Protein AF-G0JNF3-F1 (afdb_monomer_lite)

Foldseek 3Di:
DDLAAAEEAEWFLDQWAQWPVRDIDGKWFQLLLCLQLVVVCVVVVGHYAYEYAQQHQTDHGPCSLDCVNVVNDNVVSVVSVVSVVVPPNSVGGHHLVPQDLVNLLSYQAYAFGDMQRLLPDLLAPLSLLVSVVSCVVQQHAYEAEASSCSNQNNQPPDPDQRPCAAWEFEHQALVQCCVDPCHPTHPDGSQVVCVVSRYNYDDDPPPAWDWDDGRRYIYTYHSNVSNVSSVVSVVSSLPRPSPPDDDCRQLNQLLQLLLVCVVVDAAAFEEEQEDDSSSLSNLVNCLVVPRHYPFYEYLAPVRVVSNVVSVTHYDHPVPHQAHAEYEEEAQAAAPLLKGFHCPVPSQLSSLVNLVSYPAYEYGGACVRYDNFDAPFFKKWWFAAVCVVVLQVLLVVQQWHWDWPPPDAHPVRTTITGIHGGDVPPLPVVQVSSVPRPGTPHIRICDVSGHQWYWHRDSVGTDIDGD

InterPro domains:
  IPR004788 Ribose 5-phosphate isomerase, type A [PF06026] (297-460)
  IPR004788 Ribose 5-phosphate isomerase, type A [PTHR11934] (240-463)
  IPR004788 Ribose 5-phosphate isomerase, type A [TIGR00021] (253-461)
  IPR004788 Ribose 5-phosphate isomerase, type A [cd01398] (253-457)
  IPR020672 Ribose-5-phosphate isomerase, type A, subgroup [MF_00170] (250-464)
  IPR029062 Class I glutamine amidotransferase-like [G3DSA:3.40.50.880] (1-244)
  IPR029062 Class I glutamine amidotransferase-like [SSF52317] (7-237)
  IPR032633 ThiJ/PfpI family-like [PF17124] (27-155)
  IPR037171 NagB/RpiA transferase-like [SSF100950] (249-393)

Structure (mmCIF, N/CA/C/O backbone):
data_AF-G0JNF3-F1
#
_entry.id   AF-G0JNF3-F1
#
loop_
_atom_site.group_PDB
_atom_site.id
_atom_site.type_symbol
_atom_site.label_atom_id
_atom_site.label_alt_id
_atom_site.label_comp_id
_atom_site.label_asym_id
_atom_site.label_entity_id
_atom_site.label_seq_id
_atom_site.pdbx_PDB_ins_code
_atom_site.Cartn_x
_atom_site.Cartn_y
_atom_site.Cartn_z
_atom_site.occupancy
_atom_site.B_iso_or_equiv
_atom_site.auth_seq_id
_atom_site.auth_comp_id
_atom_site.auth_asym_id
_atom_site.auth_atom_id
_atom_site.pdbx_PDB_model_num
ATOM 1 N N . MET A 1 1 ? -11.453 22.529 -15.350 1.00 36.81 1 MET A N 1
ATOM 2 C CA . MET A 1 1 ? -10.103 21.995 -15.642 1.00 36.81 1 MET A CA 1
ATOM 3 C C . MET A 1 1 ? -9.871 20.849 -14.681 1.00 36.81 1 MET A C 1
ATOM 5 O O . MET A 1 1 ? -10.216 20.992 -13.518 1.00 36.81 1 MET A O 1
ATOM 9 N N . ASN A 1 2 ? -9.467 19.688 -15.184 1.00 37.00 2 ASN A N 1
ATOM 10 C CA . ASN A 1 2 ? -9.560 18.422 -14.460 1.00 37.00 2 ASN A CA 1
ATOM 11 C C . ASN A 1 2 ? -8.500 18.367 -13.339 1.00 37.00 2 ASN A C 1
ATOM 13 O O . ASN A 1 2 ? -7.326 18.164 -13.619 1.00 37.00 2 ASN A O 1
ATOM 17 N N . THR A 1 3 ? -8.902 18.602 -12.087 1.00 44.81 3 THR A N 1
ATOM 18 C CA . THR A 1 3 ? -8.023 18.737 -10.904 1.00 44.81 3 THR A CA 1
ATOM 19 C C . THR A 1 3 ? -7.678 17.407 -10.228 1.00 44.81 3 THR A C 1
ATOM 21 O O . THR A 1 3 ? -7.116 17.398 -9.134 1.00 44.81 3 THR A O 1
ATOM 24 N N . GLN A 1 4 ? -8.035 16.271 -10.836 1.00 58.22 4 GLN A N 1
ATOM 25 C CA . GLN A 1 4 ? -7.745 14.962 -10.261 1.00 58.22 4 GLN A CA 1
ATOM 26 C C . GLN A 1 4 ? -6.258 14.614 -10.408 1.00 58.22 4 GLN A C 1
ATOM 28 O O . GLN A 1 4 ? -5.758 14.583 -11.541 1.00 58.22 4 GLN A O 1
ATOM 33 N N . PRO A 1 5 ? -5.561 14.297 -9.307 1.00 70.38 5 PRO A N 1
ATOM 34 C CA . PRO A 1 5 ? -4.159 13.928 -9.362 1.00 70.38 5 PRO A CA 1
ATOM 35 C C . PRO A 1 5 ? -3.911 12.679 -10.204 1.00 70.38 5 PRO A C 1
ATOM 37 O O . PRO A 1 5 ? -4.781 11.819 -10.360 1.00 70.38 5 PRO A O 1
ATOM 40 N N . PHE A 1 6 ? -2.714 12.597 -10.773 1.00 87.19 6 PHE A N 1
ATOM 41 C CA . PHE A 1 6 ? -2.331 11.537 -11.698 1.00 87.19 6 PHE A CA 1
ATOM 42 C C . PHE A 1 6 ? -0.857 11.185 -11.579 1.00 87.19 6 PHE A C 1
ATOM 44 O O . PHE A 1 6 ? -0.027 12.013 -11.201 1.00 87.19 6 PHE A O 1
ATOM 51 N N . VAL A 1 7 ? -0.542 9.952 -11.953 1.00 95.44 7 VAL A N 1
ATOM 52 C CA . VAL A 1 7 ? 0.823 9.505 -12.209 1.00 95.44 7 VAL A CA 1
ATOM 53 C C . VAL A 1 7 ? 1.134 9.748 -13.684 1.00 95.44 7 VAL A C 1
ATOM 55 O O . VAL A 1 7 ? 0.363 9.336 -14.559 1.00 95.44 7 VAL A O 1
ATOM 58 N N . LEU A 1 8 ? 2.260 10.404 -13.963 1.00 97.50 8 LEU A N 1
ATOM 59 C CA . LEU A 1 8 ? 2.793 10.475 -15.323 1.00 97.50 8 LEU A CA 1
ATOM 60 C C . LEU A 1 8 ? 3.537 9.194 -15.655 1.00 97.50 8 LEU A C 1
ATOM 62 O O . LEU A 1 8 ? 4.405 8.767 -14.899 1.00 97.50 8 LEU A O 1
ATOM 66 N N . ILE A 1 9 ? 3.223 8.630 -16.813 1.00 98.62 9 ILE A N 1
ATOM 67 C CA . ILE A 1 9 ? 4.025 7.600 -17.460 1.00 98.62 9 ILE A CA 1
ATOM 68 C C . ILE A 1 9 ? 4.807 8.296 -18.572 1.00 98.62 9 ILE A C 1
ATOM 70 O O . ILE A 1 9 ? 4.240 8.606 -19.622 1.00 98.62 9 ILE A O 1
ATOM 74 N N . LEU A 1 10 ? 6.076 8.604 -18.308 1.00 98.75 10 LEU A N 1
ATOM 75 C CA . LEU A 1 10 ? 6.958 9.251 -19.279 1.00 98.75 10 LEU A CA 1
ATOM 76 C C . LEU A 1 10 ? 7.617 8.183 -20.146 1.00 98.75 10 LEU A C 1
ATOM 78 O O . LEU A 1 10 ? 8.375 7.357 -19.643 1.00 98.75 10 LEU A O 1
ATOM 82 N N . LEU A 1 11 ? 7.333 8.222 -21.444 1.00 98.69 11 LEU A N 1
ATOM 83 C CA . LEU A 1 11 ? 7.935 7.343 -22.440 1.00 98.69 11 LEU A CA 1
ATOM 84 C C . LEU A 1 11 ? 8.823 8.148 -23.388 1.00 98.69 11 LEU A C 1
ATOM 86 O O . LEU A 1 11 ? 8.622 9.345 -23.597 1.00 98.69 11 LEU A O 1
ATOM 90 N N . SER A 1 12 ? 9.803 7.467 -23.971 1.00 98.19 12 SER A N 1
ATOM 91 C CA . SER A 1 12 ? 10.613 8.020 -25.052 1.00 98.19 12 SER A CA 1
ATOM 92 C C . SER A 1 12 ? 9.774 8.193 -26.323 1.00 98.19 12 SER A C 1
ATOM 94 O O . SER A 1 12 ? 8.955 7.338 -26.663 1.00 98.19 12 SER A O 1
ATOM 96 N N . ALA A 1 13 ? 9.996 9.301 -27.023 1.00 97.25 13 ALA A N 1
ATOM 97 C CA . ALA A 1 13 ? 9.523 9.566 -28.376 1.00 97.25 13 ALA A CA 1
ATOM 98 C C . ALA A 1 13 ? 10.490 9.027 -29.449 1.00 97.25 13 ALA A C 1
ATOM 100 O O . ALA A 1 13 ? 10.146 9.006 -30.634 1.00 97.25 13 ALA A O 1
ATOM 101 N N . ALA A 1 14 ? 11.701 8.609 -29.067 1.00 97.06 14 ALA A N 1
ATOM 102 C CA . ALA A 1 14 ? 12.703 8.118 -30.001 1.00 97.06 14 ALA A CA 1
ATOM 103 C C . ALA A 1 14 ? 12.263 6.801 -30.659 1.00 97.06 14 ALA A C 1
ATOM 105 O O . ALA A 1 14 ? 11.863 5.847 -29.998 1.00 97.06 14 ALA A O 1
ATOM 106 N N . GLN A 1 15 ? 12.392 6.750 -31.985 1.00 96.75 15 GLN A N 1
ATOM 107 C CA . GLN A 1 15 ? 12.072 5.571 -32.803 1.00 96.75 15 GLN A CA 1
ATOM 108 C C . GLN A 1 15 ? 13.326 4.887 -33.359 1.00 96.75 15 GLN A C 1
ATOM 110 O O . GLN A 1 15 ? 13.254 3.807 -33.948 1.00 96.75 15 GLN A O 1
ATOM 115 N N . ARG A 1 16 ? 14.487 5.535 -33.206 1.00 97.06 16 ARG A N 1
ATOM 116 C CA . ARG A 1 16 ? 15.784 5.079 -33.708 1.00 97.06 16 ARG A CA 1
ATOM 117 C C . ARG A 1 16 ? 16.829 5.208 -32.607 1.00 97.06 16 ARG A C 1
ATOM 119 O O . ARG A 1 16 ? 16.941 6.265 -31.996 1.00 97.06 16 ARG A O 1
ATOM 126 N N . LEU A 1 17 ? 17.575 4.135 -32.367 1.00 96.19 17 LEU A N 1
ATOM 127 C CA . LEU A 1 17 ? 18.776 4.133 -31.541 1.00 96.19 17 LEU A CA 1
ATOM 128 C C . LEU A 1 17 ? 19.971 4.245 -32.480 1.00 96.19 17 LEU A C 1
ATOM 130 O O . LEU A 1 17 ? 20.197 3.351 -33.299 1.00 96.19 17 LEU A O 1
ATOM 134 N N . ARG A 1 18 ? 20.734 5.330 -32.354 1.00 96.44 18 ARG A N 1
ATOM 135 C CA . ARG A 1 18 ? 21.991 5.503 -33.079 1.00 96.44 18 ARG A CA 1
ATOM 136 C C . ARG A 1 18 ? 23.124 4.829 -32.307 1.00 96.44 18 ARG A C 1
ATOM 138 O O . ARG A 1 18 ? 23.379 5.167 -31.153 1.00 96.44 18 ARG A O 1
ATOM 145 N N . LEU A 1 19 ? 23.785 3.880 -32.955 1.00 96.12 19 LEU A N 1
ATOM 146 C CA . LEU A 1 19 ? 24.897 3.104 -32.414 1.00 96.12 19 LEU A CA 1
ATOM 147 C C . LEU A 1 19 ? 26.240 3.810 -32.670 1.00 96.12 19 LEU A C 1
ATOM 149 O O . LEU A 1 19 ? 26.344 4.704 -33.514 1.00 96.12 19 LEU A O 1
ATOM 153 N N . ASN A 1 20 ? 27.289 3.391 -31.959 1.00 94.25 20 ASN A N 1
ATOM 154 C CA . ASN A 1 20 ? 28.631 3.986 -32.062 1.00 94.25 20 ASN A CA 1
ATOM 155 C C . ASN A 1 20 ? 29.289 3.813 -33.438 1.00 94.25 20 ASN A C 1
ATOM 157 O O . ASN A 1 20 ? 30.125 4.624 -33.827 1.00 94.25 20 ASN A O 1
ATOM 161 N N . ASP A 1 21 ? 28.901 2.780 -34.186 1.00 93.12 21 ASP A N 1
ATOM 162 C CA . ASP A 1 21 ? 29.337 2.549 -35.569 1.00 93.12 21 ASP A CA 1
ATOM 163 C C . ASP A 1 21 ? 28.589 3.434 -36.590 1.00 93.12 21 ASP A C 1
ATOM 165 O O . ASP A 1 21 ? 28.812 3.330 -37.795 1.00 93.12 21 ASP A O 1
ATOM 169 N N . GLY A 1 22 ? 27.699 4.313 -36.115 1.00 92.50 22 GLY A N 1
ATOM 170 C CA . GLY A 1 22 ? 26.881 5.203 -36.930 1.00 92.50 22 GLY A CA 1
ATOM 171 C C . GLY A 1 22 ? 25.626 4.550 -37.509 1.00 92.50 22 GLY A C 1
ATOM 172 O O . GLY A 1 22 ? 24.830 5.259 -38.124 1.00 92.50 22 GLY A O 1
ATOM 173 N N . THR A 1 23 ? 25.420 3.244 -37.311 1.00 95.56 23 THR A N 1
ATOM 174 C CA . THR A 1 23 ? 24.189 2.570 -37.733 1.00 95.56 23 THR A CA 1
ATOM 175 C C . THR A 1 23 ? 23.014 2.920 -36.825 1.00 95.56 23 THR A C 1
ATOM 177 O O . THR A 1 23 ? 23.181 3.348 -35.682 1.00 95.56 23 THR A O 1
ATOM 180 N N . GLU A 1 24 ? 21.801 2.744 -37.343 1.00 95.62 24 GLU A N 1
ATOM 181 C CA . GLU A 1 24 ? 20.572 2.973 -36.593 1.00 95.62 24 GLU A CA 1
ATOM 182 C C . GLU A 1 24 ? 19.702 1.725 -36.575 1.00 95.62 24 GLU A C 1
ATOM 184 O O . GLU A 1 24 ? 19.428 1.128 -37.621 1.00 95.62 24 GLU A O 1
ATOM 189 N N . VAL A 1 25 ? 19.203 1.385 -35.391 1.00 95.06 25 VAL A N 1
ATOM 190 C CA . VAL A 1 25 ? 18.222 0.315 -35.194 1.00 95.06 25 VAL A CA 1
ATOM 191 C C . VAL A 1 25 ? 16.905 0.904 -34.707 1.00 95.06 25 VAL A C 1
ATOM 193 O O . VAL A 1 25 ? 16.882 1.937 -34.036 1.00 95.06 25 VAL A O 1
ATOM 196 N N . THR A 1 26 ? 15.790 0.280 -35.080 1.00 96.44 26 THR A N 1
ATOM 197 C CA . THR A 1 26 ? 14.473 0.673 -34.565 1.00 96.44 26 THR A CA 1
ATOM 198 C C . THR A 1 26 ? 14.430 0.429 -33.061 1.00 96.44 26 THR A C 1
ATOM 200 O O . THR A 1 26 ? 14.885 -0.611 -32.601 1.00 96.44 26 THR A O 1
ATOM 203 N N . THR A 1 27 ? 13.893 1.383 -32.308 1.00 95.38 27 THR A N 1
ATOM 204 C CA . THR A 1 27 ? 13.802 1.311 -30.846 1.00 95.38 27 THR A CA 1
ATOM 205 C C . THR A 1 27 ? 12.503 1.928 -30.351 1.00 95.38 27 THR A C 1
ATOM 207 O O . THR A 1 27 ? 11.782 2.583 -31.105 1.00 95.38 27 THR A O 1
ATOM 210 N N . GLY A 1 28 ? 12.227 1.735 -29.069 1.00 96.19 28 GLY A N 1
ATOM 211 C CA . GLY A 1 28 ? 11.111 2.344 -28.385 1.00 96.19 28 GLY A CA 1
ATOM 212 C C . GLY A 1 28 ? 11.141 2.058 -26.891 1.00 96.19 28 GLY A C 1
ATOM 213 O O . GLY A 1 28 ? 12.211 1.900 -26.294 1.00 96.19 28 GLY A O 1
ATOM 214 N N . PHE A 1 29 ? 9.957 1.981 -26.288 1.00 97.31 29 PHE A N 1
ATOM 215 C CA . PHE A 1 29 ? 9.806 1.496 -24.919 1.00 97.31 29 PHE A CA 1
ATOM 216 C C . PHE A 1 29 ? 9.700 -0.032 -24.873 1.00 97.31 29 PHE A C 1
ATOM 218 O O . PHE A 1 29 ? 9.139 -0.654 -25.779 1.00 97.31 29 PHE A O 1
ATOM 225 N N . TRP A 1 30 ? 10.174 -0.640 -23.787 1.00 97.62 30 TRP A N 1
ATOM 226 C CA . TRP A 1 30 ? 10.046 -2.081 -23.571 1.00 97.62 30 TRP A CA 1
ATOM 227 C C . TRP A 1 30 ? 8.627 -2.435 -23.100 1.00 97.62 30 TRP A C 1
ATOM 229 O O . TRP A 1 30 ? 8.160 -1.934 -22.074 1.00 97.62 30 TRP A O 1
ATOM 239 N N . ALA A 1 31 ? 7.916 -3.301 -23.832 1.00 97.25 31 ALA A N 1
ATOM 240 C CA . ALA A 1 31 ? 6.495 -3.571 -23.598 1.00 97.25 31 ALA A CA 1
ATOM 241 C C . ALA A 1 31 ? 6.186 -4.032 -22.164 1.00 97.25 31 ALA A C 1
ATOM 243 O O . ALA A 1 31 ? 5.247 -3.530 -21.544 1.00 97.25 31 ALA A O 1
ATOM 244 N N . GLU A 1 32 ? 6.978 -4.954 -21.615 1.00 95.50 32 GLU A N 1
ATOM 245 C CA . GLU A 1 32 ? 6.771 -5.463 -20.255 1.00 95.50 32 GLU A CA 1
ATOM 246 C C . GLU A 1 32 ? 6.968 -4.381 -19.182 1.00 95.50 32 GLU A C 1
ATOM 248 O O . GLU A 1 32 ? 6.192 -4.298 -18.227 1.00 95.50 32 GLU A O 1
ATOM 253 N N . GLU A 1 33 ? 7.945 -3.499 -19.387 1.00 97.56 33 GLU A N 1
ATOM 254 C CA . GLU A 1 33 ? 8.277 -2.405 -18.472 1.00 97.56 33 GLU A CA 1
ATOM 255 C C . GLU A 1 33 ? 7.218 -1.299 -18.460 1.00 97.56 33 GLU A C 1
ATOM 257 O O . GLU A 1 33 ? 7.163 -0.517 -17.514 1.00 97.56 33 GLU A O 1
ATOM 262 N N . LEU A 1 34 ? 6.346 -1.244 -19.470 1.00 98.31 34 LEU A N 1
ATOM 263 C CA . LEU A 1 34 ? 5.143 -0.415 -19.453 1.00 98.31 34 LEU A CA 1
ATOM 264 C C . LEU A 1 34 ? 3.931 -1.180 -18.907 1.00 98.31 34 LEU A C 1
ATOM 266 O O . LEU A 1 34 ? 3.229 -0.680 -18.028 1.00 98.31 34 LEU A O 1
ATOM 270 N N . VAL A 1 35 ? 3.646 -2.369 -19.448 1.00 98.00 35 VAL A N 1
ATOM 271 C CA . VAL A 1 35 ? 2.398 -3.101 -19.181 1.00 98.00 35 VAL A CA 1
ATOM 272 C C . VAL A 1 35 ? 2.289 -3.502 -17.714 1.00 98.00 35 VAL A C 1
ATOM 274 O O . VAL A 1 35 ? 1.224 -3.317 -17.118 1.00 98.00 35 VAL A O 1
ATOM 277 N N . VAL A 1 36 ? 3.369 -4.017 -17.119 1.00 97.31 36 VAL A N 1
ATOM 278 C CA . VAL A 1 36 ? 3.350 -4.475 -15.724 1.00 97.31 36 VAL A CA 1
ATOM 279 C C . VAL A 1 36 ? 3.085 -3.300 -14.770 1.00 97.31 36 VAL A C 1
ATOM 281 O O . VAL A 1 36 ? 2.095 -3.367 -14.029 1.00 97.31 36 VAL A O 1
ATOM 284 N N . PRO A 1 37 ? 3.846 -2.184 -14.812 1.00 98.00 37 PRO A N 1
ATOM 285 C CA . PRO A 1 37 ? 3.549 -1.029 -13.970 1.00 98.00 37 PRO A CA 1
ATOM 286 C C . PRO A 1 37 ? 2.172 -0.422 -14.238 1.00 98.00 37 PRO A C 1
ATOM 288 O O . PRO A 1 37 ? 1.452 -0.096 -13.294 1.00 98.00 37 PRO A O 1
ATOM 291 N N . TRP A 1 38 ? 1.760 -0.323 -15.509 1.00 97.75 38 TRP A N 1
ATOM 292 C CA . TRP A 1 38 ? 0.452 0.212 -15.891 1.00 97.75 38 TRP A CA 1
ATOM 293 C C . TRP A 1 38 ? -0.691 -0.537 -15.199 1.00 97.75 38 TRP A C 1
ATOM 295 O O . TRP A 1 38 ? -1.582 0.077 -14.611 1.00 97.75 38 TRP A O 1
ATOM 305 N N . GLN A 1 39 ? -0.665 -1.870 -15.235 1.00 94.62 39 GLN A N 1
ATOM 306 C CA . GLN A 1 39 ? -1.708 -2.704 -14.639 1.00 94.62 39 GLN A CA 1
ATOM 307 C C . GLN A 1 39 ? -1.717 -2.625 -13.117 1.00 94.62 39 GLN A C 1
ATOM 309 O O . GLN A 1 39 ? -2.789 -2.477 -12.527 1.00 94.62 39 GLN A O 1
ATOM 314 N N . ILE A 1 40 ? -0.544 -2.688 -12.484 1.00 93.62 40 ILE A N 1
ATOM 315 C CA . ILE A 1 40 ? -0.426 -2.607 -11.025 1.00 93.62 40 ILE A CA 1
ATOM 316 C C . ILE A 1 40 ? -0.928 -1.241 -10.534 1.00 93.62 40 ILE A C 1
ATOM 318 O O . ILE A 1 40 ? -1.747 -1.185 -9.616 1.00 93.62 40 ILE A O 1
ATOM 322 N N . LEU A 1 41 ? -0.526 -0.145 -11.185 1.00 93.25 41 LEU A N 1
ATOM 323 C CA . LEU A 1 41 ? -0.967 1.205 -10.828 1.00 93.25 41 LEU A CA 1
ATOM 324 C C . LEU A 1 41 ? -2.467 1.419 -11.064 1.00 93.25 41 LEU A C 1
ATOM 326 O O . LEU A 1 41 ? -3.147 1.977 -10.203 1.00 93.25 41 LEU A O 1
ATOM 330 N N . ARG A 1 42 ? -3.010 0.945 -12.195 1.00 90.50 42 ARG A N 1
ATOM 331 C CA . ARG A 1 42 ? -4.455 1.010 -12.477 1.00 90.50 42 ARG A CA 1
ATOM 332 C C . ARG A 1 42 ? -5.264 0.211 -11.464 1.00 90.50 42 ARG A C 1
ATOM 334 O O . ARG A 1 42 ? -6.286 0.699 -10.992 1.00 90.50 42 ARG A O 1
ATOM 341 N N . LYS A 1 43 ? -4.800 -0.988 -11.103 1.00 85.56 43 LYS A N 1
ATOM 342 C CA . LYS A 1 43 ? -5.429 -1.833 -10.080 1.00 85.56 43 LYS A CA 1
ATOM 343 C C . LYS A 1 43 ? -5.377 -1.188 -8.693 1.00 85.56 43 LYS A C 1
ATOM 345 O O . LYS A 1 43 ? -6.308 -1.358 -7.917 1.00 85.56 43 LYS A O 1
ATOM 350 N N . ALA A 1 44 ? -4.327 -0.421 -8.406 1.00 80.94 44 ALA A N 1
ATOM 351 C CA . ALA A 1 44 ? -4.206 0.383 -7.192 1.00 80.94 44 ALA A CA 1
ATOM 352 C C . ALA A 1 44 ? -5.032 1.689 -7.221 1.00 80.94 44 ALA A C 1
ATOM 354 O O . ALA A 1 44 ? -4.964 2.471 -6.277 1.00 80.94 44 ALA A O 1
ATOM 355 N N . GLY A 1 45 ? -5.817 1.934 -8.277 1.00 83.62 45 GLY A N 1
ATOM 356 C CA . GLY A 1 45 ? -6.723 3.081 -8.369 1.00 83.62 45 GLY A CA 1
ATOM 357 C C . GLY A 1 45 ? -6.064 4.381 -8.835 1.00 83.62 45 GLY A C 1
ATOM 358 O O . GLY A 1 45 ? -6.668 5.448 -8.726 1.00 83.62 45 GLY A O 1
ATOM 359 N N . TRP A 1 46 ? -4.840 4.336 -9.367 1.00 84.44 46 TRP A N 1
ATOM 360 C C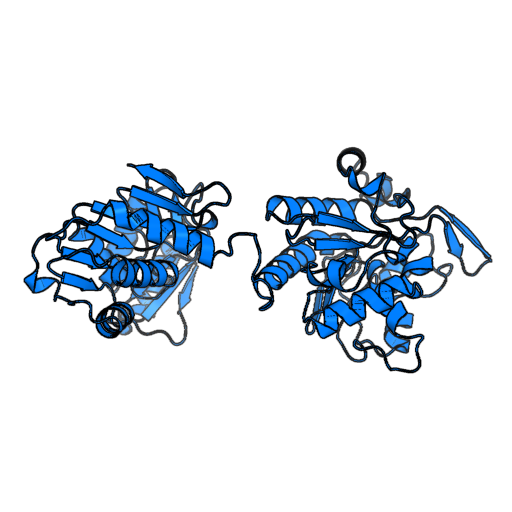A . TRP A 1 46 ? -4.174 5.539 -9.861 1.00 84.44 46 TRP A CA 1
ATOM 361 C C . TRP A 1 46 ? -4.641 5.918 -11.270 1.00 84.44 46 TRP A C 1
ATOM 363 O O . TRP A 1 46 ? -4.717 5.092 -12.189 1.00 84.44 46 TRP A O 1
ATOM 373 N N . ARG A 1 47 ? -4.917 7.213 -11.465 1.00 90.31 47 ARG A N 1
ATOM 374 C CA . ARG A 1 47 ? -5.113 7.804 -12.792 1.00 90.31 47 ARG A CA 1
ATOM 375 C C . ARG A 1 47 ? -3.753 7.940 -13.472 1.00 90.31 47 ARG A C 1
ATOM 377 O O . ARG A 1 47 ? -2.848 8.545 -12.906 1.00 90.31 47 ARG A O 1
ATOM 384 N N . LEU A 1 48 ? -3.624 7.391 -14.677 1.00 95.00 48 LEU A N 1
ATOM 385 C CA . LEU A 1 48 ? -2.381 7.403 -15.449 1.00 95.00 48 LEU A CA 1
ATOM 386 C C . LEU A 1 48 ? -2.517 8.322 -16.659 1.00 95.00 48 LEU A C 1
ATOM 388 O O . LEU A 1 48 ? -3.539 8.286 -17.347 1.00 95.00 48 LEU A O 1
ATOM 392 N N . GLN A 1 49 ? -1.487 9.119 -16.928 1.00 95.75 49 GLN A N 1
ATOM 393 C CA . GLN A 1 49 ? -1.377 9.910 -18.151 1.00 95.75 49 GLN A CA 1
ATOM 394 C C . GLN A 1 49 ? -0.047 9.607 -18.830 1.00 95.75 49 GLN A C 1
ATOM 396 O O . GLN A 1 49 ? 1.006 9.718 -18.208 1.00 95.75 49 GLN A O 1
ATOM 401 N N . VAL A 1 50 ? -0.109 9.201 -20.098 1.00 98.06 50 VAL A N 1
ATOM 402 C CA . VAL A 1 50 ? 1.086 8.992 -20.919 1.00 98.06 50 VAL A CA 1
ATOM 403 C C . VAL A 1 50 ? 1.564 10.345 -21.426 1.00 98.06 50 VAL A C 1
ATOM 405 O O . VAL A 1 50 ? 0.756 11.141 -21.908 1.00 98.06 50 VAL A O 1
ATOM 408 N N . VAL A 1 51 ? 2.865 10.586 -21.326 1.00 98.19 51 VAL A N 1
ATOM 409 C CA . VAL A 1 51 ? 3.524 11.792 -21.822 1.00 98.19 51 VAL A CA 1
ATOM 410 C C . VAL A 1 51 ? 4.796 11.405 -22.572 1.00 98.19 51 VAL A C 1
ATOM 412 O O . VAL A 1 51 ? 5.479 10.452 -22.190 1.00 98.19 51 VAL A O 1
ATOM 415 N N . THR A 1 52 ? 5.111 12.140 -23.631 1.00 98.50 52 THR A N 1
ATOM 416 C CA . THR A 1 52 ? 6.351 12.000 -24.403 1.00 98.50 52 THR A CA 1
ATOM 417 C C . THR A 1 52 ? 6.889 13.385 -24.779 1.00 98.50 52 THR A C 1
ATOM 419 O O . THR A 1 52 ? 6.108 14.344 -24.839 1.00 98.50 52 THR A O 1
ATOM 422 N N . PRO A 1 53 ? 8.203 13.539 -25.027 1.00 97.81 53 PRO A N 1
ATOM 423 C CA . PRO A 1 53 ? 8.735 14.759 -25.636 1.00 97.81 53 PRO A CA 1
ATOM 424 C C . PRO A 1 53 ? 7.999 15.094 -26.945 1.00 97.81 53 PRO A C 1
ATOM 426 O O . PRO A 1 53 ? 7.808 14.219 -27.793 1.00 97.81 53 PRO A O 1
ATOM 429 N N . GLY A 1 54 ? 7.533 16.337 -27.090 1.00 96.31 54 GLY A N 1
ATOM 430 C CA . GLY A 1 54 ? 6.765 16.797 -28.253 1.00 96.31 54 GLY A CA 1
ATOM 431 C C . GLY A 1 54 ? 5.408 16.114 -28.493 1.00 96.31 54 GLY A C 1
ATOM 432 O O . GLY A 1 54 ? 4.828 16.289 -29.563 1.00 96.31 54 GLY A O 1
ATOM 433 N N . GLY A 1 55 ? 4.905 15.289 -27.565 1.00 96.81 55 GLY A N 1
ATOM 434 C CA . GLY A 1 55 ? 3.625 14.577 -27.719 1.00 96.81 55 GLY A CA 1
ATOM 435 C C . GLY A 1 55 ? 3.625 13.543 -28.850 1.00 96.81 55 GLY A C 1
ATOM 436 O O . GLY A 1 55 ? 2.571 13.173 -29.372 1.00 96.81 55 GLY A O 1
ATOM 437 N N . VAL A 1 56 ? 4.809 13.075 -29.252 1.00 97.25 56 VAL A N 1
ATOM 438 C CA . VAL A 1 56 ? 4.971 12.074 -30.309 1.00 97.25 56 VAL A CA 1
ATOM 439 C C . VAL A 1 56 ? 4.530 10.701 -29.787 1.00 97.25 56 VAL A C 1
ATOM 441 O O . VAL A 1 56 ? 5.008 10.286 -28.727 1.00 97.25 56 VAL A O 1
ATOM 444 N N . PRO A 1 57 ? 3.653 9.965 -30.497 1.00 97.75 57 PRO A N 1
ATOM 445 C CA . PRO A 1 57 ? 3.292 8.598 -30.132 1.00 97.75 57 PRO A CA 1
ATOM 446 C C . PRO A 1 57 ? 4.538 7.711 -29.970 1.00 97.75 57 PRO A C 1
ATOM 448 O O . PRO A 1 57 ? 5.318 7.584 -30.921 1.00 97.75 57 PRO A O 1
ATOM 451 N N . PRO A 1 58 ? 4.749 7.101 -28.790 1.00 97.44 58 PRO A N 1
ATOM 452 C CA . PRO A 1 58 ? 5.931 6.294 -28.542 1.00 97.44 58 PRO A CA 1
ATOM 453 C C . PRO A 1 58 ? 5.839 4.968 -29.307 1.00 97.44 58 PRO A C 1
ATOM 455 O O . PRO A 1 58 ? 4.762 4.373 -29.427 1.00 97.44 58 PRO A O 1
ATOM 458 N N . LEU A 1 59 ? 6.976 4.487 -29.809 1.00 97.19 59 LEU A N 1
ATOM 459 C CA . LEU A 1 59 ? 7.068 3.189 -30.476 1.00 97.19 59 LEU A CA 1
ATOM 460 C C . LEU A 1 59 ? 7.334 2.087 -29.443 1.00 97.19 59 LEU A C 1
ATOM 462 O O . LEU A 1 59 ? 8.019 2.321 -28.451 1.00 97.19 59 LEU A O 1
ATOM 466 N N . ILE A 1 60 ? 6.792 0.889 -29.662 1.00 96.19 60 ILE A N 1
ATOM 467 C CA . ILE A 1 60 ? 7.178 -0.300 -28.888 1.00 96.19 60 ILE A CA 1
ATOM 468 C C . ILE A 1 60 ? 8.507 -0.797 -29.451 1.00 96.19 60 ILE A C 1
ATOM 470 O O . ILE A 1 60 ? 8.626 -0.937 -30.668 1.00 96.19 60 ILE A O 1
ATOM 474 N N . ASP A 1 61 ? 9.473 -1.108 -28.592 1.00 94.44 61 ASP A N 1
ATOM 475 C CA . ASP A 1 61 ? 10.688 -1.788 -29.030 1.00 94.44 61 ASP A CA 1
ATOM 476 C C . ASP A 1 61 ? 10.324 -3.187 -29.578 1.00 94.44 61 ASP A C 1
ATOM 478 O O . ASP A 1 61 ? 9.741 -3.984 -28.830 1.00 94.44 61 ASP A O 1
ATOM 482 N N . PRO A 1 62 ? 10.609 -3.507 -30.857 1.00 91.38 62 PRO A N 1
ATOM 483 C CA . PRO A 1 62 ? 10.230 -4.789 -31.449 1.00 91.38 62 PRO A CA 1
ATOM 484 C C . PRO A 1 62 ? 10.781 -5.994 -30.685 1.00 91.38 62 PRO A C 1
ATOM 486 O O . PRO A 1 62 ? 10.079 -7.000 -30.566 1.00 91.38 62 PRO A O 1
ATOM 489 N N . GLU A 1 63 ? 11.987 -5.881 -30.120 1.00 92.00 63 GLU A N 1
ATOM 490 C CA . GLU A 1 63 ? 12.607 -6.971 -29.363 1.00 92.00 63 GLU A CA 1
ATOM 491 C C . GLU A 1 63 ? 11.823 -7.288 -28.088 1.00 92.00 63 GLU A C 1
ATOM 493 O O . GLU A 1 63 ? 11.811 -8.432 -27.650 1.00 92.00 63 GLU A O 1
ATOM 498 N N . SER A 1 64 ? 11.082 -6.326 -27.531 1.00 93.75 64 SER A N 1
ATOM 499 C CA . SER A 1 64 ? 10.267 -6.536 -26.325 1.00 93.75 64 SER A CA 1
ATOM 500 C C . SER A 1 64 ? 9.017 -7.397 -26.539 1.00 93.75 64 SER A C 1
ATOM 502 O O . SER A 1 64 ? 8.359 -7.789 -25.572 1.00 93.75 64 SER A O 1
ATOM 504 N N . LEU A 1 65 ? 8.670 -7.672 -27.800 1.00 94.44 65 LEU A N 1
ATOM 505 C CA . LEU A 1 65 ? 7.568 -8.549 -28.197 1.00 94.44 65 LEU A CA 1
ATOM 506 C C . LEU A 1 65 ? 8.057 -9.818 -28.902 1.00 94.44 65 LEU A C 1
ATOM 508 O O . LEU A 1 65 ? 7.228 -10.639 -29.299 1.00 94.44 65 LEU A O 1
ATOM 512 N N . ASP A 1 66 ? 9.368 -9.985 -29.076 1.00 92.50 66 ASP A N 1
ATOM 513 C CA . ASP A 1 66 ? 9.926 -11.190 -29.670 1.00 92.50 66 ASP A CA 1
ATOM 514 C C . ASP A 1 66 ? 9.863 -12.340 -28.646 1.00 92.50 66 ASP A C 1
ATOM 516 O O . ASP A 1 66 ? 10.402 -12.227 -27.546 1.00 92.50 66 ASP A O 1
ATOM 520 N N . PRO A 1 67 ? 9.225 -13.479 -28.962 1.00 90.75 67 PRO A N 1
ATOM 521 C CA . PRO A 1 67 ? 9.199 -14.627 -28.064 1.00 90.75 67 PRO A CA 1
ATOM 522 C C . PRO A 1 67 ? 10.595 -15.080 -27.618 1.00 90.75 67 PRO A C 1
ATOM 524 O O . PRO A 1 67 ? 10.744 -15.525 -26.485 1.00 90.75 67 PRO A O 1
ATOM 527 N N . SER A 1 68 ? 11.625 -14.951 -28.460 1.00 89.62 68 SER A N 1
ATOM 528 C CA . SER A 1 68 ? 12.996 -15.364 -28.136 1.00 89.62 68 SER A CA 1
ATOM 529 C C . SER A 1 68 ? 13.613 -14.564 -26.984 1.00 89.62 68 SER A C 1
ATOM 531 O O . SER A 1 68 ? 14.321 -15.142 -26.159 1.00 89.62 68 SER A O 1
ATOM 533 N N . THR A 1 69 ? 13.283 -13.276 -26.852 1.00 86.19 69 THR A N 1
ATOM 534 C CA . THR A 1 69 ? 13.722 -12.427 -25.728 1.00 86.19 69 THR A CA 1
ATOM 535 C C . THR A 1 69 ? 12.876 -12.652 -24.471 1.00 86.19 69 THR A C 1
ATOM 537 O O . THR A 1 69 ? 13.286 -12.306 -23.365 1.00 86.19 69 THR A O 1
ATOM 540 N N . LEU A 1 70 ? 11.720 -13.303 -24.625 1.00 86.25 70 LEU A N 1
ATOM 541 C CA . LEU A 1 70 ? 10.791 -13.686 -23.563 1.00 86.25 70 LEU A CA 1
ATOM 542 C C . LEU A 1 70 ? 10.907 -15.177 -23.191 1.00 86.25 70 LEU A C 1
ATOM 544 O O . LEU A 1 70 ? 9.942 -15.783 -22.726 1.00 86.25 70 LEU A O 1
ATOM 548 N N . GLY A 1 71 ? 12.071 -15.797 -23.417 1.00 86.12 71 GLY A N 1
ATOM 549 C CA . GLY A 1 71 ? 12.320 -17.201 -23.062 1.00 86.12 71 GLY A CA 1
ATOM 550 C C . GLY A 1 71 ? 11.549 -18.221 -23.911 1.00 86.12 71 GLY A C 1
ATOM 551 O O . GLY A 1 71 ? 11.289 -19.331 -23.454 1.00 86.12 71 GLY A O 1
ATOM 552 N N . GLY A 1 72 ? 11.158 -17.850 -25.130 1.00 89.50 72 GLY A N 1
ATOM 553 C CA . GLY A 1 72 ? 10.332 -18.649 -26.039 1.00 89.50 72 GLY A CA 1
ATOM 554 C C . GLY A 1 72 ? 8.822 -18.523 -25.803 1.00 89.50 72 GLY A C 1
ATOM 555 O O . GLY A 1 72 ? 8.046 -19.259 -26.414 1.00 89.50 72 GLY A O 1
ATOM 556 N N . ASP A 1 73 ? 8.374 -17.617 -24.928 1.00 90.94 73 ASP A N 1
ATOM 557 C CA . ASP A 1 73 ? 6.966 -17.513 -24.536 1.00 90.94 73 ASP A CA 1
ATOM 558 C C . ASP A 1 73 ? 6.129 -16.687 -25.532 1.00 90.94 73 ASP A C 1
ATOM 560 O O . ASP A 1 73 ? 5.899 -15.481 -25.386 1.00 90.94 73 ASP A O 1
ATOM 564 N N . HIS A 1 74 ? 5.610 -17.374 -26.552 1.00 93.88 74 HIS A N 1
ATOM 565 C CA . HIS A 1 74 ? 4.687 -16.798 -27.534 1.00 93.88 74 HIS A CA 1
ATOM 566 C C . HIS A 1 74 ? 3.386 -16.262 -26.914 1.00 93.88 74 HIS A C 1
ATOM 568 O O . HIS A 1 74 ? 2.803 -15.306 -27.433 1.00 93.88 74 HIS A O 1
ATOM 574 N N . SER A 1 75 ? 2.917 -16.855 -25.812 1.00 92.88 75 SER A N 1
ATOM 575 C CA . SER A 1 75 ? 1.678 -16.427 -25.154 1.00 92.88 75 SER A CA 1
ATOM 576 C C . SER A 1 75 ? 1.887 -15.100 -24.433 1.00 92.88 75 SER A C 1
ATOM 578 O O . SER A 1 75 ? 1.045 -14.205 -24.528 1.00 92.88 75 SER A O 1
ATOM 580 N N . ARG A 1 76 ? 3.041 -14.933 -23.778 1.00 91.00 76 ARG A N 1
ATOM 581 C CA . ARG A 1 76 ? 3.460 -13.670 -23.160 1.00 91.00 76 ARG A CA 1
ATOM 582 C C . ARG A 1 76 ? 3.635 -12.568 -24.198 1.00 91.00 76 ARG A C 1
ATOM 584 O O . ARG A 1 76 ? 3.112 -11.476 -23.990 1.00 91.00 76 ARG A O 1
ATOM 591 N N . ALA A 1 77 ? 4.277 -12.856 -25.331 1.00 92.38 77 ALA A N 1
ATOM 592 C CA . ALA A 1 77 ? 4.401 -11.906 -26.439 1.00 92.38 77 ALA A CA 1
ATOM 593 C C . ALA A 1 77 ? 3.026 -11.415 -26.937 1.00 92.38 77 ALA A C 1
ATOM 595 O O . ALA A 1 77 ? 2.774 -10.209 -27.034 1.00 92.38 77 ALA A O 1
ATOM 596 N N . ALA A 1 78 ? 2.095 -12.343 -27.190 1.00 92.75 78 ALA A N 1
ATOM 597 C CA . ALA A 1 78 ? 0.734 -12.017 -27.618 1.00 92.75 78 ALA A CA 1
ATOM 598 C C . ALA A 1 78 ? -0.036 -11.216 -26.553 1.00 92.75 78 ALA A C 1
ATOM 600 O O . ALA A 1 78 ? -0.726 -10.243 -26.878 1.00 92.75 78 ALA A O 1
ATOM 601 N N . TYR A 1 79 ? 0.112 -11.591 -25.280 1.00 94.69 79 TYR A N 1
ATOM 602 C CA . TYR A 1 79 ? -0.472 -10.880 -24.148 1.00 94.69 79 TYR A CA 1
ATOM 603 C C . TYR A 1 79 ? 0.023 -9.433 -24.064 1.00 94.69 79 TYR A C 1
ATOM 605 O O . TYR A 1 79 ? -0.801 -8.520 -24.007 1.00 94.69 79 TYR A O 1
ATOM 613 N N . LEU A 1 80 ? 1.342 -9.213 -24.104 1.00 94.12 80 LEU A N 1
ATOM 614 C CA . LEU A 1 80 ? 1.943 -7.880 -24.059 1.00 94.12 80 LEU A CA 1
ATOM 615 C C . LEU A 1 80 ? 1.474 -7.033 -25.245 1.00 94.12 80 LEU A C 1
ATOM 617 O O . LEU A 1 80 ? 1.018 -5.908 -25.051 1.00 94.12 80 LEU A O 1
ATOM 621 N N . CYS A 1 81 ? 1.480 -7.596 -26.456 1.00 94.38 81 CYS A N 1
ATOM 622 C CA . CYS A 1 81 ? 0.979 -6.921 -27.650 1.00 94.38 81 CYS A CA 1
ATOM 623 C C . CYS A 1 81 ? -0.484 -6.468 -27.486 1.00 94.38 81 CYS A C 1
ATOM 625 O O . CYS A 1 81 ? -0.822 -5.313 -27.764 1.00 94.38 81 CYS A O 1
ATOM 627 N N . ASN A 1 82 ? -1.361 -7.350 -26.994 1.00 93.50 82 ASN A N 1
ATOM 628 C CA . ASN A 1 82 ? -2.758 -7.001 -26.748 1.00 93.50 82 ASN A CA 1
ATOM 629 C C . ASN A 1 82 ? -2.898 -5.949 -25.639 1.00 93.50 82 ASN A C 1
ATOM 631 O O . ASN A 1 82 ? -3.623 -4.973 -25.816 1.00 93.50 82 ASN A O 1
ATOM 635 N N . ALA A 1 83 ? -2.186 -6.109 -24.522 1.00 93.19 83 ALA A N 1
ATOM 636 C CA . ALA A 1 83 ? -2.240 -5.188 -23.393 1.00 93.19 83 ALA A CA 1
ATOM 637 C C . ALA A 1 83 ? -1.815 -3.770 -23.794 1.00 93.19 83 ALA A C 1
ATOM 639 O O . ALA A 1 83 ? -2.517 -2.813 -23.468 1.00 93.19 83 ALA A O 1
ATOM 640 N N . VAL A 1 84 ? -0.735 -3.631 -24.571 1.00 95.19 84 VAL A N 1
ATOM 641 C CA . VAL A 1 84 ? -0.277 -2.330 -25.076 1.00 95.19 84 VAL A CA 1
ATOM 642 C C . VAL A 1 84 ? -1.345 -1.662 -25.951 1.00 95.19 84 VAL A C 1
ATOM 644 O O . VAL A 1 84 ? -1.620 -0.476 -25.781 1.00 95.19 84 VAL A O 1
ATOM 647 N N . ARG A 1 85 ? -2.033 -2.408 -26.830 1.00 92.69 85 ARG A N 1
ATOM 648 C CA . ARG A 1 85 ? -3.107 -1.857 -27.690 1.00 92.69 85 ARG A CA 1
ATOM 649 C C . ARG A 1 85 ? -4.282 -1.262 -26.903 1.00 92.69 85 ARG A C 1
ATOM 651 O O . ARG A 1 85 ? -4.939 -0.339 -27.401 1.00 92.69 85 ARG A O 1
ATOM 658 N N . GLN A 1 86 ? -4.535 -1.770 -25.695 1.00 92.81 86 GLN A N 1
ATOM 659 C CA . GLN A 1 86 ? -5.589 -1.275 -24.802 1.00 92.81 86 GLN A CA 1
ATOM 660 C C . GLN A 1 86 ? -5.213 0.040 -24.098 1.00 92.81 86 GLN A C 1
ATOM 662 O O . GLN A 1 86 ? -6.091 0.736 -23.585 1.00 92.81 86 GLN A O 1
ATOM 667 N N . ILE A 1 87 ? -3.933 0.426 -24.092 1.00 94.62 87 ILE A N 1
ATOM 668 C CA . ILE A 1 87 ? -3.470 1.689 -23.511 1.00 94.62 87 ILE A CA 1
ATOM 669 C C . ILE A 1 87 ? -3.715 2.812 -24.524 1.00 94.62 87 ILE A C 1
ATOM 671 O O . ILE A 1 87 ? -2.863 3.165 -25.338 1.00 94.62 87 ILE A O 1
ATOM 675 N N . THR A 1 88 ? -4.915 3.393 -24.481 1.00 90.06 88 THR A N 1
ATOM 676 C CA . THR A 1 88 ? -5.344 4.426 -25.440 1.00 90.06 88 THR A CA 1
ATOM 677 C C . THR A 1 88 ? -4.437 5.661 -25.449 1.00 90.06 88 THR A C 1
ATOM 679 O O . THR A 1 88 ? -4.228 6.243 -26.511 1.00 90.06 88 THR A O 1
ATOM 682 N N . GLY A 1 89 ? -3.840 6.007 -24.302 1.00 90.31 89 GLY A N 1
ATOM 683 C CA . GLY A 1 89 ? -2.916 7.135 -24.149 1.00 90.31 89 GLY A CA 1
ATOM 684 C C . GLY A 1 89 ? -1.637 7.043 -24.987 1.00 90.31 89 GLY A C 1
ATOM 685 O O . GLY A 1 89 ? -1.008 8.066 -25.211 1.00 90.31 89 GLY A O 1
ATOM 686 N N . LEU A 1 90 ? -1.271 5.865 -25.507 1.00 96.00 90 LEU A N 1
ATOM 687 C CA . LEU A 1 90 ? -0.121 5.725 -26.412 1.00 96.00 90 LEU A CA 1
ATOM 688 C C . LEU A 1 90 ? -0.390 6.293 -27.809 1.00 96.00 90 LEU A C 1
ATOM 690 O O . LEU A 1 90 ? 0.543 6.674 -28.504 1.00 96.00 90 LEU A O 1
ATOM 694 N N . ARG A 1 91 ? -1.657 6.357 -28.239 1.00 95.62 91 ARG A N 1
ATOM 695 C CA . ARG A 1 91 ? -2.015 6.915 -29.556 1.00 95.62 91 ARG A CA 1
ATOM 696 C C . ARG A 1 91 ? -1.995 8.440 -29.567 1.00 95.62 91 ARG A C 1
ATOM 698 O O . ARG A 1 91 ? -1.777 9.036 -30.613 1.00 95.62 91 ARG A O 1
ATOM 705 N N . THR A 1 92 ? -2.255 9.050 -28.415 1.00 95.19 92 THR A N 1
ATOM 706 C CA . THR A 1 92 ? -2.344 10.502 -28.232 1.00 95.19 92 THR A CA 1
ATOM 707 C C . THR A 1 92 ? -1.723 10.874 -26.882 1.00 95.19 92 THR A C 1
ATOM 709 O O . THR A 1 92 ? -2.464 11.199 -25.943 1.00 95.19 92 THR A O 1
ATOM 712 N N . PRO A 1 93 ? -0.394 10.737 -26.728 1.00 97.06 93 PRO A N 1
ATOM 713 C CA . PRO A 1 93 ? 0.266 11.107 -25.486 1.00 97.06 93 PRO A CA 1
ATOM 714 C C . PRO A 1 93 ? 0.203 12.623 -25.289 1.00 97.06 93 PRO A C 1
ATOM 716 O O . PRO A 1 93 ? 0.058 13.392 -26.240 1.00 97.06 93 PRO A O 1
ATOM 719 N N . LEU A 1 94 ? 0.302 13.056 -24.036 1.00 96.94 94 LEU A N 1
ATOM 720 C CA . LEU A 1 94 ? 0.495 14.469 -23.738 1.00 96.94 94 LEU A CA 1
ATOM 721 C C . LEU A 1 94 ? 1.875 14.915 -24.224 1.00 96.94 94 LEU A C 1
ATOM 723 O O . LEU A 1 94 ? 2.843 14.157 -24.143 1.00 96.94 94 LEU A O 1
ATOM 727 N N . ASP A 1 95 ? 1.957 16.164 -24.666 1.00 97.38 95 ASP A N 1
ATOM 728 C CA . ASP A 1 95 ? 3.226 16.812 -24.962 1.00 97.38 95 ASP A CA 1
ATOM 729 C C . ASP A 1 95 ? 3.887 17.284 -23.663 1.00 97.38 95 ASP A C 1
ATOM 731 O O . ASP A 1 95 ? 3.359 18.152 -22.961 1.00 97.38 95 ASP A O 1
ATOM 735 N N . LEU A 1 96 ? 5.042 16.693 -23.342 1.00 97.31 96 LEU A N 1
ATOM 736 C CA . LEU A 1 96 ? 5.835 17.044 -22.167 1.00 97.31 96 LEU A CA 1
ATOM 737 C C . LEU A 1 96 ? 6.219 18.523 -22.151 1.00 97.31 96 LEU A C 1
ATOM 739 O O . LEU A 1 96 ? 6.224 19.153 -21.088 1.00 97.31 96 LEU A O 1
ATOM 743 N N . ASP A 1 97 ? 6.542 19.075 -23.317 1.00 94.12 97 ASP A N 1
ATOM 744 C CA . ASP A 1 97 ? 7.054 20.431 -23.443 1.00 94.12 97 ASP A CA 1
ATOM 745 C C . ASP A 1 97 ? 5.937 21.460 -23.238 1.00 94.12 97 ASP A C 1
ATOM 747 O O . ASP A 1 97 ? 6.193 22.532 -22.678 1.00 94.12 97 ASP A O 1
ATOM 751 N N . ALA A 1 98 ? 4.695 21.077 -23.546 1.00 94.31 98 ALA A N 1
ATOM 752 C CA . ALA A 1 98 ? 3.490 21.866 -23.317 1.00 94.31 98 ALA A CA 1
ATOM 753 C C . ALA A 1 98 ? 2.979 21.848 -21.861 1.00 94.31 98 ALA A C 1
ATOM 755 O O . ALA A 1 98 ? 2.161 22.699 -21.505 1.00 94.31 98 ALA A O 1
ATOM 756 N N . LEU A 1 99 ? 3.436 20.919 -21.006 1.00 91.69 99 LEU A N 1
ATOM 757 C CA . LEU A 1 99 ? 3.014 20.877 -19.600 1.00 91.69 99 LEU A CA 1
ATOM 758 C C . LEU A 1 99 ? 3.519 22.105 -18.832 1.00 91.69 99 LEU A C 1
ATOM 760 O O . LEU A 1 99 ? 4.722 22.360 -18.733 1.00 91.69 99 LEU A O 1
ATOM 764 N N . THR A 1 100 ? 2.590 22.846 -18.234 1.00 89.50 100 THR A N 1
ATOM 765 C CA . THR A 1 100 ? 2.886 24.024 -17.414 1.00 89.50 100 THR A CA 1
ATOM 766 C C . THR A 1 100 ? 3.178 23.637 -15.963 1.00 89.50 100 THR A C 1
ATOM 768 O O . THR A 1 100 ? 2.832 22.546 -15.512 1.00 89.50 100 THR A O 1
ATOM 771 N N . GLY A 1 101 ? 3.743 24.559 -15.173 1.00 81.62 101 GLY A N 1
ATOM 772 C CA . GLY A 1 101 ? 3.926 24.348 -13.729 1.00 81.62 101 GLY A CA 1
ATOM 773 C C . GLY A 1 101 ? 2.624 23.973 -13.007 1.00 81.62 101 GLY A C 1
ATOM 774 O O . GLY A 1 101 ? 2.633 23.082 -12.168 1.00 81.62 101 GLY A O 1
ATOM 775 N N . LYS A 1 102 ? 1.482 24.551 -13.415 1.00 82.06 102 LYS A N 1
ATOM 776 C CA . LYS A 1 102 ? 0.162 24.211 -12.853 1.00 82.06 102 LYS A CA 1
ATOM 777 C C . LYS A 1 102 ? -0.262 22.779 -13.176 1.00 82.06 102 LYS A C 1
ATOM 779 O O . LYS A 1 102 ? -0.856 22.116 -12.328 1.00 82.06 102 LYS A O 1
ATOM 784 N N . ASP A 1 103 ? 0.043 22.296 -14.379 1.00 85.25 103 ASP A N 1
ATOM 785 C CA . ASP A 1 103 ? -0.218 20.899 -14.744 1.00 85.25 103 ASP A CA 1
ATOM 786 C C . ASP A 1 103 ? 0.655 19.976 -13.885 1.00 85.25 103 ASP A C 1
ATOM 788 O O . ASP A 1 103 ? 0.164 19.028 -13.266 1.00 85.25 103 ASP A O 1
ATOM 792 N N . LEU A 1 104 ? 1.939 20.320 -13.754 1.00 87.06 104 LEU A N 1
ATOM 793 C CA . LEU A 1 104 ? 2.896 19.588 -12.931 1.00 87.06 104 LEU A CA 1
ATOM 794 C C . LEU A 1 104 ? 2.593 19.673 -11.431 1.00 87.06 104 LEU A C 1
ATOM 796 O O . LEU A 1 104 ? 2.993 18.778 -10.693 1.00 87.06 104 LEU A O 1
ATOM 800 N N . ASP A 1 105 ? 1.872 20.678 -10.938 1.00 83.00 105 ASP A N 1
ATOM 801 C CA . ASP A 1 105 ? 1.437 20.758 -9.538 1.00 83.00 105 ASP A CA 1
ATOM 802 C C . ASP A 1 105 ? 0.438 19.654 -9.185 1.00 83.00 105 ASP A C 1
ATOM 804 O O . ASP A 1 105 ? 0.500 19.104 -8.085 1.00 83.00 105 ASP A O 1
ATOM 808 N N . THR A 1 106 ? -0.404 19.252 -10.139 1.00 83.75 106 THR A N 1
ATOM 809 C CA . THR A 1 106 ? -1.394 18.174 -9.959 1.00 83.75 106 THR A CA 1
ATOM 810 C C . THR A 1 106 ? -0.824 16.759 -10.139 1.00 83.75 106 THR A C 1
ATOM 812 O O . THR A 1 106 ? -1.471 15.776 -9.771 1.00 83.75 106 THR A O 1
ATOM 815 N N . LEU A 1 107 ? 0.409 16.640 -10.639 1.00 88.19 107 LEU A N 1
ATOM 816 C CA . LEU A 1 107 ? 1.179 15.394 -10.659 1.00 88.19 107 LEU A CA 1
ATOM 817 C C . LEU A 1 107 ? 1.380 14.854 -9.237 1.00 88.19 107 LEU A C 1
ATOM 819 O O . LEU A 1 107 ? 1.655 15.629 -8.328 1.00 88.19 107 LEU A O 1
ATOM 823 N N . ILE A 1 108 ? 1.351 13.542 -9.032 1.00 89.31 108 ILE A N 1
ATOM 824 C CA . ILE A 1 108 ? 1.711 12.947 -7.726 1.00 89.31 108 ILE A CA 1
ATOM 825 C C . ILE A 1 108 ? 2.994 12.132 -7.756 1.00 89.31 108 ILE A C 1
ATOM 827 O O . ILE A 1 108 ? 3.594 11.912 -6.715 1.00 89.31 108 ILE A O 1
ATOM 831 N N . GLY A 1 109 ? 3.437 11.733 -8.940 1.00 94.88 109 GLY A N 1
ATOM 832 C CA . GLY A 1 109 ? 4.709 11.072 -9.167 1.00 94.88 109 GLY A CA 1
ATOM 833 C C . GLY A 1 109 ? 4.858 10.714 -10.636 1.00 94.88 109 GLY A C 1
ATOM 834 O O . GLY A 1 109 ? 3.879 10.705 -11.387 1.00 94.88 109 GLY A O 1
ATOM 835 N N . VAL A 1 110 ? 6.083 10.418 -11.041 1.00 98.25 110 VAL A N 1
ATOM 836 C CA . VAL A 1 110 ? 6.411 10.020 -12.410 1.00 98.25 110 VAL A CA 1
ATOM 837 C C . VAL A 1 110 ? 7.007 8.619 -12.409 1.00 98.25 110 VAL A C 1
ATOM 839 O O . VAL A 1 110 ? 7.855 8.304 -11.578 1.00 98.25 110 VAL A O 1
ATOM 842 N N . PHE A 1 111 ? 6.553 7.786 -13.340 1.00 98.69 111 PHE A N 1
ATOM 843 C CA . PHE A 1 111 ? 7.129 6.484 -13.641 1.00 98.69 111 PHE A CA 1
ATOM 844 C C . PHE A 1 111 ? 7.704 6.523 -15.060 1.00 98.69 111 PHE A C 1
ATOM 846 O O . PHE A 1 111 ? 7.023 6.953 -15.992 1.00 98.69 111 PHE A O 1
ATOM 853 N N . ILE A 1 112 ? 8.952 6.089 -15.217 1.00 98.81 112 ILE A N 1
ATOM 854 C CA . ILE A 1 112 ? 9.724 6.168 -16.460 1.00 98.81 112 ILE A CA 1
ATOM 855 C C . ILE A 1 112 ? 10.164 4.749 -16.852 1.00 98.81 112 ILE A C 1
ATOM 857 O O . ILE A 1 112 ? 11.203 4.279 -16.372 1.00 98.81 112 ILE A O 1
ATOM 861 N N . PRO A 1 113 ? 9.366 4.039 -17.672 1.00 98.50 113 PRO A N 1
ATOM 862 C CA . PRO A 1 113 ? 9.764 2.768 -18.270 1.00 98.50 113 PRO A CA 1
ATOM 863 C C . PRO A 1 113 ? 10.999 2.912 -19.168 1.00 98.50 113 PRO A C 1
ATOM 865 O O . PRO A 1 113 ? 11.248 3.982 -19.730 1.00 98.50 113 PRO A O 1
ATOM 868 N N . GLY A 1 114 ? 11.756 1.829 -19.314 1.00 96.12 114 GLY A N 1
ATOM 869 C CA . GLY A 1 114 ? 12.888 1.730 -20.224 1.00 96.12 114 GLY A CA 1
ATOM 870 C C . GLY A 1 114 ? 12.507 1.164 -21.591 1.00 96.12 114 GLY A C 1
ATOM 871 O O . GLY A 1 114 ? 11.432 1.443 -22.127 1.00 96.12 114 GLY A O 1
ATOM 872 N N . GLY A 1 115 ? 13.426 0.400 -22.180 1.00 94.94 115 GLY A N 1
ATOM 873 C CA . GLY A 1 115 ? 13.624 0.276 -23.631 1.00 94.94 115 GLY A CA 1
ATOM 874 C C . GLY A 1 115 ? 14.800 1.148 -24.076 1.00 94.94 115 GLY A C 1
ATOM 875 O O . GLY A 1 115 ? 15.310 1.925 -23.274 1.00 94.94 115 GLY A O 1
ATOM 876 N N . ASN A 1 116 ? 15.260 1.053 -25.326 1.00 95.62 116 ASN A N 1
ATOM 877 C CA . ASN A 1 116 ? 16.505 1.742 -25.703 1.00 95.62 116 ASN A CA 1
ATOM 878 C C . ASN A 1 116 ? 16.297 3.215 -26.102 1.00 95.62 116 ASN A C 1
ATOM 880 O O . ASN A 1 116 ? 17.259 3.979 -26.167 1.00 95.62 116 ASN A O 1
ATOM 884 N N . GLY A 1 117 ? 15.052 3.635 -26.354 1.00 96.19 117 GLY A N 1
ATOM 885 C CA . GLY A 1 117 ? 14.700 5.012 -26.725 1.00 96.19 117 GLY A CA 1
ATOM 886 C C . GLY A 1 117 ? 15.186 6.103 -25.749 1.00 96.19 117 GLY A C 1
ATOM 887 O O . GLY A 1 117 ? 15.800 7.067 -26.210 1.00 96.19 117 GLY A O 1
ATOM 888 N N . PRO A 1 118 ? 15.010 5.958 -24.416 1.00 98.06 118 PRO A N 1
ATOM 889 C CA . PRO A 1 118 ? 15.481 6.906 -23.402 1.00 98.06 118 PRO A CA 1
ATOM 890 C C . PRO A 1 118 ? 16.945 7.342 -23.514 1.00 98.06 118 PRO A C 1
ATOM 892 O O . PRO A 1 118 ? 17.280 8.447 -23.085 1.00 98.06 118 PRO A O 1
ATOM 895 N N . LEU A 1 119 ? 17.815 6.502 -24.089 1.00 97.31 119 LEU A N 1
ATOM 896 C CA . LEU A 1 119 ? 19.223 6.836 -24.311 1.00 97.31 119 LEU A CA 1
ATOM 897 C C . LEU A 1 119 ? 19.423 7.961 -25.334 1.00 97.31 119 LEU A C 1
ATOM 899 O O . LEU A 1 119 ? 20.502 8.552 -25.361 1.00 97.31 119 LEU A O 1
ATOM 903 N N . MET A 1 120 ? 18.423 8.215 -26.184 1.00 96.50 120 MET A N 1
ATOM 904 C CA . MET A 1 120 ? 18.480 9.146 -27.313 1.00 96.50 120 MET A CA 1
ATOM 905 C C . MET A 1 120 ? 17.821 10.486 -27.020 1.00 96.50 120 MET A C 1
ATOM 907 O O . MET A 1 120 ? 18.366 11.524 -27.388 1.00 96.50 120 MET A O 1
ATOM 911 N N . ASP A 1 121 ? 16.647 10.486 -26.393 1.00 96.75 121 ASP A N 1
ATOM 912 C CA . ASP A 1 121 ? 15.861 11.706 -26.199 1.00 96.75 121 ASP A CA 1
ATOM 913 C C . ASP A 1 121 ? 15.726 12.093 -24.724 1.00 96.75 121 ASP A C 1
ATOM 915 O O . ASP A 1 121 ? 16.079 13.215 -24.354 1.00 96.75 121 ASP A O 1
ATOM 919 N N . LEU A 1 122 ? 15.283 11.177 -23.858 1.00 98.12 122 LEU A N 1
ATOM 920 C CA . LEU A 1 122 ? 14.985 11.499 -22.463 1.00 98.12 122 LEU A CA 1
ATOM 921 C C . LEU A 1 122 ? 16.221 11.980 -21.702 1.00 98.12 122 LEU A C 1
ATOM 923 O O . LEU A 1 122 ? 16.077 12.809 -20.813 1.00 98.12 122 LEU A O 1
ATOM 927 N N . CYS A 1 123 ? 17.422 11.514 -22.058 1.00 96.50 123 CYS A N 1
ATOM 928 C CA . CYS A 1 123 ? 18.677 11.911 -21.416 1.00 96.50 123 CYS A CA 1
ATOM 929 C C . CYS A 1 123 ? 19.096 13.371 -21.660 1.00 96.50 123 CYS A C 1
ATOM 931 O O . CYS A 1 123 ? 20.061 13.826 -21.053 1.00 96.50 123 CYS A O 1
ATOM 933 N N . GLN A 1 124 ? 18.424 14.087 -22.565 1.00 94.69 124 GLN A N 1
ATOM 934 C CA . GLN A 1 124 ? 18.788 15.452 -22.964 1.00 94.69 124 GLN A CA 1
ATOM 935 C C . GLN A 1 124 ? 17.583 16.377 -23.203 1.00 94.69 124 GLN A C 1
ATOM 937 O O . GLN A 1 124 ? 17.761 17.559 -23.491 1.00 94.69 124 GLN A O 1
ATOM 942 N N . ALA A 1 125 ? 16.357 15.865 -23.086 1.00 95.31 125 ALA A N 1
ATOM 943 C CA . ALA A 1 125 ? 15.141 16.635 -23.312 1.00 95.31 125 ALA A CA 1
ATOM 944 C C . ALA A 1 125 ? 14.933 17.708 -22.215 1.00 95.31 125 ALA A C 1
ATOM 946 O O . ALA A 1 125 ? 14.798 17.359 -21.037 1.00 95.31 125 ALA A O 1
ATOM 947 N N . PRO A 1 126 ? 14.813 19.007 -22.565 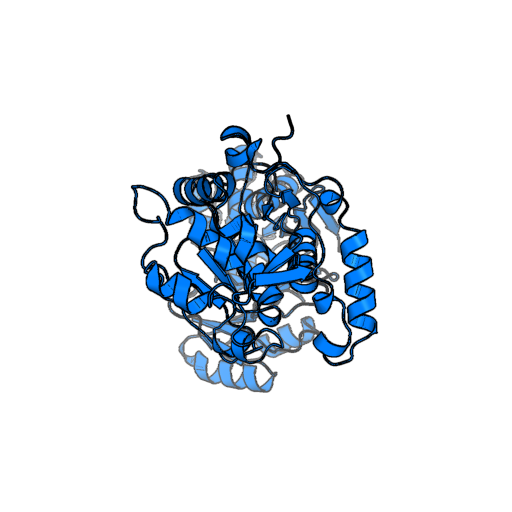1.00 93.94 126 PRO A N 1
ATOM 948 C CA . PRO A 1 126 ? 14.597 20.076 -21.584 1.00 93.94 126 PRO A CA 1
ATOM 949 C C . PRO A 1 126 ? 13.319 19.901 -20.750 1.00 93.94 126 PRO A C 1
ATOM 951 O O . PRO A 1 126 ? 13.306 20.189 -19.552 1.00 93.94 126 PRO A O 1
ATOM 954 N N . GLY A 1 127 ? 12.244 19.383 -21.355 1.00 95.81 127 GLY A N 1
ATOM 955 C CA . GLY A 1 127 ? 11.010 19.057 -20.642 1.00 95.81 127 GLY A CA 1
ATOM 956 C C . GLY A 1 127 ? 11.202 18.000 -19.547 1.00 95.81 127 GLY A C 1
ATOM 957 O O . GLY A 1 127 ? 10.540 18.071 -18.509 1.00 95.81 127 GLY A O 1
ATOM 958 N N . VAL A 1 128 ? 12.142 17.062 -19.730 1.00 97.56 128 VAL A N 1
ATOM 959 C CA . VAL A 1 128 ? 12.479 16.033 -18.731 1.00 97.56 128 VAL A CA 1
ATOM 960 C C . VAL A 1 128 ? 13.236 16.653 -17.563 1.00 97.56 128 VAL A C 1
ATOM 962 O O . VAL A 1 128 ? 12.854 16.421 -16.417 1.00 97.56 128 VAL A O 1
ATOM 965 N N . ASP A 1 129 ? 14.236 17.501 -17.825 1.00 95.50 129 ASP A N 1
ATOM 966 C CA . ASP A 1 129 ? 14.940 18.248 -16.771 1.00 95.50 129 ASP A CA 1
ATOM 967 C C . ASP A 1 129 ? 13.956 19.058 -15.910 1.00 95.50 129 ASP A C 1
ATOM 969 O O . ASP A 1 129 ? 13.919 18.918 -14.683 1.00 95.50 129 ASP A O 1
ATOM 973 N N . ARG A 1 130 ? 13.069 19.819 -16.564 1.00 94.88 130 ARG A N 1
ATOM 974 C CA . ARG A 1 130 ? 12.019 20.603 -15.901 1.00 94.88 130 ARG A CA 1
ATOM 975 C C . ARG A 1 130 ? 11.105 19.734 -15.033 1.00 94.88 130 ARG A C 1
ATOM 977 O O . ARG A 1 130 ? 10.857 20.077 -13.877 1.00 94.88 130 ARG A O 1
ATOM 984 N N . LEU A 1 131 ? 10.611 18.616 -15.570 1.00 96.69 131 LEU A N 1
ATOM 985 C CA . LEU A 1 131 ? 9.738 17.685 -14.850 1.00 96.69 131 LEU A CA 1
ATOM 986 C C . LEU A 1 131 ? 10.426 17.099 -13.610 1.00 96.69 131 LEU A C 1
ATOM 988 O O . LEU A 1 131 ? 9.836 17.070 -12.528 1.00 96.69 131 LEU A O 1
ATOM 992 N N . LEU A 1 132 ? 11.667 16.633 -13.755 1.00 95.94 132 LEU A N 1
ATOM 993 C CA . LEU A 1 132 ? 12.408 15.991 -12.673 1.00 95.94 132 LEU A CA 1
ATOM 994 C C . LEU A 1 132 ? 12.763 16.986 -11.562 1.00 95.94 132 LEU A C 1
ATOM 996 O O . LEU A 1 132 ? 12.569 16.677 -10.385 1.00 95.94 132 LEU A O 1
ATOM 1000 N N . ARG A 1 133 ? 13.197 18.204 -11.913 1.00 93.25 133 ARG A N 1
ATOM 1001 C CA . ARG A 1 133 ? 13.442 19.277 -10.935 1.00 93.25 133 ARG A CA 1
ATOM 1002 C C . ARG A 1 133 ? 12.166 19.690 -10.206 1.00 93.25 133 ARG A C 1
ATOM 1004 O O . ARG A 1 133 ? 12.207 19.880 -8.992 1.00 93.25 133 ARG A O 1
ATOM 1011 N N . HIS A 1 134 ? 11.028 19.753 -10.905 1.00 92.75 134 HIS A N 1
ATOM 1012 C CA . HIS A 1 134 ? 9.724 19.992 -10.276 1.00 92.75 134 HIS A CA 1
ATOM 1013 C C . HIS A 1 134 ? 9.371 18.897 -9.267 1.00 92.75 134 HIS A C 1
ATOM 1015 O O . HIS A 1 134 ? 8.946 19.190 -8.151 1.00 92.75 134 HIS A O 1
ATOM 1021 N N . CYS A 1 135 ? 9.586 17.630 -9.630 1.00 93.19 135 CYS A N 1
ATOM 1022 C CA . CYS A 1 135 ? 9.336 16.508 -8.730 1.00 93.19 135 CYS A CA 1
ATOM 1023 C C . CYS A 1 135 ? 10.206 16.588 -7.470 1.00 93.19 135 CYS A C 1
ATOM 1025 O O . CYS A 1 135 ? 9.684 16.412 -6.373 1.00 93.19 135 CYS A O 1
ATOM 1027 N N . VAL A 1 136 ? 11.491 16.932 -7.598 1.00 90.31 136 VAL A N 1
ATOM 1028 C CA . VAL A 1 136 ? 12.378 17.145 -6.441 1.00 90.31 136 VAL A CA 1
ATOM 1029 C C . VAL A 1 136 ? 11.880 18.290 -5.561 1.00 90.31 136 VAL A C 1
ATOM 1031 O O . VAL A 1 136 ? 11.727 18.105 -4.355 1.00 90.31 136 VAL A O 1
ATOM 1034 N N . ALA A 1 137 ? 11.584 19.452 -6.151 1.00 87.75 137 ALA A N 1
ATOM 1035 C CA . ALA A 1 137 ? 11.128 20.630 -5.413 1.00 87.75 137 ALA A CA 1
ATOM 1036 C C . ALA A 1 137 ? 9.814 20.376 -4.654 1.00 87.75 137 ALA A C 1
ATOM 1038 O O . ALA A 1 137 ? 9.631 20.869 -3.543 1.00 87.75 137 ALA A O 1
ATOM 1039 N N . ALA A 1 138 ? 8.917 19.575 -5.232 1.00 85.25 138 ALA A N 1
ATOM 1040 C CA . ALA A 1 138 ? 7.619 19.243 -4.654 1.00 85.25 138 ALA A CA 1
ATOM 1041 C C . ALA A 1 138 ? 7.591 17.902 -3.891 1.00 85.25 138 ALA A C 1
ATOM 1043 O O . ALA A 1 138 ? 6.506 17.435 -3.531 1.00 85.25 138 ALA A O 1
ATOM 1044 N N . ALA A 1 139 ? 8.753 17.279 -3.652 1.00 86.44 139 ALA A N 1
ATOM 1045 C CA . ALA A 1 139 ? 8.896 15.986 -2.973 1.00 86.44 139 ALA A CA 1
ATOM 1046 C C . ALA A 1 139 ? 8.049 14.846 -3.590 1.00 86.44 139 ALA A C 1
ATOM 1048 O O . ALA A 1 139 ? 7.545 13.968 -2.885 1.00 86.44 139 ALA A O 1
ATOM 1049 N N . LYS A 1 140 ? 7.874 14.856 -4.915 1.00 90.44 140 LYS A N 1
ATOM 1050 C CA . LYS A 1 140 ? 7.112 13.848 -5.665 1.00 90.44 140 LYS A CA 1
ATOM 1051 C C . LYS A 1 140 ? 8.025 12.682 -6.052 1.00 90.44 140 LYS A C 1
ATOM 1053 O O . LYS A 1 140 ? 9.123 12.928 -6.554 1.00 90.44 140 LYS A O 1
ATOM 1058 N N . PRO A 1 141 ? 7.603 11.423 -5.846 1.00 95.19 141 PRO A N 1
ATOM 1059 C CA . PRO A 1 141 ? 8.408 10.270 -6.208 1.00 95.19 141 PRO A CA 1
ATOM 1060 C C . PRO A 1 141 ? 8.663 10.172 -7.712 1.00 95.19 141 PRO A C 1
ATOM 1062 O O . PRO A 1 141 ? 7.783 10.432 -8.538 1.00 95.19 141 PRO A O 1
ATOM 1065 N N . ILE A 1 142 ? 9.875 9.733 -8.033 1.00 98.19 142 ILE A N 1
ATOM 1066 C CA . ILE A 1 142 ? 10.375 9.470 -9.379 1.00 98.19 142 ILE A CA 1
ATOM 1067 C C . ILE A 1 142 ? 10.767 7.995 -9.419 1.00 98.19 142 ILE A C 1
ATOM 1069 O O . ILE A 1 142 ? 11.663 7.579 -8.688 1.00 98.19 142 ILE A O 1
ATOM 1073 N N . ALA A 1 143 ? 10.097 7.207 -10.254 1.00 98.69 143 ALA A N 1
ATOM 1074 C CA . ALA A 1 143 ? 10.447 5.818 -10.517 1.00 98.69 143 ALA A CA 1
ATOM 1075 C C . ALA A 1 143 ? 11.072 5.682 -11.907 1.00 98.69 143 ALA A C 1
ATOM 1077 O O . ALA A 1 143 ? 10.450 6.070 -12.892 1.00 98.69 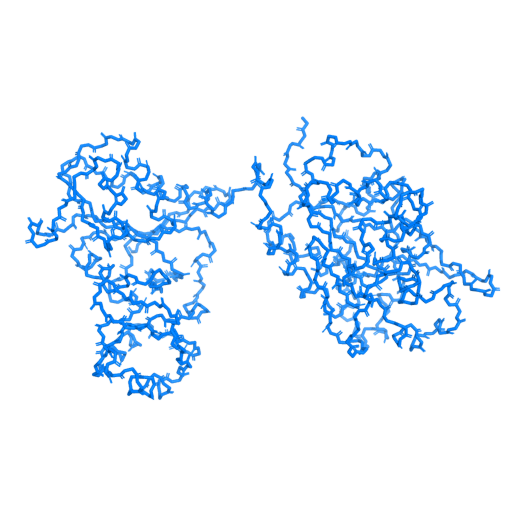143 ALA A O 1
ATOM 1078 N N . THR A 1 144 ? 12.272 5.112 -12.001 1.00 98.75 144 THR A N 1
ATOM 1079 C CA . THR A 1 144 ? 12.940 4.810 -13.275 1.00 98.75 144 THR A CA 1
ATOM 1080 C C . THR A 1 144 ? 13.211 3.320 -13.401 1.00 98.75 144 THR A C 1
ATOM 1082 O O . THR A 1 144 ? 13.564 2.659 -12.429 1.00 98.75 144 THR A O 1
ATOM 1085 N N . LEU A 1 145 ? 13.042 2.757 -14.590 1.00 98.75 145 LEU A N 1
ATOM 1086 C CA . LEU A 1 145 ? 13.224 1.327 -14.815 1.00 98.75 145 LEU A CA 1
ATOM 1087 C C . LEU A 1 145 ? 14.171 1.106 -15.987 1.00 98.75 145 LEU A C 1
ATOM 1089 O O . LEU A 1 145 ? 14.011 1.747 -17.023 1.00 98.75 145 LEU A O 1
ATOM 1093 N N . CYS A 1 146 ? 15.140 0.203 -15.829 1.00 98.44 146 CYS A N 1
ATOM 1094 C CA . CYS A 1 146 ? 16.042 -0.208 -16.900 1.00 98.44 146 CYS A CA 1
ATOM 1095 C C . CYS A 1 146 ? 16.789 0.995 -17.501 1.00 98.44 146 CYS A C 1
ATOM 1097 O O . CYS A 1 146 ? 17.392 1.790 -16.769 1.00 98.44 146 CYS A O 1
ATOM 1099 N N . HIS A 1 147 ? 16.751 1.158 -18.822 1.00 98.44 147 HIS A N 1
ATOM 1100 C CA . HIS A 1 147 ? 17.297 2.323 -19.518 1.00 98.44 147 HIS A CA 1
ATOM 1101 C C . HIS A 1 147 ? 16.493 3.610 -19.318 1.00 98.44 147 HIS A C 1
ATOM 1103 O O . HIS A 1 147 ? 17.011 4.691 -19.583 1.00 98.44 147 HIS A O 1
ATOM 1109 N N . GLY A 1 148 ? 15.281 3.544 -18.762 1.00 98.44 148 GLY A N 1
ATOM 1110 C CA . GLY A 1 148 ? 14.500 4.717 -18.355 1.00 98.44 148 GLY A CA 1
ATOM 1111 C C . GLY A 1 148 ? 15.235 5.593 -17.334 1.00 98.44 148 GLY A C 1
ATOM 1112 O O . GLY A 1 148 ? 15.018 6.803 -17.281 1.00 98.44 148 GLY A O 1
ATOM 1113 N N . THR A 1 149 ? 16.191 5.026 -16.585 1.00 98.56 149 THR A N 1
ATOM 1114 C CA . THR A 1 149 ? 17.091 5.782 -15.693 1.00 98.56 149 THR A CA 1
ATOM 1115 C C . THR A 1 149 ? 17.965 6.795 -16.451 1.00 98.56 149 THR A C 1
ATOM 1117 O O . THR A 1 149 ? 18.406 7.778 -15.855 1.00 98.56 149 THR A O 1
ATOM 1120 N N . ALA A 1 150 ? 18.149 6.652 -17.771 1.00 98.38 150 ALA A N 1
ATOM 1121 C CA . ALA A 1 150 ? 18.819 7.650 -18.608 1.00 98.38 150 ALA A CA 1
ATOM 1122 C C . ALA A 1 150 ? 18.147 9.031 -18.552 1.00 98.38 150 ALA A C 1
ATOM 1124 O O . ALA A 1 150 ? 18.835 10.037 -18.701 1.00 98.38 150 ALA A O 1
ATOM 1125 N N . ALA A 1 151 ? 16.845 9.106 -18.247 1.00 98.44 151 ALA A N 1
ATOM 1126 C CA . ALA A 1 151 ? 16.130 10.369 -18.063 1.00 98.44 151 ALA A CA 1
ATOM 1127 C C . ALA A 1 151 ? 16.772 11.281 -16.998 1.00 98.44 151 ALA A C 1
ATOM 1129 O O . ALA A 1 151 ? 16.724 12.503 -17.119 1.00 98.44 151 ALA A O 1
ATOM 1130 N N . LEU A 1 152 ? 17.426 10.711 -15.976 1.00 97.44 152 LEU A N 1
ATOM 1131 C CA . LEU A 1 152 ? 18.104 11.491 -14.933 1.00 97.44 152 LEU A CA 1
ATOM 1132 C C . LEU A 1 152 ? 19.266 12.332 -15.490 1.00 97.44 152 LEU A C 1
ATOM 1134 O O . LEU A 1 152 ? 19.565 13.397 -14.943 1.00 97.44 152 LEU A O 1
ATOM 1138 N N . LEU A 1 153 ? 19.883 11.895 -16.595 1.00 97.19 153 LEU A N 1
ATOM 1139 C CA . LEU A 1 153 ? 20.995 12.589 -17.252 1.00 97.19 153 LEU A CA 1
ATOM 1140 C C . LEU A 1 153 ? 20.577 13.937 -17.855 1.00 97.19 153 LEU A C 1
ATOM 1142 O O . LEU A 1 153 ? 21.426 14.819 -17.975 1.00 97.19 153 LEU A O 1
ATOM 1146 N N . ALA A 1 154 ? 19.282 14.151 -18.133 1.00 96.50 154 ALA A N 1
ATOM 1147 C CA . ALA A 1 154 ? 18.785 15.450 -18.599 1.00 96.50 154 ALA A CA 1
ATOM 1148 C C . ALA A 1 154 ? 19.097 16.575 -17.603 1.00 96.50 154 ALA A C 1
ATOM 1150 O O . ALA A 1 154 ? 19.268 17.727 -17.990 1.00 96.50 154 ALA A O 1
ATOM 1151 N N . THR A 1 155 ? 19.238 16.231 -16.319 1.00 94.94 155 THR A N 1
ATOM 1152 C CA . THR A 1 155 ? 19.548 17.193 -15.257 1.00 94.94 155 THR A CA 1
ATOM 1153 C C . THR A 1 155 ? 21.036 17.513 -15.101 1.00 94.94 155 THR A C 1
ATOM 1155 O O . THR A 1 155 ? 21.390 18.352 -14.272 1.00 94.94 155 THR A O 1
ATOM 1158 N N . CYS A 1 156 ? 21.909 16.862 -15.874 1.00 91.69 156 CYS A N 1
ATOM 1159 C CA . CYS A 1 156 ? 23.364 16.997 -15.773 1.00 91.69 156 CYS A CA 1
ATOM 1160 C C . CYS A 1 156 ? 23.964 18.028 -16.746 1.00 91.69 156 CYS A C 1
ATOM 1162 O O . CYS A 1 156 ? 25.114 18.413 -16.575 1.00 91.69 156 CYS A O 1
ATOM 1164 N N . GLY A 1 157 ? 23.212 18.487 -17.754 1.00 74.00 157 GLY A N 1
ATOM 1165 C CA . GLY A 1 157 ? 23.728 19.359 -18.822 1.00 74.00 157 GLY A CA 1
ATOM 1166 C C . GLY A 1 157 ? 23.716 20.873 -18.544 1.00 74.00 157 GLY A C 1
ATOM 1167 O O . GLY A 1 157 ? 24.091 21.642 -19.427 1.00 74.00 157 GLY A O 1
ATOM 1168 N N . GLY A 1 158 ? 23.255 21.319 -17.369 1.00 68.81 158 GLY A N 1
ATOM 1169 C CA . GLY A 1 158 ? 23.112 22.741 -17.011 1.00 68.81 158 GLY A CA 1
ATOM 1170 C C . GLY A 1 158 ? 24.273 23.319 -16.187 1.00 68.81 158 GLY A C 1
ATOM 1171 O O . GLY A 1 158 ? 25.179 22.601 -15.777 1.00 68.81 158 GLY A O 1
ATOM 1172 N N . ALA A 1 159 ? 24.227 24.630 -15.903 1.00 62.34 159 ALA A N 1
ATOM 1173 C CA . ALA A 1 159 ? 25.203 25.303 -15.028 1.00 62.34 159 ALA A CA 1
ATOM 1174 C C . ALA A 1 159 ? 25.134 24.813 -13.567 1.00 62.34 159 ALA A C 1
ATOM 1176 O O . ALA A 1 159 ? 26.132 24.848 -12.845 1.00 62.34 159 ALA A O 1
ATOM 1177 N N . ASP A 1 160 ? 23.962 24.330 -13.152 1.00 73.31 160 ASP A N 1
ATOM 1178 C CA . ASP A 1 160 ? 23.733 23.744 -11.839 1.00 73.31 160 ASP A CA 1
ATOM 1179 C C . ASP A 1 160 ? 23.983 22.238 -11.860 1.00 73.31 160 ASP A C 1
ATOM 1181 O O . ASP A 1 160 ? 23.491 21.513 -12.729 1.00 73.31 160 ASP A O 1
ATOM 1185 N N . ARG A 1 161 ? 24.665 21.745 -10.824 1.00 81.75 161 ARG A N 1
ATOM 1186 C CA . ARG A 1 161 ? 24.831 20.309 -10.585 1.00 81.75 161 ARG A CA 1
ATOM 1187 C C . ARG A 1 161 ? 23.459 19.626 -10.500 1.00 81.75 161 ARG A C 1
ATOM 1189 O O . ARG A 1 161 ? 22.534 20.162 -9.887 1.00 81.75 161 ARG A O 1
ATOM 1196 N N . SER A 1 162 ? 23.346 18.426 -11.074 1.00 89.44 162 SER A N 1
ATOM 1197 C CA . SER A 1 162 ? 22.127 17.613 -10.974 1.00 89.44 162 SER A CA 1
ATOM 1198 C C . SER A 1 162 ? 21.664 17.486 -9.510 1.00 89.44 162 SER A C 1
ATOM 1200 O O . SER A 1 162 ? 22.494 17.175 -8.644 1.00 89.44 162 SER A O 1
ATOM 1202 N N . PRO A 1 163 ? 20.355 17.646 -9.213 1.00 89.50 163 PRO A N 1
ATOM 1203 C CA . PRO A 1 163 ? 19.811 17.461 -7.861 1.00 89.50 163 PRO A CA 1
ATOM 1204 C C . PRO A 1 163 ? 19.939 16.014 -7.355 1.00 89.50 163 PRO A C 1
ATOM 1206 O O . PRO A 1 163 ? 19.723 15.731 -6.176 1.00 89.50 163 PRO A O 1
ATOM 1209 N N . PHE A 1 164 ? 20.292 15.089 -8.246 1.00 91.94 164 PHE A N 1
ATOM 1210 C CA . PHE A 1 164 ? 20.437 13.670 -7.959 1.00 91.94 164 PHE A CA 1
ATOM 1211 C C . PHE A 1 164 ? 21.889 13.241 -7.754 1.00 91.94 164 PHE A C 1
ATOM 1213 O O . PHE A 1 164 ? 22.155 12.074 -7.467 1.00 91.94 164 PHE A O 1
ATOM 1220 N N . CYS A 1 165 ? 22.845 14.162 -7.886 1.00 89.12 165 CYS A N 1
ATOM 1221 C CA . CYS A 1 165 ? 24.249 13.813 -7.764 1.00 89.12 165 CYS A CA 1
ATOM 1222 C C . CYS A 1 165 ? 24.557 13.237 -6.369 1.00 89.12 165 CYS A C 1
ATOM 1224 O O . CYS A 1 165 ? 24.160 13.790 -5.345 1.00 89.12 165 CYS A O 1
ATOM 1226 N N . GLY A 1 166 ? 25.270 12.111 -6.328 1.00 91.56 166 GLY A N 1
ATOM 1227 C CA . GLY A 1 166 ? 25.565 11.360 -5.109 1.00 91.56 166 GLY A CA 1
ATOM 1228 C C . GLY A 1 166 ? 24.455 10.417 -4.635 1.00 91.56 166 GLY A C 1
ATOM 1229 O O . GLY A 1 166 ? 24.734 9.592 -3.762 1.00 91.56 166 GLY A O 1
ATOM 1230 N N . GLN A 1 167 ? 23.245 10.484 -5.205 1.00 94.00 167 GLN A N 1
ATOM 1231 C CA . GLN A 1 167 ? 22.154 9.575 -4.845 1.00 94.00 167 GLN A CA 1
ATOM 1232 C C . GLN A 1 167 ? 22.395 8.168 -5.400 1.00 94.00 167 GLN A C 1
ATOM 1234 O O . GLN A 1 167 ? 23.026 7.975 -6.448 1.00 94.00 167 GLN A O 1
ATOM 1239 N N . ARG A 1 168 ? 21.902 7.171 -4.664 1.00 97.44 168 ARG A N 1
ATOM 1240 C CA . ARG A 1 168 ? 21.971 5.765 -5.044 1.00 97.44 168 ARG A CA 1
ATOM 1241 C C . ARG A 1 168 ? 20.850 5.409 -6.013 1.00 97.44 168 ARG A C 1
ATOM 1243 O O . ARG A 1 168 ? 19.675 5.540 -5.687 1.00 97.44 168 ARG A O 1
ATOM 1250 N N . VAL A 1 169 ? 21.232 4.875 -7.168 1.00 98.12 169 VAL A N 1
ATOM 1251 C CA . VAL A 1 169 ? 20.312 4.420 -8.219 1.00 98.12 169 VAL A CA 1
ATOM 1252 C C . VAL A 1 169 ? 20.738 3.056 -8.748 1.00 98.12 169 VAL A C 1
ATOM 1254 O O . VAL A 1 169 ? 21.856 2.606 -8.509 1.00 98.12 169 VAL A O 1
ATOM 1257 N N . THR A 1 170 ? 19.856 2.402 -9.486 1.00 98.62 170 THR A N 1
ATOM 1258 C CA . THR A 1 170 ? 20.166 1.273 -10.356 1.00 98.62 170 THR A CA 1
ATOM 1259 C C . THR A 1 170 ? 19.639 1.563 -11.763 1.00 98.62 170 THR A C 1
ATOM 1261 O O . THR A 1 170 ? 18.855 2.490 -11.982 1.00 98.62 170 THR A O 1
ATOM 1264 N N . CYS A 1 171 ? 20.117 0.819 -12.742 1.00 98.56 171 CYS A N 1
ATOM 1265 C CA . CYS A 1 171 ? 19.769 0.950 -14.151 1.00 98.56 171 CYS A CA 1
ATOM 1266 C C . CYS A 1 171 ? 20.077 -0.372 -14.841 1.00 98.56 171 CYS A C 1
ATOM 1268 O O . CYS A 1 171 ? 20.693 -1.236 -14.216 1.00 98.56 171 CYS A O 1
ATOM 1270 N N . PHE A 1 172 ? 19.734 -0.496 -16.122 1.00 98.31 172 PHE A N 1
ATOM 1271 C CA . PHE A 1 172 ? 20.219 -1.627 -16.907 1.00 98.31 172 PHE A CA 1
ATOM 1272 C C . PHE A 1 172 ? 21.746 -1.637 -16.865 1.00 98.31 172 PHE A C 1
ATOM 1274 O O . PHE A 1 172 ? 22.401 -0.626 -17.143 1.00 98.31 172 PHE A O 1
ATOM 1281 N N . SER A 1 173 ? 22.297 -2.733 -16.359 1.00 98.19 173 SER A N 1
ATOM 1282 C CA . SER A 1 173 ? 23.700 -2.798 -15.973 1.00 98.19 173 SER A CA 1
ATOM 1283 C C . SER A 1 173 ? 24.598 -2.991 -17.188 1.00 98.19 173 SER A C 1
ATOM 1285 O O . SER A 1 173 ? 24.198 -3.557 -18.204 1.00 98.19 173 SER A O 1
ATOM 1287 N N . ALA A 1 174 ? 25.862 -2.600 -17.060 1.00 97.62 174 ALA A N 1
ATOM 1288 C CA . ALA A 1 174 ? 26.886 -2.839 -18.071 1.00 97.62 174 ALA A CA 1
ATOM 1289 C C . ALA A 1 174 ? 27.030 -4.335 -18.394 1.00 97.62 174 ALA A C 1
ATOM 1291 O O . ALA A 1 174 ? 27.307 -4.708 -19.535 1.00 97.62 174 ALA A O 1
ATOM 1292 N N . ALA A 1 175 ? 26.831 -5.196 -17.390 1.00 97.50 175 ALA A N 1
ATOM 1293 C CA . ALA A 1 175 ? 26.845 -6.643 -17.556 1.00 97.50 175 ALA A CA 1
ATOM 1294 C C . ALA A 1 175 ? 25.668 -7.133 -18.415 1.00 97.50 175 ALA A C 1
ATOM 1296 O O . ALA A 1 175 ? 25.861 -7.995 -19.268 1.00 97.50 175 ALA A O 1
ATOM 1297 N N . GLU A 1 176 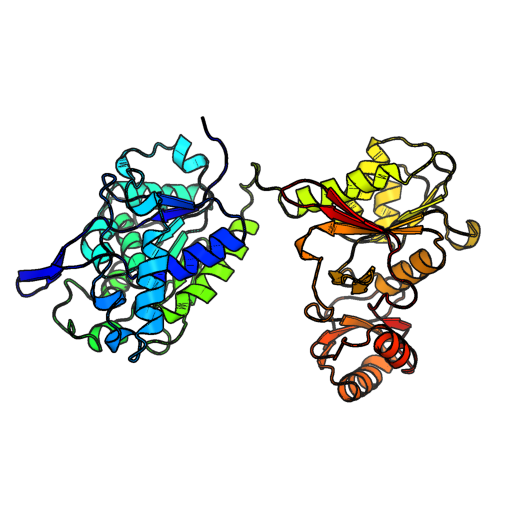? 24.474 -6.566 -18.228 1.00 97.44 176 GLU A N 1
ATOM 1298 C CA . GLU A 1 176 ? 23.304 -6.889 -19.049 1.00 97.44 176 GLU A CA 1
ATOM 1299 C C . GLU A 1 176 ? 23.451 -6.336 -20.470 1.00 97.44 176 GLU A C 1
ATOM 1301 O O . GLU A 1 176 ? 23.265 -7.088 -21.421 1.00 97.44 176 GLU A O 1
ATOM 1306 N N . GLU A 1 177 ? 23.894 -5.083 -20.639 1.00 96.75 177 GLU A N 1
ATOM 1307 C CA . GLU A 1 177 ? 24.167 -4.485 -21.959 1.00 96.75 177 GLU A CA 1
ATOM 1308 C C . GLU A 1 177 ? 25.180 -5.307 -22.768 1.00 96.75 177 GLU A C 1
ATOM 1310 O O . GLU A 1 177 ? 24.997 -5.518 -23.971 1.00 96.75 177 GLU A O 1
ATOM 1315 N N . SER A 1 178 ? 26.224 -5.813 -22.105 1.00 96.38 178 SER A N 1
ATOM 1316 C CA . SER A 1 178 ? 27.259 -6.658 -22.718 1.00 96.38 178 SER A CA 1
ATOM 1317 C C . SER A 1 178 ? 26.764 -8.061 -23.081 1.00 96.38 178 SER A C 1
ATOM 1319 O O . SER A 1 178 ? 27.414 -8.748 -23.864 1.00 96.38 178 SER A O 1
ATOM 1321 N N . ALA A 1 179 ? 25.629 -8.490 -22.526 1.00 94.50 179 ALA A N 1
ATOM 1322 C CA . ALA A 1 179 ? 24.990 -9.767 -22.830 1.00 94.50 179 ALA A CA 1
ATOM 1323 C C . ALA A 1 179 ? 23.905 -9.653 -23.919 1.00 94.50 179 ALA A C 1
ATOM 1325 O O . ALA A 1 179 ? 23.280 -10.656 -24.262 1.00 94.50 179 ALA A O 1
ATOM 1326 N N . THR A 1 180 ? 23.675 -8.455 -24.469 1.00 92.31 180 THR A N 1
ATOM 1327 C CA . THR A 1 180 ? 22.725 -8.231 -25.572 1.00 92.31 180 THR A CA 1
ATOM 1328 C C . THR A 1 180 ? 23.399 -8.330 -26.947 1.00 92.31 180 THR A C 1
ATOM 1330 O O . THR A 1 180 ? 24.615 -8.150 -27.055 1.00 92.31 180 THR A O 1
ATOM 1333 N N . PRO A 1 181 ? 22.629 -8.496 -28.040 1.00 91.19 181 PRO A N 1
ATOM 1334 C CA . PRO A 1 181 ? 23.153 -8.397 -29.407 1.00 91.19 181 PRO A CA 1
ATOM 1335 C C . PRO A 1 181 ? 23.810 -7.046 -29.753 1.00 91.19 181 PRO A C 1
ATOM 1337 O O . PRO A 1 181 ? 24.537 -6.945 -30.743 1.00 91.19 181 PRO A O 1
ATOM 1340 N N . LEU A 1 182 ? 23.565 -6.001 -28.955 1.00 92.44 182 LEU A N 1
ATOM 1341 C CA . LEU A 1 182 ? 24.132 -4.662 -29.127 1.00 92.44 182 LEU A CA 1
ATOM 1342 C C . LEU A 1 182 ? 25.432 -4.443 -28.334 1.00 92.44 182 LEU A C 1
ATOM 1344 O O . LEU A 1 182 ? 25.956 -3.326 -28.317 1.00 92.44 182 LEU A O 1
ATOM 1348 N N . ALA A 1 183 ? 25.976 -5.482 -27.691 1.00 94.06 183 ALA A N 1
ATOM 1349 C CA . ALA A 1 183 ? 27.218 -5.413 -26.926 1.00 94.06 183 ALA A CA 1
ATOM 1350 C C . ALA A 1 183 ? 28.339 -4.682 -27.695 1.00 94.06 183 ALA A C 1
ATOM 1352 O O . ALA A 1 183 ? 28.637 -4.983 -28.851 1.00 94.06 183 ALA A O 1
ATOM 1353 N N . GLY A 1 184 ? 28.945 -3.676 -27.054 1.00 91.31 184 GLY A N 1
ATOM 1354 C CA . GLY A 1 184 ? 30.001 -2.841 -27.644 1.00 91.31 184 GLY A CA 1
ATOM 1355 C C . GLY A 1 184 ? 29.542 -1.812 -28.689 1.00 91.31 184 GLY A C 1
ATOM 1356 O O . GLY A 1 184 ? 30.358 -1.006 -29.133 1.00 91.31 184 GLY A O 1
ATOM 1357 N N . ARG A 1 185 ? 28.259 -1.797 -29.070 1.00 95.38 185 ARG A N 1
ATOM 1358 C CA . ARG A 1 185 ? 27.704 -0.896 -30.098 1.00 95.38 185 ARG A CA 1
ATOM 1359 C C . ARG A 1 185 ? 26.818 0.211 -29.523 1.00 95.38 185 ARG A C 1
ATOM 1361 O O . ARG A 1 185 ? 26.544 1.180 -30.228 1.00 95.38 185 ARG A O 1
ATOM 1368 N N . TRP A 1 186 ? 26.406 0.095 -28.260 1.00 93.50 186 TRP A N 1
ATOM 1369 C CA . TRP A 1 186 ? 25.638 1.112 -27.534 1.00 93.50 186 TRP A CA 1
ATOM 1370 C C . TRP A 1 186 ? 26.302 2.498 -27.585 1.00 93.50 186 TRP A C 1
ATOM 1372 O O . TRP A 1 186 ? 27.522 2.566 -27.447 1.00 93.50 186 TRP A O 1
ATOM 1382 N N . PRO A 1 187 ? 25.529 3.598 -27.699 1.00 93.31 187 PRO A N 1
ATOM 1383 C CA . PRO A 1 187 ? 26.055 4.971 -27.741 1.00 93.31 187 PRO A CA 1
ATOM 1384 C C . PRO A 1 187 ? 26.936 5.295 -26.524 1.00 93.31 187 PRO A C 1
ATOM 1386 O O . PRO A 1 187 ? 27.956 5.976 -26.607 1.00 93.31 187 PRO A O 1
ATOM 1389 N N . TYR A 1 188 ? 26.534 4.776 -25.370 1.00 95.31 188 TYR A N 1
ATOM 1390 C CA . TYR A 1 188 ? 27.281 4.765 -24.126 1.00 95.31 188 TYR A CA 1
ATOM 1391 C C . TYR A 1 188 ? 26.706 3.664 -23.237 1.00 95.31 188 TYR A C 1
ATOM 1393 O O . TYR A 1 188 ? 25.538 3.305 -23.368 1.00 95.31 188 TYR A O 1
ATOM 1401 N N . THR A 1 189 ? 27.510 3.164 -22.303 1.00 96.44 189 THR A N 1
ATOM 1402 C CA . THR A 1 189 ? 27.010 2.293 -21.233 1.00 96.44 189 THR A CA 1
ATOM 1403 C C . THR A 1 189 ? 26.280 3.143 -20.204 1.00 96.44 189 THR A C 1
ATOM 1405 O O . THR A 1 189 ? 26.904 4.032 -19.607 1.00 96.44 189 THR A O 1
ATOM 1408 N N . LEU A 1 190 ? 24.993 2.884 -19.957 1.00 97.88 190 LEU A N 1
ATOM 1409 C CA . LEU A 1 190 ? 24.197 3.720 -19.049 1.00 97.88 190 LEU A CA 1
ATOM 1410 C C . LEU A 1 190 ? 24.774 3.738 -17.627 1.00 97.88 190 LEU A C 1
ATOM 1412 O O . LEU A 1 190 ? 24.935 4.805 -17.032 1.00 97.88 190 LEU A O 1
ATOM 1416 N N . GLU A 1 191 ? 25.162 2.572 -17.112 1.00 98.12 191 GLU A N 1
ATOM 1417 C CA . GLU A 1 191 ? 25.793 2.431 -15.797 1.00 98.12 191 GLU A CA 1
ATOM 1418 C C . GLU A 1 191 ? 27.053 3.305 -15.664 1.00 98.12 191 GLU A C 1
ATOM 1420 O O . GLU A 1 191 ? 27.211 4.035 -14.681 1.00 98.12 191 GLU A O 1
ATOM 1425 N N . ASN A 1 192 ? 27.939 3.281 -16.664 1.00 97.50 192 ASN A N 1
ATOM 1426 C CA . ASN A 1 192 ? 29.167 4.079 -16.635 1.00 97.50 192 ASN A CA 1
ATOM 1427 C C . ASN A 1 192 ? 28.869 5.572 -16.766 1.00 97.50 192 ASN A C 1
ATOM 1429 O O . ASN A 1 192 ? 29.473 6.376 -16.056 1.00 97.50 192 ASN A O 1
ATOM 1433 N N . ARG A 1 193 ? 27.921 5.943 -17.633 1.00 96.75 193 ARG A N 1
ATOM 1434 C CA . ARG A 1 193 ? 27.519 7.336 -17.830 1.00 96.75 193 ARG A CA 1
ATOM 1435 C C . ARG A 1 193 ? 26.941 7.936 -16.548 1.00 96.75 193 ARG A C 1
ATOM 1437 O O . ARG A 1 193 ? 27.356 9.016 -16.148 1.00 96.75 193 ARG A O 1
ATOM 1444 N N . LEU A 1 194 ? 26.069 7.211 -15.846 1.00 97.38 194 LEU A N 1
ATOM 1445 C CA . LEU A 1 194 ? 25.541 7.636 -14.545 1.00 97.38 194 LEU A CA 1
ATOM 1446 C C . LEU A 1 194 ? 26.656 7.790 -13.498 1.00 97.38 194 LEU A C 1
ATOM 1448 O O . LEU A 1 194 ? 26.681 8.777 -12.767 1.00 97.38 194 LEU A O 1
ATOM 1452 N N . ARG A 1 195 ? 27.626 6.869 -13.432 1.00 97.44 195 ARG A N 1
ATOM 1453 C CA . ARG A 1 195 ? 28.764 7.023 -12.504 1.00 97.44 195 ARG A CA 1
ATOM 1454 C C . ARG A 1 195 ? 29.621 8.249 -12.813 1.00 97.44 195 ARG A C 1
ATOM 1456 O O . ARG A 1 195 ? 30.035 8.933 -11.880 1.00 97.44 195 ARG A O 1
ATOM 1463 N N . GLN A 1 196 ? 29.867 8.540 -14.091 1.00 95.69 196 GLN A N 1
ATOM 1464 C CA . GLN A 1 196 ? 30.619 9.727 -14.520 1.00 95.69 196 GLN A CA 1
ATOM 1465 C C . GLN A 1 196 ? 29.931 11.028 -14.091 1.00 95.69 196 GLN A C 1
ATOM 1467 O O . GLN A 1 196 ? 30.602 11.951 -13.642 1.00 95.69 196 GLN A O 1
ATOM 1472 N N . GLU A 1 197 ? 28.599 11.065 -14.138 1.00 95.06 197 GLU A N 1
ATOM 1473 C CA . GLU A 1 197 ? 27.790 12.199 -13.667 1.00 95.06 197 GLU A CA 1
ATOM 1474 C C . GLU A 1 197 ? 27.608 12.225 -12.127 1.00 95.06 197 GLU A C 1
ATOM 1476 O O . GLU A 1 197 ? 26.895 13.063 -11.565 1.00 95.06 197 GLU A O 1
ATOM 1481 N N . GLY A 1 198 ? 28.277 11.316 -11.408 1.00 94.19 198 GLY A N 1
ATOM 1482 C CA . GLY A 1 198 ? 28.376 11.309 -9.949 1.00 94.19 198 GLY A CA 1
ATOM 1483 C C . GLY A 1 198 ? 27.269 10.550 -9.213 1.00 94.19 198 GLY A C 1
ATOM 1484 O O . GLY A 1 198 ? 27.113 10.737 -8.005 1.00 94.19 198 GLY A O 1
ATOM 1485 N N . PHE A 1 199 ? 26.502 9.695 -9.892 1.00 96.06 199 PHE A N 1
ATOM 1486 C CA . PHE A 1 199 ? 25.515 8.817 -9.256 1.00 96.06 199 PHE A CA 1
ATOM 1487 C C . PHE A 1 199 ? 26.180 7.588 -8.618 1.00 96.06 199 PHE A C 1
ATOM 1489 O O . PHE A 1 199 ? 27.148 7.029 -9.141 1.00 96.06 199 PHE A O 1
ATOM 1496 N N . ARG A 1 200 ? 25.625 7.103 -7.500 1.00 97.44 200 ARG A N 1
ATOM 1497 C CA . ARG A 1 200 ? 26.069 5.855 -6.857 1.00 97.44 200 ARG A CA 1
ATOM 1498 C C . ARG A 1 200 ? 25.290 4.672 -7.427 1.00 97.44 200 ARG A C 1
ATOM 1500 O O . ARG A 1 200 ? 24.277 4.262 -6.864 1.00 97.44 200 ARG A O 1
ATOM 1507 N N . VAL A 1 201 ? 25.754 4.132 -8.552 1.00 98.00 201 VAL A N 1
ATOM 1508 C CA . VAL A 1 201 ? 25.062 3.018 -9.220 1.00 98.00 201 VAL A CA 1
ATOM 1509 C C . VAL A 1 201 ? 25.279 1.699 -8.472 1.00 98.00 201 VAL A C 1
ATOM 1511 O O . VAL A 1 201 ? 26.416 1.245 -8.326 1.00 98.00 201 VAL A O 1
ATOM 1514 N N . SER A 1 202 ? 24.182 1.087 -8.026 1.00 96.94 202 SER A N 1
ATOM 1515 C CA . SER A 1 202 ? 24.112 -0.236 -7.402 1.00 96.94 202 SER A CA 1
ATOM 1516 C C . SER A 1 202 ? 23.521 -1.242 -8.383 1.00 96.94 202 SER A C 1
ATOM 1518 O O . SER A 1 202 ? 22.444 -1.011 -8.927 1.00 96.94 202 SER A O 1
ATOM 1520 N N . THR A 1 203 ? 24.196 -2.370 -8.570 1.00 97.44 203 THR A N 1
ATOM 1521 C CA . THR A 1 203 ? 23.759 -3.448 -9.462 1.00 97.44 203 THR A CA 1
ATOM 1522 C C . THR A 1 203 ? 23.577 -4.751 -8.690 1.00 97.44 203 THR A C 1
ATOM 1524 O O . THR A 1 203 ? 24.299 -5.028 -7.729 1.00 97.44 203 THR A O 1
ATOM 1527 N N . GLY A 1 204 ? 22.572 -5.524 -9.092 1.00 96.31 204 GLY A N 1
ATOM 1528 C CA . GLY A 1 204 ? 22.348 -6.905 -8.680 1.00 96.31 204 GLY A CA 1
ATOM 1529 C C . GLY A 1 204 ? 22.795 -7.886 -9.764 1.00 96.31 204 GLY A C 1
ATOM 1530 O O . GLY A 1 204 ? 23.418 -7.504 -10.756 1.00 96.31 204 GLY A O 1
ATOM 1531 N N . ALA A 1 205 ? 22.460 -9.165 -9.586 1.00 97.44 205 ALA A N 1
ATOM 1532 C CA . ALA A 1 205 ? 22.721 -10.178 -10.607 1.00 97.44 205 ALA A CA 1
ATOM 1533 C C . ALA A 1 205 ? 21.973 -9.838 -11.919 1.00 97.44 205 ALA A C 1
ATOM 1535 O O . ALA A 1 205 ? 20.799 -9.465 -11.849 1.00 97.44 205 ALA A O 1
ATOM 1536 N N . PRO A 1 206 ? 22.610 -9.979 -13.099 1.00 96.94 206 PRO A N 1
ATOM 1537 C CA . PRO A 1 206 ? 21.964 -9.741 -14.389 1.00 96.94 206 PRO A CA 1
ATOM 1538 C C . PRO A 1 206 ? 20.635 -10.484 -14.530 1.00 96.94 206 PRO A C 1
ATOM 1540 O O . PRO A 1 206 ? 20.530 -11.650 -14.140 1.00 96.94 206 PRO A O 1
ATOM 1543 N N . TRP A 1 207 ? 19.635 -9.812 -15.103 1.00 94.19 207 TRP A N 1
ATOM 1544 C CA . TRP A 1 207 ? 18.292 -10.341 -15.382 1.00 94.19 207 TRP A CA 1
ATOM 1545 C C . TRP A 1 207 ? 17.464 -10.719 -14.144 1.00 94.19 207 TRP A C 1
ATOM 1547 O O . TRP A 1 207 ? 16.344 -11.209 -14.277 1.00 94.19 207 TRP A O 1
ATOM 1557 N N . GLN A 1 208 ? 17.985 -10.490 -12.936 1.00 96.75 208 GLN A N 1
ATOM 1558 C CA . GLN A 1 208 ? 17.247 -10.657 -11.687 1.00 96.75 208 GLN A CA 1
ATOM 1559 C C . GLN A 1 208 ? 16.659 -9.325 -11.231 1.00 96.75 208 GLN A C 1
ATOM 1561 O O . GLN A 1 208 ? 17.214 -8.258 -11.493 1.00 96.75 208 GLN A O 1
ATOM 1566 N N . SER A 1 209 ? 15.545 -9.392 -10.500 1.00 97.19 209 SER A N 1
ATOM 1567 C CA . SER A 1 209 ? 14.948 -8.207 -9.888 1.00 97.19 209 SER A CA 1
ATOM 1568 C C . SER A 1 209 ? 15.927 -7.580 -8.894 1.00 97.19 209 SER A C 1
ATOM 1570 O O . SER A 1 209 ? 16.228 -8.159 -7.852 1.00 97.19 209 SER A O 1
ATOM 1572 N N . HIS A 1 210 ? 16.343 -6.350 -9.176 1.00 98.00 210 HIS A N 1
ATOM 1573 C CA . HIS A 1 210 ? 17.088 -5.485 -8.265 1.00 98.00 210 HIS A CA 1
ATOM 1574 C C . HIS A 1 210 ? 16.502 -4.076 -8.293 1.00 98.00 210 HIS A C 1
ATOM 1576 O O . HIS A 1 210 ? 16.195 -3.545 -9.367 1.00 98.00 210 HIS A O 1
ATOM 1582 N N . ILE A 1 211 ? 16.323 -3.477 -7.117 1.00 98.12 211 ILE A N 1
ATOM 1583 C CA . ILE A 1 211 ? 15.849 -2.099 -6.979 1.00 98.12 211 ILE A CA 1
ATOM 1584 C C . ILE A 1 211 ? 16.788 -1.306 -6.072 1.00 98.12 211 ILE A C 1
ATOM 1586 O O . ILE A 1 211 ? 17.358 -1.840 -5.120 1.00 98.12 211 ILE A O 1
ATOM 1590 N N . ALA A 1 212 ? 16.915 -0.011 -6.340 1.00 96.19 212 ALA A N 1
ATOM 1591 C CA . ALA A 1 212 ? 17.610 0.926 -5.474 1.00 96.19 212 ALA A CA 1
ATOM 1592 C C . ALA A 1 212 ? 16.699 2.108 -5.150 1.00 96.19 212 ALA A C 1
ATOM 1594 O O . ALA A 1 212 ? 16.076 2.699 -6.034 1.00 96.19 212 ALA A O 1
ATOM 1595 N N . THR A 1 213 ? 16.639 2.446 -3.865 1.00 93.25 213 THR A N 1
ATOM 1596 C CA . THR A 1 213 ? 15.847 3.560 -3.346 1.00 93.25 213 THR A CA 1
ATOM 1597 C C . THR A 1 213 ? 16.761 4.540 -2.623 1.00 93.25 213 THR A C 1
ATOM 1599 O O . THR A 1 213 ? 17.591 4.123 -1.800 1.00 93.25 213 THR A O 1
ATOM 1602 N N . ASP A 1 214 ? 16.597 5.827 -2.910 1.00 88.81 214 ASP A N 1
ATOM 1603 C CA . ASP A 1 214 ? 17.286 6.926 -2.236 1.00 88.81 214 ASP A CA 1
ATOM 1604 C C . ASP A 1 214 ? 16.444 8.201 -2.347 1.00 88.81 214 ASP A C 1
ATOM 1606 O O . ASP A 1 214 ? 16.083 8.628 -3.443 1.00 88.81 214 ASP A O 1
ATOM 1610 N N . ASN A 1 215 ? 16.075 8.787 -1.205 1.00 84.38 215 ASN A N 1
ATOM 1611 C CA . ASN A 1 215 ? 15.134 9.906 -1.132 1.00 84.38 215 ASN A CA 1
ATOM 1612 C C . ASN A 1 215 ? 13.909 9.683 -2.043 1.00 84.38 215 ASN A C 1
ATOM 1614 O O . ASN A 1 215 ? 13.192 8.691 -1.897 1.00 84.38 215 ASN A O 1
ATOM 1618 N N . PHE A 1 216 ? 13.636 10.606 -2.961 1.00 79.62 216 PHE A N 1
ATOM 1619 C CA . PHE A 1 216 ? 12.474 10.561 -3.848 1.00 79.62 216 PHE A CA 1
ATOM 1620 C C . PHE A 1 216 ? 12.700 9.709 -5.106 1.00 79.62 216 PHE A C 1
ATOM 1622 O O . PHE A 1 216 ? 11.750 9.530 -5.866 1.00 79.62 216 PHE A O 1
ATOM 1629 N N . ILE A 1 217 ? 13.910 9.175 -5.323 1.00 93.12 217 ILE A N 1
ATOM 1630 C CA . ILE A 1 217 ? 14.220 8.304 -6.458 1.00 93.12 217 ILE A CA 1
ATOM 1631 C C . ILE A 1 217 ? 14.047 6.838 -6.067 1.00 93.12 217 ILE A C 1
ATOM 1633 O O . ILE A 1 217 ? 14.577 6.342 -5.069 1.00 93.12 217 ILE A O 1
ATOM 1637 N N . LEU A 1 218 ? 13.323 6.133 -6.922 1.00 97.88 218 LEU A N 1
ATOM 1638 C CA . LEU A 1 218 ? 13.153 4.695 -6.923 1.00 97.88 218 LEU A CA 1
ATOM 1639 C C . LEU A 1 218 ? 13.624 4.212 -8.288 1.00 97.88 218 LEU A C 1
ATOM 1641 O O . LEU A 1 218 ? 13.222 4.754 -9.311 1.00 97.88 218 LEU A O 1
ATOM 1645 N N . SER A 1 219 ? 14.489 3.214 -8.327 1.00 98.62 219 SER A N 1
ATOM 1646 C CA . SER A 1 219 ? 15.019 2.716 -9.592 1.00 98.62 219 SER A CA 1
ATOM 1647 C C . SER A 1 219 ? 15.008 1.198 -9.629 1.00 98.62 219 SER A C 1
ATOM 1649 O O . SER A 1 219 ? 15.234 0.557 -8.603 1.00 98.62 219 SER A O 1
ATOM 1651 N N . GLY A 1 220 ? 14.706 0.626 -10.790 1.00 98.56 220 GLY A N 1
ATOM 1652 C CA . GLY A 1 220 ? 14.721 -0.811 -11.051 1.00 98.56 220 GLY A CA 1
ATOM 1653 C C . GLY A 1 220 ? 15.701 -1.145 -12.167 1.00 98.56 220 GLY A C 1
ATOM 1654 O O . GLY A 1 220 ? 15.784 -0.419 -13.153 1.00 98.56 220 GLY A O 1
ATOM 1655 N N . GLN A 1 221 ? 16.457 -2.226 -11.998 1.00 98.56 221 GLN A N 1
ATOM 1656 C CA . GLN A 1 221 ? 17.561 -2.580 -12.889 1.00 98.56 221 GLN A CA 1
ATOM 1657 C C . GLN A 1 221 ? 17.108 -3.010 -14.291 1.00 98.56 221 GLN A C 1
ATOM 1659 O O . GLN A 1 221 ? 17.694 -2.579 -15.270 1.00 98.56 221 GLN A O 1
ATOM 1664 N N . ASN A 1 222 ? 16.084 -3.851 -14.408 1.00 97.94 222 ASN A N 1
ATOM 1665 C CA . ASN A 1 222 ? 15.712 -4.519 -15.664 1.00 97.94 222 ASN A CA 1
ATOM 1666 C C . ASN A 1 222 ? 14.209 -4.893 -15.637 1.00 97.94 222 ASN A C 1
ATOM 1668 O O . ASN A 1 222 ? 13.552 -4.631 -14.620 1.00 97.94 222 ASN A O 1
ATOM 1672 N N . PRO A 1 223 ? 13.642 -5.534 -16.682 1.00 96.00 223 PRO A N 1
ATOM 1673 C CA . PRO A 1 223 ? 12.227 -5.913 -16.696 1.00 96.00 223 PRO A CA 1
ATOM 1674 C C . PRO A 1 223 ? 11.764 -6.730 -15.479 1.00 96.00 223 PRO A C 1
ATOM 1676 O O . PRO A 1 223 ? 10.655 -6.515 -14.987 1.00 96.00 223 PRO A O 1
ATOM 1679 N N . ALA A 1 224 ? 12.612 -7.604 -14.921 1.00 95.62 224 ALA A N 1
ATOM 1680 C CA . ALA A 1 224 ? 12.265 -8.406 -13.744 1.00 95.62 224 ALA A CA 1
ATOM 1681 C C . ALA A 1 224 ? 12.010 -7.544 -12.493 1.00 95.62 224 ALA A C 1
ATOM 1683 O O . ALA A 1 224 ? 11.273 -7.953 -11.595 1.00 95.62 224 ALA A O 1
ATOM 1684 N N . SER A 1 225 ? 12.562 -6.328 -12.441 1.00 98.12 225 SER A N 1
ATOM 1685 C CA . SER A 1 225 ? 12.324 -5.369 -11.359 1.00 98.12 225 SER A CA 1
ATOM 1686 C C . SER A 1 225 ? 10.978 -4.644 -11.455 1.00 98.12 225 SER A C 1
ATOM 1688 O O . SER A 1 225 ? 10.603 -3.964 -10.498 1.00 98.12 225 SER A O 1
ATOM 1690 N N . ALA A 1 226 ? 10.244 -4.747 -12.572 1.00 97.25 226 ALA A N 1
ATOM 1691 C CA . ALA A 1 226 ? 9.092 -3.887 -12.855 1.00 97.25 226 ALA A CA 1
ATOM 1692 C C . ALA A 1 226 ? 7.991 -3.978 -11.787 1.00 97.25 226 ALA A C 1
ATOM 1694 O O . ALA A 1 226 ? 7.507 -2.952 -11.301 1.00 97.25 226 ALA A O 1
ATOM 1695 N N . ALA A 1 227 ? 7.618 -5.194 -11.375 1.00 94.81 227 ALA A N 1
ATOM 1696 C CA . ALA A 1 227 ? 6.573 -5.398 -10.373 1.00 94.81 227 ALA A CA 1
ATOM 1697 C C . ALA A 1 227 ? 6.992 -4.858 -8.996 1.00 94.81 227 ALA A C 1
ATOM 1699 O O . ALA A 1 227 ? 6.281 -4.043 -8.406 1.00 94.81 227 ALA A O 1
ATOM 1700 N N . THR A 1 228 ? 8.172 -5.260 -8.513 1.00 94.44 228 THR A N 1
ATOM 1701 C CA . THR A 1 228 ? 8.716 -4.840 -7.212 1.00 94.44 228 THR A CA 1
ATOM 1702 C C . THR A 1 228 ? 8.870 -3.322 -7.137 1.00 94.44 228 THR A C 1
ATOM 1704 O O . THR A 1 228 ? 8.392 -2.704 -6.186 1.00 94.44 228 THR A O 1
ATOM 1707 N N . LEU A 1 229 ? 9.460 -2.699 -8.165 1.00 98.31 229 LEU A N 1
ATOM 1708 C CA . LEU A 1 229 ? 9.598 -1.245 -8.252 1.00 98.31 229 LEU A CA 1
ATOM 1709 C C . LEU A 1 229 ? 8.235 -0.549 -8.189 1.00 98.31 229 LEU A C 1
ATOM 1711 O O . LEU A 1 229 ? 8.085 0.442 -7.479 1.00 98.31 229 LEU A O 1
ATOM 1715 N N . THR A 1 230 ? 7.235 -1.070 -8.906 1.00 98.00 230 THR A N 1
ATOM 1716 C CA . THR A 1 230 ? 5.899 -0.461 -8.935 1.00 98.00 230 THR A CA 1
ATOM 1717 C C . THR A 1 230 ? 5.211 -0.524 -7.576 1.00 98.00 230 THR A C 1
ATOM 1719 O O . THR A 1 230 ? 4.579 0.450 -7.171 1.00 98.00 230 THR A O 1
ATOM 1722 N N . HIS A 1 231 ? 5.351 -1.629 -6.841 1.00 94.12 231 HIS A N 1
ATOM 1723 C CA . HIS A 1 231 ? 4.800 -1.737 -5.490 1.00 94.12 231 HIS A CA 1
ATOM 1724 C C . HIS A 1 231 ? 5.430 -0.720 -4.532 1.00 94.12 231 HIS A C 1
ATOM 1726 O O . HIS A 1 231 ? 4.699 0.015 -3.871 1.00 94.12 231 HIS A O 1
ATOM 1732 N N . VAL A 1 232 ? 6.759 -0.584 -4.542 1.00 91.56 232 VAL A N 1
ATOM 1733 C CA . VAL A 1 232 ? 7.456 0.425 -3.724 1.00 91.56 232 VAL A CA 1
ATOM 1734 C C . VAL A 1 232 ? 7.093 1.850 -4.161 1.00 91.56 232 VAL A C 1
ATOM 1736 O O . VAL A 1 232 ? 6.929 2.744 -3.332 1.00 91.56 232 VAL A O 1
ATOM 1739 N N . PHE A 1 233 ? 6.910 2.084 -5.462 1.00 96.06 233 PHE A N 1
ATOM 1740 C CA . PHE A 1 233 ? 6.441 3.372 -5.969 1.00 96.06 233 PHE A CA 1
ATOM 1741 C C . PHE A 1 233 ? 5.035 3.709 -5.465 1.00 96.06 233 PHE A C 1
ATOM 1743 O O . PHE A 1 233 ? 4.811 4.840 -5.043 1.00 96.06 233 PHE A O 1
ATOM 1750 N N . ILE A 1 234 ? 4.114 2.742 -5.414 1.00 91.94 234 ILE A N 1
ATOM 1751 C CA . ILE A 1 234 ? 2.783 2.933 -4.818 1.00 91.94 234 ILE A CA 1
ATOM 1752 C C . ILE A 1 234 ? 2.886 3.279 -3.334 1.00 91.94 234 ILE A C 1
ATOM 1754 O O . ILE A 1 234 ? 2.264 4.249 -2.905 1.00 91.94 234 ILE A O 1
ATOM 1758 N N . GLU A 1 235 ? 3.690 2.548 -2.560 1.00 86.69 235 GLU A N 1
ATOM 1759 C CA . GLU A 1 235 ? 3.927 2.868 -1.146 1.00 86.69 235 GLU A CA 1
ATOM 1760 C C . GLU A 1 235 ? 4.417 4.314 -0.997 1.00 86.69 235 GLU A C 1
ATOM 1762 O O . GLU A 1 235 ? 3.909 5.081 -0.172 1.00 86.69 235 GLU A O 1
ATOM 1767 N N . ARG A 1 236 ? 5.330 4.739 -1.877 1.00 87.44 236 ARG A N 1
ATOM 1768 C CA . ARG A 1 236 ? 5.848 6.104 -1.878 1.00 87.44 236 ARG A CA 1
ATOM 1769 C C . ARG A 1 236 ? 4.776 7.134 -2.217 1.00 87.44 236 ARG A C 1
ATOM 1771 O O . ARG A 1 236 ? 4.638 8.090 -1.457 1.00 87.44 236 ARG A O 1
ATOM 1778 N N . LEU A 1 237 ? 3.985 6.908 -3.269 1.00 85.50 237 LEU A N 1
ATOM 1779 C CA . LEU A 1 237 ? 2.843 7.753 -3.644 1.00 85.50 237 LEU A CA 1
ATOM 1780 C C . LEU A 1 237 ? 1.860 7.930 -2.477 1.00 85.50 237 LEU A C 1
ATOM 1782 O O . LEU A 1 237 ? 1.348 9.027 -2.272 1.00 85.50 237 LEU A O 1
ATOM 1786 N N . THR A 1 238 ? 1.629 6.880 -1.681 1.00 72.75 238 THR A N 1
ATOM 1787 C CA . THR A 1 238 ? 0.731 6.936 -0.513 1.00 72.75 238 THR A CA 1
ATOM 1788 C C . THR A 1 238 ? 1.323 7.657 0.700 1.00 72.75 238 THR A C 1
ATOM 1790 O O . THR A 1 238 ? 0.581 8.073 1.585 1.00 72.75 238 THR A O 1
ATOM 1793 N N . SER A 1 239 ? 2.646 7.837 0.739 1.00 65.38 239 SER A N 1
ATOM 1794 C CA . SER A 1 239 ? 3.375 8.452 1.859 1.00 65.38 239 SER A CA 1
ATOM 1795 C C . SER A 1 239 ? 3.705 9.943 1.664 1.00 65.38 239 SER A C 1
ATOM 1797 O O . SER A 1 239 ? 4.176 10.588 2.602 1.00 65.38 239 SER A O 1
ATOM 1799 N N . THR A 1 240 ? 3.487 10.512 0.469 1.00 54.22 240 THR A N 1
ATOM 1800 C CA . THR A 1 240 ? 3.879 11.897 0.152 1.00 54.22 240 THR A CA 1
ATOM 1801 C C . THR A 1 240 ? 2.912 12.933 0.769 1.00 54.22 240 THR A C 1
ATOM 1803 O O . THR A 1 240 ? 1.719 12.915 0.457 1.00 54.22 240 THR A O 1
ATOM 1806 N N . PRO A 1 241 ? 3.392 13.902 1.586 1.00 42.50 241 PRO A N 1
ATOM 1807 C CA . PRO A 1 241 ? 2.539 14.841 2.336 1.00 42.50 241 PRO A CA 1
ATOM 1808 C C . PRO A 1 241 ? 1.685 15.806 1.492 1.00 42.50 241 PRO A C 1
ATOM 1810 O O . PRO A 1 241 ? 0.732 16.390 2.007 1.00 42.50 241 PRO A O 1
ATOM 1813 N N . THR A 1 242 ? 2.013 16.007 0.210 1.00 43.38 242 THR A N 1
ATOM 1814 C CA . THR A 1 242 ? 1.330 16.952 -0.698 1.00 43.38 242 THR A CA 1
ATOM 1815 C C . THR A 1 242 ? 0.031 16.410 -1.307 1.00 43.38 242 THR A C 1
ATOM 1817 O O . THR A 1 242 ? -0.666 17.136 -2.017 1.00 43.38 242 THR A O 1
ATOM 1820 N N . TYR A 1 243 ? -0.375 15.181 -0.976 1.00 38.91 243 TYR A N 1
ATOM 1821 C CA . TYR A 1 243 ? -1.658 14.616 -1.394 1.00 38.91 243 TYR A CA 1
ATOM 1822 C C . TYR A 1 243 ? -2.834 15.113 -0.531 1.00 38.91 243 TYR A C 1
ATOM 1824 O O . TYR A 1 243 ? -3.367 14.403 0.320 1.00 38.91 243 TYR A O 1
ATOM 1832 N N . LYS A 1 244 ? -3.268 16.358 -0.771 1.00 35.50 244 LYS A N 1
ATOM 1833 C CA . LYS A 1 244 ? -4.573 16.896 -0.333 1.00 35.50 244 LYS A CA 1
ATOM 1834 C C . LYS A 1 244 ? -5.531 17.097 -1.521 1.00 35.50 244 LYS A C 1
ATOM 1836 O O . LYS A 1 244 ? -6.141 18.153 -1.659 1.00 35.50 244 LYS A O 1
ATOM 1841 N N . GLY A 1 245 ? -5.696 16.083 -2.376 1.00 31.06 245 GLY A N 1
ATOM 1842 C CA . GLY A 1 245 ? -6.703 16.123 -3.445 1.00 31.06 245 GLY A CA 1
ATOM 1843 C C . GLY A 1 245 ? -7.094 14.750 -4.003 1.00 31.06 245 GLY A C 1
ATOM 1844 O O . GLY A 1 245 ? -6.283 14.081 -4.611 1.00 31.06 245 GLY A O 1
ATOM 1845 N N . ASN A 1 246 ? -8.355 14.355 -3.821 1.00 34.41 246 ASN A N 1
ATOM 1846 C CA . ASN A 1 246 ? -9.201 13.532 -4.708 1.00 34.41 246 ASN A CA 1
ATOM 1847 C C . ASN A 1 246 ? -8.799 12.125 -5.246 1.00 34.41 246 ASN A C 1
ATOM 1849 O O . ASN A 1 246 ? -9.349 11.715 -6.262 1.00 34.41 246 ASN A O 1
ATOM 1853 N N . ASN A 1 247 ? -8.012 11.312 -4.540 1.00 38.38 247 ASN A N 1
ATOM 1854 C CA . ASN A 1 247 ? -8.443 9.936 -4.204 1.00 38.38 247 ASN A CA 1
ATOM 1855 C C . ASN A 1 247 ? -8.747 9.996 -2.721 1.00 38.38 247 ASN A C 1
ATOM 1857 O O . ASN A 1 247 ? -8.044 10.678 -1.970 1.00 38.38 247 ASN A O 1
ATOM 1861 N N . MET A 1 248 ? -9.775 9.298 -2.266 1.00 46.50 248 MET A N 1
ATOM 1862 C CA . MET A 1 248 ? -9.967 9.181 -0.833 1.00 46.50 248 MET A CA 1
ATOM 1863 C C . MET A 1 248 ? -8.765 8.429 -0.255 1.00 46.50 248 MET A C 1
ATOM 1865 O O . MET A 1 248 ? -8.606 7.232 -0.470 1.00 46.50 248 MET A O 1
ATOM 1869 N N . ASN A 1 249 ? -7.878 9.177 0.415 1.00 62.66 249 ASN A N 1
ATOM 1870 C CA . ASN A 1 249 ? -6.805 8.647 1.252 1.00 62.66 249 ASN A CA 1
ATOM 1871 C C . ASN A 1 249 ? -7.406 7.536 2.132 1.00 62.66 249 ASN A C 1
ATOM 1873 O O . ASN A 1 249 ? -8.580 7.628 2.494 1.00 62.66 249 ASN A O 1
ATOM 1877 N N . ALA A 1 250 ? -6.637 6.512 2.505 1.00 66.44 250 ALA A N 1
ATOM 1878 C CA . ALA A 1 250 ? -7.080 5.523 3.487 1.00 66.44 250 ALA A CA 1
ATOM 1879 C C . ALA A 1 250 ? -7.740 6.207 4.699 1.00 66.44 250 ALA A C 1
ATOM 1881 O O . ALA A 1 250 ? -8.776 5.757 5.166 1.00 66.44 250 ALA A O 1
ATOM 1882 N N . ASP A 1 251 ? -7.232 7.366 5.124 1.00 76.50 251 ASP A N 1
ATOM 1883 C CA . ASP A 1 251 ? -7.851 8.203 6.156 1.00 76.50 251 ASP A CA 1
ATOM 1884 C C . ASP A 1 251 ? -9.222 8.789 5.779 1.00 76.50 251 ASP A C 1
ATOM 1886 O O . ASP A 1 251 ? -10.111 8.841 6.622 1.00 76.50 251 ASP A O 1
ATOM 1890 N N . ALA A 1 252 ? -9.441 9.197 4.528 1.00 75.06 252 ALA A N 1
ATOM 1891 C CA . ALA A 1 252 ? -10.753 9.632 4.051 1.00 75.06 252 ALA A CA 1
ATOM 1892 C C . ALA A 1 252 ? -11.743 8.459 3.965 1.00 75.06 252 ALA A C 1
ATOM 1894 O O . ALA A 1 252 ? -12.881 8.607 4.394 1.00 75.06 252 ALA A O 1
ATOM 1895 N N . LEU A 1 253 ? -11.308 7.283 3.502 1.00 84.62 253 LEU A N 1
ATOM 1896 C CA . LEU A 1 253 ? -12.139 6.072 3.491 1.00 84.62 253 LEU A CA 1
ATOM 1897 C C . LEU A 1 253 ? -12.501 5.629 4.915 1.00 84.62 253 LEU A C 1
ATOM 1899 O O . LEU A 1 253 ? -13.663 5.360 5.214 1.00 84.62 253 LEU A O 1
ATOM 1903 N N . LYS A 1 254 ? -11.522 5.636 5.825 1.00 88.75 254 LYS A N 1
ATOM 1904 C CA . LYS A 1 254 ? -11.731 5.413 7.260 1.00 88.75 254 LYS A CA 1
ATOM 1905 C C . LYS A 1 254 ? -12.706 6.425 7.843 1.00 88.75 254 LYS A C 1
ATOM 1907 O O . LYS A 1 254 ? -13.611 6.041 8.577 1.00 88.75 254 LYS A O 1
ATOM 1912 N N . LYS A 1 255 ? -12.547 7.704 7.495 1.00 91.75 255 LYS A N 1
ATOM 1913 C CA . LYS A 1 255 ? -13.443 8.776 7.924 1.00 91.75 255 LYS A CA 1
ATOM 1914 C C . LYS A 1 255 ? -14.868 8.558 7.418 1.00 91.75 255 LYS A C 1
ATOM 1916 O O . LYS A 1 255 ? -15.785 8.682 8.215 1.00 91.75 255 LYS A O 1
ATOM 1921 N N . MET A 1 256 ? -15.068 8.165 6.161 1.00 89.50 256 MET A N 1
ATOM 1922 C CA . MET A 1 256 ? -16.405 7.853 5.643 1.00 89.50 256 MET A CA 1
ATOM 1923 C C . MET A 1 256 ? -17.062 6.690 6.383 1.00 89.50 256 MET A C 1
ATOM 1925 O O . MET A 1 256 ? -18.229 6.783 6.751 1.00 89.50 256 MET A O 1
ATOM 1929 N N . ALA A 1 257 ? -16.329 5.591 6.594 1.00 95.62 257 ALA A N 1
ATOM 1930 C CA . ALA A 1 257 ? -16.838 4.442 7.338 1.00 95.62 257 ALA A CA 1
ATOM 1931 C C . ALA A 1 257 ? -17.213 4.837 8.774 1.00 95.62 257 ALA A C 1
ATOM 1933 O O . ALA A 1 257 ? -18.285 4.479 9.261 1.00 95.62 257 ALA A O 1
ATOM 1934 N N . ALA A 1 258 ? -16.355 5.628 9.421 1.00 95.94 258 ALA A N 1
ATOM 1935 C CA . ALA A 1 258 ? -16.587 6.170 10.750 1.00 95.94 258 ALA A CA 1
ATOM 1936 C C . ALA A 1 258 ? -17.820 7.089 10.808 1.00 95.94 258 ALA A C 1
ATOM 1938 O O . ALA A 1 258 ? -18.666 6.924 11.680 1.00 95.94 258 ALA A O 1
ATOM 1939 N N . GLU A 1 259 ? -17.967 8.029 9.874 1.00 96.25 259 GLU A N 1
ATOM 1940 C CA . GLU A 1 259 ? -19.135 8.916 9.802 1.00 96.25 259 GLU A CA 1
ATOM 1941 C C . GLU A 1 259 ? -20.421 8.130 9.528 1.00 96.25 259 GLU A C 1
ATOM 1943 O O . GLU A 1 259 ? -21.451 8.398 10.144 1.00 96.25 259 GLU A O 1
ATOM 1948 N N . ALA A 1 260 ? -20.368 7.104 8.674 1.00 96.56 260 ALA A N 1
ATOM 1949 C CA . ALA A 1 260 ? -21.514 6.239 8.415 1.00 96.56 260 ALA A CA 1
ATOM 1950 C C . ALA A 1 260 ? -21.959 5.449 9.652 1.00 96.56 260 ALA A C 1
ATOM 1952 O O . ALA A 1 260 ? -23.151 5.170 9.781 1.00 96.56 260 ALA A O 1
ATOM 1953 N N . ALA A 1 261 ? -21.052 5.129 10.580 1.00 98.00 261 ALA A N 1
ATOM 1954 C CA . ALA A 1 261 ? -21.410 4.464 11.830 1.00 98.00 261 ALA A CA 1
ATOM 1955 C C . ALA A 1 261 ? -22.278 5.337 12.751 1.00 98.00 261 ALA A C 1
ATOM 1957 O O . ALA A 1 261 ? -23.034 4.792 13.552 1.00 98.00 2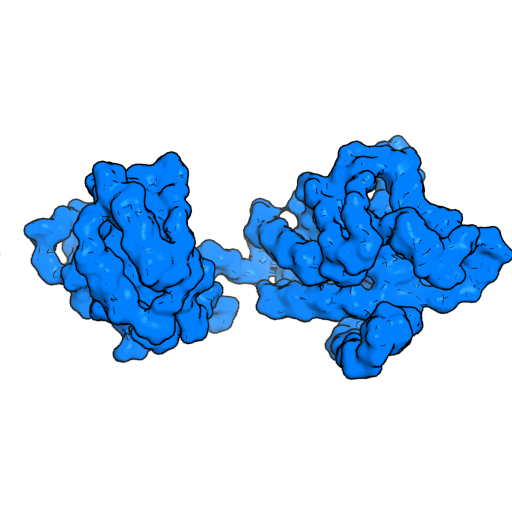61 ALA A O 1
ATOM 1958 N N . LEU A 1 262 ? -22.261 6.671 12.606 1.00 97.06 262 LEU A N 1
ATOM 1959 C CA . LEU A 1 262 ? -23.093 7.565 13.423 1.00 97.06 262 LEU A CA 1
ATOM 1960 C C . LEU A 1 262 ? -24.594 7.282 13.292 1.00 97.06 262 LEU A C 1
ATOM 1962 O O . LEU A 1 262 ? -25.334 7.511 14.243 1.00 97.06 262 LEU A O 1
ATOM 1966 N N . ARG A 1 263 ? -25.057 6.730 12.160 1.00 96.56 263 ARG A N 1
ATOM 1967 C CA . ARG A 1 263 ? -26.480 6.384 11.963 1.00 96.56 263 ARG A CA 1
ATOM 1968 C C . ARG A 1 263 ? -26.987 5.282 12.896 1.00 96.56 263 ARG A C 1
ATOM 1970 O O . ARG A 1 263 ? -28.190 5.062 12.980 1.00 96.56 263 ARG A O 1
ATOM 1977 N N . TYR A 1 264 ? -26.072 4.575 13.552 1.00 97.56 264 TYR A N 1
ATOM 1978 C CA . TYR A 1 264 ? -26.374 3.540 14.533 1.00 97.56 264 TYR A CA 1
ATOM 1979 C C . TYR A 1 264 ? -26.392 4.057 15.971 1.00 97.56 264 TYR A C 1
ATOM 1981 O O . TYR A 1 264 ? -26.765 3.314 16.875 1.00 97.56 264 TYR A O 1
ATOM 1989 N N . ILE A 1 265 ? -26.003 5.313 16.189 1.00 97.44 265 ILE A N 1
ATOM 1990 C CA . ILE A 1 265 ? -25.955 5.920 17.514 1.00 97.44 265 ILE A CA 1
ATOM 1991 C C . ILE A 1 265 ? -27.265 6.661 17.758 1.00 97.44 265 ILE A C 1
ATOM 1993 O O . ILE A 1 265 ? -27.606 7.595 17.032 1.00 97.44 265 ILE A O 1
ATOM 1997 N N . GLN A 1 266 ? -28.006 6.240 18.781 1.00 94.56 266 GLN A N 1
ATOM 1998 C CA . GLN A 1 266 ? -29.272 6.858 19.171 1.00 94.56 266 GLN A CA 1
ATOM 1999 C C . GLN A 1 266 ? -29.123 7.616 20.496 1.00 94.56 266 GLN A C 1
ATOM 2001 O O . GLN A 1 266 ? -28.262 7.264 21.308 1.00 94.56 266 GLN A O 1
ATOM 2006 N N . PRO A 1 267 ? -29.957 8.644 20.740 1.00 96.19 267 PRO A N 1
ATOM 2007 C CA . PRO A 1 267 ? -29.968 9.330 22.023 1.00 96.19 267 PRO A CA 1
ATOM 2008 C C . PRO A 1 267 ? -30.221 8.375 23.201 1.00 96.19 267 PRO A C 1
ATOM 2010 O O . PRO A 1 267 ? -31.027 7.454 23.083 1.00 96.19 267 PRO A O 1
ATOM 2013 N N . GLY A 1 268 ? -29.547 8.608 24.328 1.00 95.12 268 GLY A N 1
ATOM 2014 C CA . GLY A 1 268 ? -29.672 7.805 25.553 1.00 95.12 268 GLY A CA 1
ATOM 2015 C C . GLY A 1 268 ? -28.962 6.444 25.523 1.00 95.12 268 GLY A C 1
ATOM 2016 O O . GLY A 1 268 ? -29.200 5.606 26.381 1.00 95.12 268 GLY A O 1
ATOM 2017 N N . MET A 1 269 ? -28.120 6.167 24.522 1.00 95.94 269 MET A N 1
ATOM 2018 C CA . MET A 1 269 ? -27.327 4.930 24.495 1.00 95.94 269 MET A CA 1
ATOM 2019 C C . MET A 1 269 ? -26.051 5.050 25.330 1.00 95.94 269 MET A C 1
ATOM 2021 O O . MET A 1 269 ? -25.476 6.126 25.440 1.00 95.94 269 MET A O 1
ATOM 2025 N N . VAL A 1 270 ? -25.536 3.924 25.821 1.00 97.81 270 VAL A N 1
ATOM 2026 C CA . VAL A 1 270 ? -24.100 3.782 26.097 1.00 97.81 270 VAL A CA 1
ATOM 2027 C C . VAL A 1 270 ? -23.420 3.295 24.817 1.00 97.81 270 VAL A C 1
ATOM 2029 O O . VAL A 1 270 ? -23.915 2.383 24.155 1.00 97.81 270 VAL A O 1
ATOM 2032 N N . VAL A 1 271 ? -22.296 3.902 24.440 1.00 98.44 271 VAL A N 1
ATOM 2033 C CA . VAL A 1 271 ? -21.582 3.573 23.196 1.00 98.44 271 VAL A CA 1
ATOM 2034 C C . VAL A 1 271 ? -20.215 2.989 23.521 1.00 98.44 271 VAL A C 1
ATOM 2036 O O . VAL A 1 271 ? -19.342 3.669 24.056 1.00 98.44 271 VAL A O 1
ATOM 2039 N N . GLY A 1 272 ? -19.999 1.731 23.159 1.00 98.56 272 GLY A N 1
ATOM 2040 C CA . GLY A 1 272 ? -18.672 1.139 23.161 1.00 98.56 272 GLY A CA 1
ATOM 2041 C C . GLY A 1 272 ? -17.830 1.716 22.018 1.00 98.56 272 GLY A C 1
ATOM 2042 O O . GLY A 1 272 ? -18.266 1.748 20.865 1.00 98.56 272 GLY A O 1
ATOM 2043 N N . VAL A 1 273 ? -16.606 2.135 22.325 1.00 98.62 273 VAL A N 1
ATOM 2044 C CA . VAL A 1 273 ? -15.680 2.748 21.371 1.00 98.62 273 VAL A CA 1
ATOM 2045 C C . VAL A 1 273 ? -14.376 1.968 21.344 1.00 98.62 273 VAL A C 1
ATOM 2047 O O . VAL A 1 273 ? -13.708 1.783 22.361 1.00 98.62 273 VAL A O 1
ATOM 2050 N N . GLY A 1 274 ? -14.032 1.520 20.148 1.00 98.06 274 GLY A N 1
ATOM 2051 C CA . GLY A 1 274 ? -12.834 0.772 19.830 1.00 98.06 274 GLY A CA 1
ATOM 2052 C C . GLY A 1 274 ? -11.510 1.532 19.899 1.00 98.06 274 GLY A C 1
ATOM 2053 O O . GLY A 1 274 ? -11.423 2.623 20.460 1.00 98.06 274 GLY A O 1
ATOM 2054 N N . THR A 1 275 ? -10.465 0.992 19.271 1.00 93.31 275 THR A N 1
ATOM 2055 C CA . THR A 1 275 ? -9.115 1.577 19.274 1.00 93.31 275 THR A CA 1
ATOM 2056 C C . THR A 1 275 ? -8.484 1.566 17.881 1.00 93.31 275 THR A C 1
ATOM 2058 O O . THR A 1 275 ? -8.680 0.663 17.078 1.00 93.31 275 THR A O 1
ATOM 2061 N N . GLY A 1 276 ? -7.694 2.599 17.572 1.00 90.06 276 GLY A N 1
ATOM 2062 C CA . GLY A 1 276 ? -6.897 2.667 16.345 1.00 90.06 276 GLY A CA 1
ATOM 2063 C C . GLY A 1 276 ? -7.257 3.821 15.410 1.00 90.06 276 GLY A C 1
ATOM 2064 O O . GLY A 1 276 ? -8.106 4.665 15.695 1.00 90.06 276 GLY A O 1
ATOM 2065 N N . SER A 1 277 ? -6.557 3.885 14.272 1.00 85.50 277 SER A N 1
ATOM 2066 C CA . SER A 1 277 ? -6.625 5.035 13.352 1.00 85.50 277 SER A CA 1
ATOM 2067 C C . SER A 1 277 ? -8.023 5.291 12.778 1.00 85.50 277 SER A C 1
ATOM 2069 O O . SER A 1 277 ? -8.423 6.445 12.676 1.00 85.50 277 SER A O 1
ATOM 2071 N N . THR A 1 278 ? -8.788 4.244 12.458 1.00 89.81 278 THR A N 1
ATOM 2072 C CA . THR A 1 278 ? -10.167 4.377 11.961 1.00 89.81 278 THR A CA 1
ATOM 2073 C C . THR A 1 278 ? -11.106 4.863 13.063 1.00 89.81 278 THR A C 1
ATOM 2075 O O . THR A 1 278 ? -11.856 5.818 12.868 1.00 89.81 278 THR A O 1
ATOM 2078 N N . THR A 1 279 ? -10.992 4.285 14.259 1.00 94.06 279 THR A N 1
ATOM 2079 C CA . THR A 1 279 ? -11.802 4.656 15.424 1.00 94.06 279 THR A CA 1
ATOM 2080 C C . THR A 1 279 ? -11.535 6.090 15.891 1.00 94.06 279 THR A C 1
ATOM 2082 O O . THR A 1 279 ? -12.446 6.781 16.338 1.00 94.06 279 THR A O 1
ATOM 2085 N N . ASN A 1 280 ? -10.326 6.618 15.680 1.00 93.12 280 ASN A N 1
ATOM 2086 C CA . ASN A 1 280 ? -10.027 8.030 15.932 1.00 93.12 280 ASN A CA 1
ATOM 2087 C C . ASN A 1 280 ? -10.891 8.992 15.098 1.00 93.12 280 ASN A C 1
ATOM 2089 O O . ASN A 1 280 ? -11.240 10.066 15.597 1.00 93.12 280 ASN A O 1
ATOM 2093 N N . PHE A 1 281 ? -11.245 8.628 13.858 1.00 93.25 281 PHE A N 1
ATOM 2094 C CA . PHE A 1 281 ? -12.192 9.407 13.055 1.00 93.25 281 PHE A CA 1
ATOM 2095 C C . PHE A 1 281 ? -13.612 9.302 13.608 1.00 93.25 281 PHE A C 1
ATOM 2097 O O . PHE A 1 281 ? -14.321 10.303 13.625 1.00 93.25 281 PHE A O 1
ATOM 2104 N N . PHE A 1 282 ? -14.003 8.133 14.119 1.00 97.75 282 PHE A N 1
ATOM 2105 C CA . PHE A 1 282 ? -15.310 7.943 14.747 1.00 97.75 282 PHE A CA 1
ATOM 2106 C C . PHE A 1 282 ? -15.463 8.792 16.010 1.00 97.75 282 PHE A C 1
ATOM 2108 O O . PHE A 1 282 ? -16.466 9.481 16.156 1.00 97.75 282 PHE A O 1
ATOM 2115 N N . ILE A 1 283 ? -14.435 8.854 16.861 1.00 95.44 283 ILE A N 1
ATOM 2116 C CA . ILE A 1 283 ? -14.430 9.736 18.039 1.00 95.44 283 ILE A CA 1
ATOM 2117 C C . ILE A 1 283 ? -14.607 11.202 17.624 1.00 95.44 283 ILE A C 1
ATOM 2119 O O . ILE A 1 283 ? -15.446 11.902 18.181 1.00 95.44 283 ILE A O 1
ATOM 2123 N N . ALA A 1 284 ? -13.874 11.663 16.604 1.00 92.12 284 ALA A N 1
ATOM 2124 C CA . ALA A 1 284 ? -14.043 13.020 16.080 1.00 92.12 284 ALA A CA 1
ATOM 2125 C C . ALA A 1 284 ? -15.458 13.273 15.527 1.00 92.12 284 ALA A C 1
ATOM 2127 O O . ALA A 1 284 ? -16.013 14.353 15.728 1.00 92.12 284 ALA A O 1
ATOM 2128 N N . ALA A 1 285 ? -16.048 12.279 14.862 1.00 93.75 285 ALA A N 1
ATOM 2129 C CA . ALA A 1 285 ? -17.406 12.355 14.340 1.00 93.75 285 ALA A CA 1
ATOM 2130 C C . ALA A 1 285 ? -18.451 12.417 15.473 1.00 93.75 285 ALA A C 1
ATOM 2132 O O . ALA A 1 285 ? -19.377 13.221 15.393 1.00 93.75 285 ALA A O 1
ATOM 2133 N N . LEU A 1 286 ? -18.268 11.655 16.559 1.00 93.62 286 LEU A N 1
ATOM 2134 C CA . LEU A 1 286 ? -19.109 11.712 17.762 1.00 93.62 286 LEU A CA 1
ATOM 2135 C C . LEU A 1 286 ? -19.102 13.111 18.394 1.00 93.62 286 LEU A C 1
ATOM 2137 O O . LEU A 1 286 ? -20.166 13.685 18.637 1.00 93.62 286 LEU A O 1
ATOM 2141 N N . GLY A 1 287 ? -17.913 13.691 18.595 1.00 89.56 287 GLY A N 1
ATOM 2142 C CA . GLY A 1 287 ? -17.770 15.045 19.138 1.00 89.56 287 GLY A CA 1
ATOM 2143 C C . GLY A 1 287 ? -18.435 16.119 18.266 1.00 89.56 287 GLY A C 1
ATOM 2144 O O . GLY A 1 287 ? -19.015 17.074 18.785 1.00 89.56 287 GLY A O 1
ATOM 2145 N N . ALA A 1 288 ? -18.409 15.947 16.941 1.00 91.50 288 ALA A N 1
ATOM 2146 C CA . ALA A 1 288 ? -19.048 16.863 15.998 1.00 91.50 288 ALA A CA 1
ATOM 2147 C C . ALA A 1 288 ? -20.577 16.696 15.921 1.00 91.50 288 ALA A C 1
ATOM 2149 O O . ALA A 1 288 ? -21.291 17.692 15.792 1.00 91.50 288 ALA A O 1
ATOM 2150 N N . ALA A 1 289 ? -21.083 15.461 16.009 1.00 90.12 289 ALA A N 1
ATOM 2151 C CA . ALA A 1 289 ? -22.502 15.146 15.842 1.00 90.12 289 ALA A CA 1
ATOM 2152 C C . ALA A 1 289 ? -23.374 15.612 17.018 1.00 90.12 289 ALA A C 1
ATOM 2154 O O . ALA A 1 289 ? -24.567 15.843 16.833 1.00 90.12 289 ALA A O 1
ATOM 2155 N N . LYS A 1 290 ? -22.788 15.763 18.217 1.00 85.31 290 LYS A N 1
ATOM 2156 C CA . LYS A 1 290 ? -23.480 16.208 19.444 1.00 85.31 290 LYS A CA 1
ATOM 2157 C C . LYS A 1 290 ? -24.751 15.402 19.767 1.00 85.31 290 LYS A C 1
ATOM 2159 O O . LYS A 1 290 ? -25.715 15.944 20.306 1.00 85.31 290 LYS A O 1
ATOM 2164 N N . ILE A 1 291 ? -24.754 14.107 19.451 1.00 90.69 291 ILE A N 1
ATOM 2165 C CA . ILE A 1 291 ? -25.830 13.188 19.842 1.00 90.69 291 ILE A CA 1
ATOM 2166 C C . ILE A 1 291 ? -25.750 12.996 21.361 1.00 90.69 291 ILE A C 1
ATOM 2168 O O . ILE A 1 291 ? -24.682 12.691 21.893 1.00 90.69 291 ILE A O 1
ATOM 2172 N N . HIS A 1 292 ? -26.863 13.195 22.067 1.00 93.19 292 HIS A N 1
ATOM 2173 C CA . HIS A 1 292 ? -26.902 13.055 23.521 1.00 93.19 292 HIS A CA 1
ATOM 2174 C C . HIS A 1 292 ? -26.979 11.579 23.923 1.00 93.19 292 HIS A C 1
ATOM 2176 O O . HIS A 1 292 ? -28.049 10.980 23.870 1.00 93.19 292 HIS A O 1
ATOM 2182 N N . VAL A 1 293 ? -25.841 11.004 24.297 1.00 96.56 293 VAL A N 1
ATOM 2183 C CA . VAL A 1 293 ? -25.694 9.623 24.780 1.00 96.56 293 VAL A CA 1
ATOM 2184 C C . VAL A 1 293 ? -25.372 9.622 26.277 1.00 96.56 293 VAL A C 1
ATOM 2186 O O . VAL A 1 293 ? -24.820 10.601 26.781 1.00 96.56 293 VAL A O 1
ATOM 2189 N N . ASP A 1 294 ? -25.677 8.528 26.974 1.00 95.56 294 ASP A N 1
ATOM 2190 C CA . ASP A 1 294 ? -25.472 8.400 28.426 1.00 95.56 294 ASP A CA 1
ATOM 2191 C C . ASP A 1 294 ? -23.977 8.318 28.780 1.00 95.56 294 ASP A C 1
ATOM 2193 O O . ASP A 1 294 ? -23.525 8.818 29.816 1.00 95.56 294 ASP A O 1
ATOM 2197 N N . GLY A 1 295 ? -23.174 7.752 27.877 1.00 96.88 295 GLY A N 1
ATOM 2198 C CA . GLY A 1 295 ? -21.721 7.781 27.967 1.00 96.88 295 GLY A CA 1
ATOM 2199 C C . GLY A 1 295 ? -21.029 6.826 27.003 1.00 96.88 295 GLY A C 1
ATOM 2200 O O . GLY A 1 295 ? -21.661 6.150 26.190 1.00 96.88 295 GLY A O 1
ATOM 2201 N N . TYR A 1 296 ? -19.704 6.787 27.100 1.00 98.25 296 TYR A N 1
ATOM 2202 C CA . TYR A 1 296 ? -18.834 6.015 26.222 1.00 98.25 296 TYR A CA 1
ATOM 2203 C C . TYR A 1 296 ? -17.989 5.028 27.021 1.00 98.25 296 TYR A C 1
ATOM 2205 O O . TYR A 1 296 ? -17.393 5.409 28.024 1.00 98.25 296 TYR A O 1
ATOM 2213 N N . VAL A 1 297 ? -17.871 3.789 26.552 1.00 98.62 297 VAL A N 1
ATOM 2214 C CA . VAL A 1 297 ? -16.969 2.785 27.135 1.00 98.62 297 VAL A CA 1
ATOM 2215 C C . VAL A 1 297 ? -15.790 2.577 26.192 1.00 98.62 297 VAL A C 1
ATOM 2217 O O . VAL A 1 297 ? -15.969 2.155 25.052 1.00 98.62 297 VAL A O 1
ATOM 2220 N N . ALA A 1 298 ? -14.581 2.897 26.647 1.00 98.19 298 ALA A N 1
ATOM 2221 C CA . ALA A 1 298 ? -13.371 2.830 25.833 1.00 98.19 298 ALA A CA 1
ATOM 2222 C C . ALA A 1 298 ? -12.715 1.442 25.874 1.00 98.19 298 ALA A C 1
ATOM 2224 O O . ALA A 1 298 ? -12.539 0.865 26.945 1.00 98.19 298 ALA A O 1
ATOM 2225 N N . SER A 1 299 ? -12.253 0.942 24.725 1.00 98.00 299 SER A N 1
ATOM 2226 C CA . SER A 1 299 ? -11.509 -0.323 24.646 1.00 98.00 299 SER A CA 1
ATOM 2227 C C . SER A 1 299 ? -9.994 -0.188 24.865 1.00 98.00 299 SER A C 1
ATOM 2229 O O . SER A 1 299 ? -9.270 -1.166 24.724 1.00 98.00 299 SER A O 1
ATOM 2231 N N . SER A 1 300 ? -9.486 1.003 25.187 1.00 97.50 300 SER A N 1
ATOM 2232 C CA . SER A 1 300 ? -8.078 1.232 25.546 1.00 97.50 300 SER A CA 1
ATOM 2233 C C . SER A 1 300 ? -7.905 2.524 26.336 1.00 97.50 300 SER A C 1
ATOM 2235 O O . SER A 1 300 ? -8.740 3.430 26.255 1.00 97.50 300 SER A O 1
ATOM 2237 N N . ILE A 1 301 ? -6.773 2.646 27.033 1.00 95.50 301 ILE A N 1
ATOM 2238 C CA . ILE A 1 301 ? -6.362 3.892 27.700 1.00 95.50 301 ILE A CA 1
ATOM 2239 C C . ILE A 1 301 ? -6.212 5.026 26.671 1.00 95.50 301 ILE A C 1
ATOM 2241 O O . ILE A 1 301 ? -6.582 6.174 26.927 1.00 95.50 301 ILE A O 1
ATOM 2245 N N . ALA A 1 302 ? -5.702 4.720 25.473 1.00 93.88 302 ALA A N 1
ATOM 2246 C CA . ALA A 1 302 ? -5.546 5.701 24.401 1.00 93.88 302 ALA A CA 1
ATOM 2247 C C . ALA A 1 302 ? -6.900 6.257 23.919 1.00 93.88 302 ALA A C 1
ATOM 2249 O O . ALA A 1 302 ? -7.044 7.471 23.747 1.00 93.88 302 ALA A O 1
ATOM 2250 N N . THR A 1 303 ? -7.894 5.385 23.736 1.00 97.06 303 THR A N 1
ATOM 2251 C CA . THR A 1 303 ? -9.261 5.773 23.366 1.00 97.06 303 THR A CA 1
ATOM 2252 C C . THR A 1 303 ? -9.943 6.554 24.484 1.00 97.06 303 THR A C 1
ATOM 2254 O O . THR A 1 303 ? -10.538 7.596 24.213 1.00 97.06 303 THR A O 1
ATOM 2257 N N . GLU A 1 304 ? -9.811 6.112 25.736 1.00 97.81 304 GLU A N 1
ATOM 2258 C CA . GLU A 1 304 ? -10.344 6.816 26.906 1.00 97.81 304 GLU A CA 1
ATOM 2259 C C . GLU A 1 304 ? -9.826 8.256 26.974 1.00 97.81 304 GLU A C 1
ATOM 2261 O O . GLU A 1 304 ? -10.608 9.205 27.060 1.00 97.81 304 GLU A O 1
ATOM 2266 N N . ASN A 1 305 ? -8.509 8.434 26.857 1.00 96.44 305 ASN A N 1
ATOM 2267 C CA . ASN A 1 305 ? -7.885 9.754 26.864 1.00 96.44 305 ASN A CA 1
ATOM 2268 C C . ASN A 1 305 ? -8.386 10.631 25.711 1.00 96.44 305 ASN A C 1
ATOM 2270 O O . ASN A 1 305 ? -8.621 11.826 25.894 1.00 96.44 305 ASN A O 1
ATOM 2274 N N . ARG A 1 306 ? -8.586 10.050 24.523 1.00 95.94 306 ARG A N 1
ATOM 2275 C CA . ARG A 1 306 ? -9.068 10.781 23.345 1.00 95.94 306 ARG A CA 1
ATOM 2276 C C . ARG A 1 306 ? -10.534 11.201 23.472 1.00 95.94 306 ARG A C 1
ATOM 2278 O O . ARG A 1 306 ? -10.864 12.312 23.063 1.00 95.94 306 ARG A O 1
ATOM 2285 N N . LEU A 1 307 ? -11.390 10.362 24.056 1.00 97.00 307 LEU A N 1
ATOM 2286 C CA . LEU A 1 307 ? -12.780 10.709 24.372 1.00 97.00 307 LEU A CA 1
ATOM 2287 C C . LEU A 1 307 ? -12.836 11.847 25.402 1.00 97.00 307 LEU A C 1
ATOM 2289 O O . LEU A 1 307 ? -13.475 12.871 25.155 1.00 97.00 307 LEU A O 1
ATOM 2293 N N . LYS A 1 308 ? -12.088 11.721 26.508 1.00 96.19 308 LYS A N 1
ATOM 2294 C CA . LYS A 1 308 ? -12.003 12.758 27.551 1.00 96.19 308 LYS A CA 1
ATOM 2295 C C . LYS A 1 308 ? -11.491 14.090 27.002 1.00 96.19 308 LYS A C 1
ATOM 2297 O O . LYS A 1 308 ? -12.036 15.136 27.339 1.00 96.19 308 LYS A O 1
ATOM 2302 N N . ALA A 1 309 ? -10.498 14.064 26.110 1.00 93.88 309 ALA A N 1
ATOM 2303 C CA . ALA A 1 309 ? -9.966 15.266 25.465 1.00 93.88 309 ALA A CA 1
ATOM 2304 C C . ALA A 1 309 ? -10.999 16.012 24.595 1.00 93.88 309 ALA A C 1
ATOM 2306 O O . ALA A 1 309 ? -10.832 17.203 24.346 1.00 93.88 309 ALA A O 1
ATOM 2307 N N . GLN A 1 310 ? -12.066 15.340 24.148 1.00 93.69 310 GLN A N 1
ATOM 2308 C CA . GLN A 1 310 ? -13.195 15.963 23.446 1.00 93.69 310 GLN A CA 1
ATOM 2309 C C . GLN A 1 310 ? -14.366 16.329 24.373 1.00 93.69 310 GLN A C 1
ATOM 2311 O O . GLN A 1 310 ? -15.416 16.749 23.893 1.00 93.69 310 GLN A O 1
ATOM 2316 N N . GLY A 1 311 ? -14.207 16.177 25.691 1.00 94.12 311 GLY A N 1
ATOM 2317 C CA . GLY A 1 311 ? -15.264 16.439 26.670 1.00 94.12 311 GLY A CA 1
ATOM 2318 C C . GLY A 1 311 ? -16.387 15.398 26.665 1.00 94.12 311 GLY A C 1
ATOM 2319 O O . GLY A 1 311 ? -17.489 15.690 27.120 1.00 94.12 311 GLY A O 1
ATOM 2320 N N . LEU A 1 312 ? -16.133 14.198 26.134 1.00 94.75 312 LEU A N 1
ATOM 2321 C CA . LEU A 1 312 ? -17.107 13.110 26.088 1.00 94.75 312 LEU A CA 1
ATOM 2322 C C . LEU A 1 312 ? -17.087 12.316 27.406 1.00 94.75 312 LEU A C 1
ATOM 2324 O O . LEU A 1 312 ? -16.016 11.988 27.921 1.00 94.75 312 LEU A O 1
ATOM 2328 N N . ASN A 1 313 ? -18.271 12.010 27.948 1.00 96.25 313 ASN A N 1
ATOM 2329 C CA . ASN A 1 313 ? -18.432 11.302 29.223 1.00 96.25 313 ASN A CA 1
ATOM 2330 C C . ASN A 1 313 ? -17.993 9.835 29.102 1.00 96.25 313 ASN A C 1
ATOM 2332 O O . ASN A 1 313 ? -18.694 9.040 28.477 1.00 96.25 313 ASN A O 1
ATOM 2336 N N . VAL A 1 314 ? -16.849 9.472 29.684 1.00 97.88 314 VAL A N 1
ATOM 2337 C CA . VAL A 1 314 ? -16.360 8.085 29.684 1.00 97.88 314 VAL A CA 1
ATOM 2338 C C . VAL A 1 314 ? -16.847 7.354 30.932 1.00 97.88 314 VAL A C 1
ATOM 2340 O O . VAL A 1 314 ? -16.668 7.845 32.045 1.00 97.88 314 VAL A O 1
ATOM 2343 N N . LEU A 1 315 ? -17.426 6.173 30.734 1.00 97.94 315 LEU A N 1
ATOM 2344 C CA . LEU A 1 315 ? -17.933 5.284 31.773 1.00 97.94 315 LEU A CA 1
ATOM 2345 C C . LEU A 1 315 ? -17.029 4.054 31.919 1.00 97.94 315 LEU A C 1
ATOM 2347 O O . LEU A 1 315 ? -16.422 3.591 30.951 1.00 97.94 315 LEU A O 1
ATOM 2351 N N . ASP A 1 316 ? -16.979 3.501 33.128 1.00 97.00 316 ASP A N 1
ATOM 2352 C CA . ASP A 1 316 ? -16.393 2.182 33.372 1.00 97.00 316 ASP A CA 1
ATOM 2353 C C . ASP A 1 316 ? -17.373 1.105 32.893 1.00 97.00 316 ASP A C 1
ATOM 2355 O O . ASP A 1 316 ? -18.551 1.137 33.259 1.00 97.00 316 ASP A O 1
ATOM 2359 N N . LEU A 1 317 ? -16.889 0.135 32.109 1.00 97.12 317 LEU A N 1
ATOM 2360 C CA . LEU A 1 317 ? -17.694 -0.994 31.637 1.00 97.12 317 LEU A CA 1
ATOM 2361 C C . LEU A 1 317 ? -18.438 -1.684 32.795 1.00 97.12 317 LEU A C 1
ATOM 2363 O O . LEU A 1 317 ? -19.620 -2.000 32.654 1.00 97.12 317 LEU A O 1
ATOM 2367 N N . ASN A 1 318 ? -17.791 -1.833 33.957 1.00 96.31 318 ASN A N 1
ATOM 2368 C CA . ASN A 1 318 ? -18.367 -2.470 35.147 1.00 96.31 318 ASN A CA 1
ATOM 2369 C C . ASN A 1 318 ? -19.621 -1.758 35.685 1.00 96.31 318 ASN A C 1
ATOM 2371 O O . ASN A 1 318 ? -20.386 -2.359 36.436 1.00 96.31 318 ASN A O 1
ATOM 2375 N N . ALA A 1 319 ? -19.837 -0.492 35.322 1.00 93.19 319 ALA A N 1
ATOM 2376 C CA . ALA A 1 319 ? -20.964 0.321 35.775 1.00 93.19 319 ALA A CA 1
ATOM 2377 C C . ALA A 1 319 ? -22.075 0.481 34.718 1.00 93.19 319 ALA A C 1
ATOM 2379 O O . ALA A 1 319 ? -23.065 1.157 34.987 1.00 93.19 319 ALA A O 1
ATOM 2380 N N . THR A 1 320 ? -21.917 -0.100 33.522 1.00 90.31 320 THR A N 1
ATOM 2381 C CA . THR A 1 320 ? -22.796 0.188 32.367 1.00 90.31 320 THR A CA 1
ATOM 2382 C C . THR A 1 320 ? -23.830 -0.893 32.045 1.00 90.31 320 THR A C 1
ATOM 2384 O O . THR A 1 320 ? -24.860 -0.573 31.456 1.00 90.31 320 THR A O 1
ATOM 2387 N N . GLY A 1 321 ? -23.606 -2.147 32.456 1.00 86.12 321 GLY A N 1
ATOM 2388 C CA . GLY A 1 321 ? -24.437 -3.280 32.029 1.00 86.12 321 GLY A CA 1
ATOM 2389 C C . GLY A 1 321 ? -24.193 -3.657 30.561 1.00 86.12 321 GLY A C 1
ATOM 2390 O O . GLY A 1 321 ? -23.069 -3.550 30.072 1.00 86.12 321 GLY A O 1
ATOM 2391 N N . ASP A 1 322 ? -25.235 -4.117 29.862 1.00 86.62 322 ASP A N 1
ATOM 2392 C CA . ASP A 1 322 ? -25.147 -4.456 28.435 1.00 86.62 322 ASP A CA 1
ATOM 2393 C C . ASP A 1 322 ? -24.873 -3.207 27.586 1.00 86.62 322 ASP A C 1
ATOM 2395 O O . ASP A 1 322 ? -25.538 -2.182 27.739 1.00 86.62 322 ASP A O 1
ATOM 2399 N N . ILE A 1 323 ? -23.954 -3.312 26.623 1.00 97.06 323 ILE A N 1
ATOM 2400 C CA . ILE A 1 323 ? -23.624 -2.222 25.700 1.00 97.06 323 ILE A CA 1
ATOM 2401 C C . ILE A 1 323 ? -24.538 -2.312 24.464 1.00 97.06 323 ILE A C 1
ATOM 2403 O O . ILE A 1 323 ? -24.477 -3.292 23.719 1.00 97.06 323 ILE A O 1
ATOM 2407 N N . PRO A 1 324 ? -25.394 -1.314 24.173 1.00 98.12 324 PRO A N 1
ATOM 2408 C CA . PRO A 1 324 ? -26.245 -1.347 22.983 1.00 98.12 324 PRO A CA 1
ATOM 2409 C C . PRO A 1 324 ? -25.463 -1.485 21.673 1.00 98.12 324 PRO A C 1
ATOM 2411 O O . PRO A 1 324 ? -25.852 -2.265 20.803 1.00 98.12 324 PRO A O 1
ATOM 2414 N N . VAL A 1 325 ? -24.360 -0.744 21.535 1.00 98.50 325 VAL A N 1
ATOM 2415 C CA . VAL A 1 325 ? -23.558 -0.701 20.310 1.00 98.50 325 VAL A CA 1
ATOM 2416 C C . VAL A 1 325 ? -22.075 -0.534 20.618 1.00 98.50 325 VAL A C 1
ATOM 2418 O O . VAL A 1 325 ? -21.692 0.299 21.437 1.00 98.50 325 VAL A O 1
ATOM 2421 N N . TYR A 1 326 ? -21.241 -1.307 19.931 1.00 98.81 326 TYR A N 1
ATOM 2422 C CA . TYR A 1 326 ? -19.790 -1.175 19.909 1.00 98.81 326 TYR A CA 1
ATOM 2423 C C . TYR A 1 326 ? -19.324 -0.879 18.486 1.00 98.81 326 TYR A C 1
ATOM 2425 O O . TYR A 1 326 ? -19.703 -1.585 17.550 1.00 98.81 326 TYR A O 1
ATOM 2433 N N . VAL A 1 327 ? -18.509 0.163 18.322 1.00 98.81 327 VAL A N 1
ATOM 2434 C CA . VAL A 1 327 ? -17.940 0.560 17.028 1.00 98.81 327 VAL A CA 1
ATOM 2435 C C . VAL A 1 327 ? -16.422 0.476 17.094 1.00 98.81 327 VAL A C 1
ATOM 2437 O O . VAL A 1 327 ? -15.796 1.165 17.904 1.00 98.81 327 VAL A O 1
ATOM 2440 N N . ASP A 1 328 ? -15.822 -0.332 16.222 1.00 98.69 328 ASP A N 1
ATOM 2441 C CA . ASP A 1 328 ? -14.366 -0.469 16.137 1.00 98.69 328 ASP A CA 1
ATOM 2442 C C . ASP A 1 328 ? -13.884 -0.866 14.739 1.00 98.69 328 ASP A C 1
ATOM 2444 O O . ASP A 1 328 ? -14.672 -1.283 13.897 1.00 98.69 328 ASP A O 1
ATOM 2448 N N . GLY A 1 329 ? -12.584 -0.742 14.482 1.00 97.50 329 GLY A N 1
ATOM 2449 C CA . GLY A 1 329 ? -11.950 -1.226 13.263 1.00 97.50 329 GLY A CA 1
ATOM 2450 C C . GLY A 1 329 ? -11.453 -2.668 13.328 1.00 97.50 329 GLY A C 1
ATOM 2451 O O . GLY A 1 329 ? -11.518 -3.344 14.357 1.00 97.50 329 GLY A O 1
ATOM 2452 N N . ALA A 1 330 ? -10.914 -3.119 12.195 1.00 97.88 330 ALA A N 1
ATOM 2453 C CA . ALA A 1 330 ? -10.269 -4.416 12.038 1.00 97.88 330 ALA A CA 1
ATOM 2454 C C . ALA A 1 330 ? -9.002 -4.320 11.177 1.00 97.88 330 ALA A C 1
ATOM 2456 O O . ALA A 1 330 ? -8.863 -3.421 10.340 1.00 97.88 330 ALA A O 1
ATOM 2457 N N . ASP A 1 331 ? -8.087 -5.267 11.379 1.00 97.56 331 ASP A N 1
ATOM 2458 C CA . ASP A 1 331 ? -6.892 -5.438 10.554 1.00 97.56 331 ASP A CA 1
ATOM 2459 C C . ASP A 1 331 ? -7.212 -6.246 9.287 1.00 97.56 331 ASP A C 1
ATOM 2461 O O . ASP A 1 331 ? -6.720 -5.909 8.206 1.00 97.56 331 ASP A O 1
ATOM 2465 N N . GLU A 1 332 ? -8.094 -7.246 9.406 1.00 98.00 332 GLU A N 1
ATOM 2466 C CA . GLU A 1 332 ? -8.738 -7.967 8.302 1.00 98.00 332 GLU A CA 1
ATOM 2467 C C . GLU A 1 332 ? -10.179 -8.333 8.661 1.00 98.00 332 GLU A C 1
ATOM 2469 O O . GLU A 1 332 ? -10.508 -8.547 9.827 1.00 98.00 332 GLU A O 1
ATOM 2474 N N . ALA A 1 333 ? -11.020 -8.437 7.641 1.00 97.81 333 ALA A N 1
ATOM 2475 C CA . ALA A 1 333 ? -12.403 -8.871 7.719 1.00 97.81 333 ALA A CA 1
ATOM 2476 C C . ALA A 1 333 ? -12.684 -9.846 6.574 1.00 97.81 333 ALA A C 1
ATOM 2478 O O . ALA A 1 333 ? -12.201 -9.629 5.463 1.00 97.81 333 ALA A O 1
ATOM 2479 N N . ASP A 1 334 ? -13.463 -10.894 6.831 1.00 97.06 334 ASP A N 1
ATOM 2480 C CA . ASP A 1 334 ? -13.870 -11.857 5.806 1.00 97.06 334 ASP A CA 1
ATOM 2481 C C . ASP A 1 334 ? -15.372 -11.771 5.460 1.00 97.06 334 ASP A C 1
ATOM 2483 O O . ASP A 1 334 ? -16.135 -11.080 6.147 1.00 97.06 334 ASP A O 1
ATOM 2487 N N . PRO A 1 335 ? -15.845 -12.476 4.410 1.00 96.62 335 PRO A N 1
ATOM 2488 C CA . PRO A 1 335 ? -17.250 -12.427 3.999 1.00 96.62 335 PRO A CA 1
ATOM 2489 C C . PRO A 1 335 ? -18.231 -13.027 5.017 1.00 96.62 335 PRO A C 1
ATOM 2491 O O . PRO A 1 335 ? -19.437 -12.851 4.869 1.00 96.62 335 PRO A O 1
ATOM 2494 N N . HIS A 1 336 ? -17.735 -13.732 6.038 1.00 97.38 336 HIS A N 1
ATOM 2495 C CA . HIS A 1 336 ? -18.521 -14.322 7.125 1.00 97.38 336 HIS A CA 1
ATOM 2496 C C . HIS A 1 336 ? -18.518 -13.450 8.386 1.00 97.38 336 HIS A C 1
ATOM 2498 O O . HIS A 1 336 ? -18.895 -13.908 9.466 1.00 97.38 336 HIS A O 1
ATOM 2504 N N . PHE A 1 337 ? -18.118 -12.187 8.242 1.00 98.31 337 PHE A N 1
ATOM 2505 C CA . PHE A 1 337 ? -18.067 -11.172 9.284 1.00 98.31 337 PHE A CA 1
ATOM 2506 C C . PHE A 1 337 ? -17.027 -11.414 10.389 1.00 98.31 337 PHE A C 1
ATOM 2508 O O . PHE A 1 337 ? -17.010 -10.697 11.395 1.00 98.31 337 PHE A O 1
ATOM 2515 N N . ARG A 1 338 ? -16.142 -12.400 10.207 1.00 98.56 338 ARG A N 1
ATOM 2516 C CA . ARG A 1 338 ? -15.075 -12.739 11.156 1.00 98.56 338 ARG A CA 1
ATOM 2517 C C . ARG A 1 338 ? -13.888 -11.813 10.924 1.00 98.56 338 ARG A C 1
ATOM 2519 O O . ARG A 1 338 ? -13.637 -11.401 9.789 1.00 98.56 338 ARG A O 1
ATOM 2526 N N . LEU A 1 339 ? -13.163 -11.478 11.989 1.00 98.69 339 LEU A N 1
ATOM 2527 C CA . LEU A 1 339 ? -12.116 -10.452 11.938 1.00 98.69 339 LEU A CA 1
ATOM 2528 C C . LEU A 1 339 ? -10.770 -10.965 12.452 1.00 98.69 339 LEU A C 1
ATOM 2530 O O . LEU A 1 339 ? -10.724 -11.819 13.338 1.00 98.69 339 LEU A O 1
ATOM 2534 N N . ILE A 1 340 ? -9.693 -10.350 11.958 1.00 98.75 340 ILE A N 1
ATOM 2535 C CA . ILE A 1 340 ? -8.431 -10.220 12.696 1.00 98.75 340 ILE A CA 1
ATOM 2536 C C . ILE A 1 340 ? -8.348 -8.793 13.246 1.00 98.75 340 ILE A C 1
ATOM 2538 O O . ILE A 1 340 ? -8.556 -7.822 12.514 1.00 98.75 340 ILE A O 1
ATOM 2542 N N . LYS A 1 341 ? -8.035 -8.676 14.536 1.00 98.62 341 LYS A N 1
ATOM 2543 C CA . LYS A 1 341 ? -7.851 -7.429 15.291 1.00 98.62 341 LYS A CA 1
ATOM 2544 C C . LYS A 1 341 ? -6.590 -7.507 16.156 1.00 98.62 341 LYS A C 1
ATOM 2546 O O . LYS A 1 341 ? -6.015 -8.577 16.347 1.00 98.62 341 LYS A O 1
ATOM 2551 N N . GLY A 1 342 ? -6.175 -6.377 16.727 1.00 94.19 342 GLY A N 1
ATOM 2552 C CA . GLY A 1 342 ? -5.049 -6.305 17.664 1.00 94.19 342 GLY A CA 1
ATOM 2553 C C . GLY A 1 342 ? -3.753 -5.720 17.104 1.00 94.19 342 GLY A C 1
ATOM 2554 O O . GLY A 1 342 ? -2.758 -5.635 17.832 1.00 94.19 342 GLY A O 1
ATOM 2555 N N . GLY A 1 343 ? -3.734 -5.255 15.853 1.00 88.94 343 GLY A N 1
ATOM 2556 C CA . GLY A 1 343 ? -2.612 -4.504 15.285 1.00 88.94 343 GLY A CA 1
ATOM 2557 C C . GLY A 1 343 ? -2.219 -3.295 16.144 1.00 88.94 343 GLY A C 1
ATOM 2558 O O . GLY A 1 343 ? -1.037 -3.009 16.307 1.00 88.94 343 GLY A O 1
ATOM 2559 N N . GLY A 1 344 ? -3.198 -2.654 16.796 1.00 87.69 344 GLY A N 1
ATOM 2560 C CA . GLY A 1 344 ? -2.994 -1.534 17.727 1.00 87.69 344 GLY A CA 1
ATOM 2561 C C . GLY A 1 344 ? -2.603 -1.910 19.163 1.00 87.69 344 GLY A C 1
ATOM 2562 O O . GLY A 1 344 ? -2.281 -1.022 19.943 1.00 87.69 344 GLY A O 1
ATOM 2563 N N . GLY A 1 345 ? -2.618 -3.198 19.527 1.00 92.19 345 GLY A N 1
ATOM 2564 C CA . GLY A 1 345 ? -2.204 -3.675 20.854 1.00 92.19 345 GLY A CA 1
ATOM 2565 C C . GLY A 1 345 ? -3.271 -3.643 21.957 1.00 92.19 345 GLY A C 1
ATOM 2566 O O . GLY A 1 345 ? -2.928 -3.834 23.120 1.00 92.19 345 GLY A O 1
ATOM 2567 N N . ALA A 1 346 ? -4.545 -3.439 21.607 1.00 96.00 346 ALA A N 1
ATOM 2568 C CA . ALA A 1 346 ? -5.667 -3.369 22.553 1.00 96.00 346 ALA A CA 1
ATOM 2569 C C . ALA A 1 346 ? -6.639 -4.568 22.469 1.00 96.00 346 ALA A C 1
ATOM 2571 O O . ALA A 1 346 ? -7.747 -4.495 23.001 1.00 96.00 346 ALA A O 1
ATOM 2572 N N . LEU A 1 347 ? -6.239 -5.675 21.821 1.00 97.50 347 LEU A N 1
ATOM 2573 C CA . LEU A 1 347 ? -7.153 -6.759 21.420 1.00 97.50 347 LEU A CA 1
ATOM 2574 C C . LEU A 1 347 ? -8.037 -7.307 22.548 1.00 97.50 347 LEU A C 1
ATOM 2576 O O . LEU A 1 347 ? -9.224 -7.519 22.327 1.00 97.50 347 LEU A O 1
ATOM 2580 N N . THR A 1 348 ? -7.490 -7.495 23.752 1.00 98.31 348 THR A N 1
ATOM 2581 C CA . THR A 1 348 ? -8.227 -8.098 24.869 1.00 98.31 348 THR A CA 1
ATOM 2582 C C . THR A 1 348 ? -9.372 -7.196 25.316 1.00 98.31 348 THR A C 1
ATOM 2584 O O . THR A 1 348 ? -10.513 -7.629 25.446 1.00 98.31 348 THR A O 1
ATOM 2587 N N . ARG A 1 349 ? -9.101 -5.900 25.510 1.00 98.31 349 ARG A N 1
ATOM 2588 C CA . ARG A 1 349 ? -10.138 -4.940 25.911 1.00 98.31 349 ARG A CA 1
ATOM 2589 C C . ARG A 1 349 ? -11.133 -4.689 24.778 1.00 98.31 349 ARG A C 1
ATOM 2591 O O . ARG A 1 349 ? -12.323 -4.561 25.047 1.00 98.31 349 ARG A O 1
ATOM 2598 N N . GLU A 1 350 ? -10.679 -4.685 23.522 1.00 98.56 350 GLU A N 1
ATOM 2599 C CA . GLU A 1 350 ? -11.568 -4.668 22.351 1.00 98.56 350 GLU A CA 1
ATOM 2600 C C . GLU A 1 350 ? -12.532 -5.863 22.361 1.00 98.56 350 GLU A C 1
ATOM 2602 O O . GLU A 1 350 ? -13.737 -5.677 22.195 1.00 98.56 350 GLU A O 1
ATOM 2607 N N . LYS A 1 351 ? -12.037 -7.082 22.621 1.00 98.62 351 LYS A N 1
ATOM 2608 C CA . LYS A 1 351 ? -12.869 -8.292 22.623 1.00 98.62 351 LYS A CA 1
ATOM 2609 C C . LYS A 1 351 ? -13.843 -8.337 23.797 1.00 98.62 351 LYS A C 1
ATOM 2611 O O . LYS A 1 351 ? -14.992 -8.739 23.610 1.00 98.62 351 LYS A O 1
ATOM 2616 N N . ILE A 1 352 ? -13.434 -7.857 24.972 1.00 98.38 352 ILE A N 1
ATOM 2617 C CA . ILE A 1 352 ? -14.319 -7.711 26.136 1.00 98.38 352 ILE A CA 1
ATOM 2618 C C . ILE A 1 352 ? -15.493 -6.776 25.806 1.00 98.38 352 ILE A C 1
ATOM 2620 O O . ILE A 1 352 ? -16.647 -7.170 25.971 1.00 98.38 352 ILE A O 1
ATOM 2624 N N . VAL A 1 353 ? -15.227 -5.569 25.289 1.00 98.31 353 VAL A N 1
ATOM 2625 C CA . VAL A 1 353 ? -16.295 -4.602 24.967 1.00 98.31 353 VAL A CA 1
ATOM 2626 C C . VAL A 1 353 ? -17.171 -5.109 23.817 1.00 98.31 353 VAL A C 1
ATOM 2628 O O . VAL A 1 353 ? -18.391 -4.981 23.887 1.00 98.31 353 VAL A O 1
ATOM 2631 N N . ALA A 1 354 ? -16.589 -5.751 22.797 1.00 98.25 354 ALA A N 1
ATOM 2632 C CA . ALA A 1 354 ? -17.356 -6.379 21.719 1.00 98.25 354 ALA A CA 1
ATOM 2633 C C . ALA A 1 354 ? -18.302 -7.474 22.236 1.00 98.25 354 ALA A C 1
ATOM 2635 O O . ALA A 1 354 ? -19.430 -7.595 21.760 1.00 98.25 354 ALA A O 1
ATOM 2636 N N . SER A 1 355 ? -17.857 -8.262 23.217 1.00 97.56 355 SER A N 1
ATOM 2637 C CA . SER A 1 355 ? -18.645 -9.347 23.815 1.00 97.56 355 SER A CA 1
ATOM 2638 C C . SER A 1 355 ? -19.764 -8.832 24.719 1.00 97.56 355 SER A C 1
ATOM 2640 O O . SER A 1 355 ? -20.826 -9.442 24.769 1.00 97.56 355 SER A O 1
ATOM 2642 N N . ALA A 1 356 ? -19.560 -7.690 25.382 1.00 97.44 356 ALA A N 1
ATOM 2643 C CA . ALA A 1 356 ? -20.604 -6.995 26.138 1.00 97.44 356 ALA A CA 1
ATOM 2644 C C . ALA A 1 356 ? -21.619 -6.263 25.236 1.00 97.44 356 ALA A C 1
ATOM 2646 O O . ALA A 1 356 ? -22.651 -5.793 25.718 1.00 97.44 356 ALA A O 1
ATOM 2647 N N . ALA A 1 357 ? -21.329 -6.130 23.935 1.00 98.06 357 ALA A N 1
ATOM 2648 C CA . ALA A 1 357 ? -22.145 -5.367 23.007 1.00 98.06 357 ALA A CA 1
ATOM 2649 C C . ALA A 1 357 ? -23.183 -6.207 22.262 1.00 98.06 357 ALA A C 1
ATOM 2651 O O . ALA A 1 357 ? -22.859 -7.222 21.641 1.00 98.06 357 ALA A O 1
ATOM 2652 N N . ARG A 1 358 ? -24.425 -5.714 22.220 1.00 97.69 358 ARG A N 1
ATOM 2653 C CA . ARG A 1 358 ? -25.522 -6.306 21.436 1.00 97.69 358 ARG A CA 1
ATOM 2654 C C . ARG A 1 358 ? -25.313 -6.163 19.933 1.00 97.69 358 ARG A C 1
ATOM 2656 O O . ARG A 1 358 ? -25.670 -7.068 19.188 1.00 97.69 358 ARG A O 1
ATOM 2663 N N . LEU A 1 359 ? -24.760 -5.032 19.500 1.00 98.50 359 LEU A N 1
ATOM 2664 C CA . LEU A 1 359 ? -24.461 -4.743 18.103 1.00 98.50 359 LEU A CA 1
ATOM 2665 C C . LEU A 1 359 ? -22.992 -4.341 17.957 1.00 98.50 359 LEU A C 1
ATOM 2667 O O . LEU A 1 359 ? -22.581 -3.303 18.466 1.00 98.50 359 LEU A O 1
ATOM 2671 N N . PHE A 1 360 ? -22.214 -5.134 17.230 1.00 98.69 360 PHE A N 1
ATOM 2672 C CA . PHE A 1 360 ? -20.831 -4.837 16.886 1.00 98.69 360 PHE A CA 1
ATOM 2673 C C . PHE A 1 360 ? -20.744 -4.372 15.431 1.00 98.69 360 PHE A C 1
ATOM 2675 O O . PHE A 1 360 ? -20.984 -5.129 14.488 1.00 98.69 360 PHE A O 1
ATOM 2682 N N . ILE A 1 361 ? -20.375 -3.106 15.260 1.00 98.81 361 ILE A N 1
ATOM 2683 C CA . ILE A 1 361 ? -20.170 -2.450 13.975 1.00 98.81 361 ILE A CA 1
ATOM 2684 C C . ILE A 1 361 ? -18.672 -2.345 13.703 1.00 98.81 361 ILE A C 1
ATOM 2686 O O . ILE A 1 361 ? -17.951 -1.596 14.363 1.00 98.81 361 ILE A O 1
ATOM 2690 N N . CYS A 1 362 ? -18.216 -3.068 12.686 1.00 98.75 362 CYS A N 1
ATOM 2691 C CA . CYS A 1 362 ? -16.860 -2.964 12.175 1.00 98.75 362 CYS A CA 1
ATOM 2692 C C . CYS A 1 362 ? -16.761 -1.814 11.156 1.00 98.75 362 CYS A C 1
ATOM 2694 O O . CYS A 1 362 ? -17.452 -1.830 10.136 1.00 98.75 362 CYS A O 1
ATOM 2696 N N . ILE A 1 363 ? -15.877 -0.844 11.400 1.00 98.62 363 ILE A N 1
ATOM 2697 C CA . ILE A 1 363 ? -15.572 0.278 10.498 1.00 98.62 363 ILE A CA 1
ATOM 2698 C C . ILE A 1 363 ? -14.161 0.157 9.920 1.00 98.62 363 ILE A C 1
ATOM 2700 O O . ILE A 1 363 ? -13.167 0.099 10.641 1.00 98.62 363 ILE A O 1
ATOM 2704 N N . ALA A 1 364 ? -14.034 0.160 8.599 1.00 95.50 364 ALA A N 1
ATOM 2705 C CA . ALA A 1 364 ? -12.736 0.011 7.950 1.00 95.50 364 ALA A CA 1
ATOM 2706 C C . ALA A 1 364 ? -12.706 0.667 6.567 1.00 95.50 364 ALA A C 1
ATOM 2708 O O . ALA A 1 364 ? -13.739 0.994 5.994 1.00 95.50 364 ALA A O 1
ATOM 2709 N N . ASP A 1 365 ? -11.517 0.858 6.004 1.00 91.19 365 ASP A N 1
ATOM 2710 C CA . ASP A 1 365 ? -11.396 1.073 4.565 1.00 91.19 365 ASP A CA 1
ATOM 2711 C C . ASP A 1 365 ? -11.525 -0.267 3.816 1.00 91.19 365 ASP A C 1
ATOM 2713 O O . ASP A 1 365 ? -11.252 -1.336 4.368 1.00 91.19 365 ASP A O 1
ATOM 2717 N N . VAL A 1 366 ? -11.934 -0.223 2.546 1.00 90.56 366 VAL A N 1
ATOM 2718 C CA . VAL A 1 366 ? -12.216 -1.426 1.743 1.00 90.56 366 VAL A CA 1
ATOM 2719 C C . VAL A 1 366 ? -11.008 -2.357 1.573 1.00 90.56 366 VAL A C 1
ATOM 2721 O O . VAL A 1 366 ? -11.186 -3.530 1.267 1.00 90.56 366 VAL A O 1
ATOM 2724 N N . SER A 1 367 ? -9.769 -1.908 1.826 1.00 86.69 367 SER A N 1
ATOM 2725 C CA . SER A 1 367 ? -8.601 -2.799 1.752 1.00 86.69 367 SER A CA 1
ATOM 2726 C C . SER A 1 367 ? -8.613 -3.900 2.818 1.00 86.69 367 SER A C 1
ATOM 2728 O O . SER A 1 367 ? -7.898 -4.895 2.665 1.00 86.69 367 SER A O 1
ATOM 2730 N N . LYS A 1 368 ? -9.400 -3.730 3.886 1.00 94.00 368 LYS A N 1
ATOM 2731 C CA . LYS A 1 368 ? -9.552 -4.689 4.988 1.00 94.00 368 LYS A CA 1
ATOM 2732 C C . LYS A 1 368 ? -10.519 -5.826 4.660 1.00 94.00 368 LYS A C 1
ATOM 2734 O O . LYS A 1 368 ? -10.461 -6.848 5.332 1.00 94.00 368 LYS A O 1
ATOM 2739 N N . ASP A 1 369 ? -11.336 -5.676 3.618 1.00 94.31 369 ASP A N 1
ATOM 2740 C CA . ASP A 1 369 ? -12.225 -6.715 3.095 1.00 94.31 369 ASP A CA 1
ATOM 2741 C C . ASP A 1 369 ? -11.404 -7.761 2.323 1.00 94.31 369 ASP A C 1
ATOM 2743 O O . ASP A 1 369 ? -10.876 -7.505 1.234 1.00 94.31 369 ASP A O 1
ATOM 2747 N N . LYS A 1 370 ? -11.214 -8.934 2.929 1.00 94.25 370 LYS A N 1
ATOM 2748 C CA . LYS A 1 370 ? -10.418 -10.038 2.390 1.00 94.25 370 LYS A CA 1
ATOM 2749 C C . LYS A 1 370 ? -11.322 -11.219 2.050 1.00 94.25 370 LYS A C 1
ATOM 2751 O O . LYS A 1 370 ? -12.280 -11.476 2.761 1.00 94.25 370 LYS A O 1
ATOM 2756 N N . PRO A 1 371 ? -10.986 -12.021 1.025 1.00 89.50 371 PRO A N 1
ATOM 2757 C CA . PRO A 1 371 ? -11.706 -13.268 0.771 1.00 89.50 371 PRO A CA 1
ATOM 2758 C C . PRO A 1 371 ? -11.500 -14.315 1.881 1.00 89.50 371 PRO A C 1
ATOM 2760 O O . PRO A 1 371 ? -12.353 -15.172 2.069 1.00 89.50 371 PRO A O 1
ATOM 2763 N N . MET A 1 372 ? -10.372 -14.258 2.598 1.00 93.19 372 MET A N 1
ATOM 2764 C CA . MET A 1 372 ? -10.017 -15.154 3.702 1.00 93.19 372 MET A CA 1
ATOM 2765 C C . MET A 1 372 ? -9.045 -14.435 4.646 1.00 93.19 372 MET A C 1
ATOM 2767 O O . MET A 1 372 ? -8.230 -13.630 4.181 1.00 93.19 372 MET A O 1
ATOM 2771 N N . LEU A 1 373 ? -9.132 -14.734 5.944 1.00 96.69 373 LEU A N 1
ATOM 2772 C CA . LEU A 1 373 ? -8.234 -14.208 6.975 1.00 96.69 373 LEU A CA 1
ATOM 2773 C C . LEU A 1 373 ? -6.834 -14.837 6.887 1.00 96.69 373 LEU A C 1
ATOM 2775 O O . LEU A 1 373 ? -6.679 -15.969 6.429 1.00 96.69 373 LEU A O 1
ATOM 2779 N N . GLY A 1 374 ? -5.823 -14.119 7.380 1.00 90.69 374 GLY A N 1
ATOM 2780 C CA . GLY A 1 374 ? -4.498 -14.672 7.686 1.00 90.69 374 GLY A CA 1
ATOM 2781 C C . GLY A 1 374 ? -3.339 -14.086 6.889 1.00 90.69 374 GLY A C 1
ATOM 2782 O O . GLY A 1 374 ? -2.213 -14.564 7.034 1.00 90.69 374 GLY A O 1
ATOM 2783 N N . LYS A 1 375 ? -3.564 -13.052 6.061 1.00 91.38 375 LYS A N 1
ATOM 2784 C CA . LYS A 1 375 ? -2.430 -12.316 5.467 1.00 91.38 375 LYS A CA 1
ATOM 2785 C C . LYS A 1 375 ? -1.823 -11.350 6.476 1.00 91.38 375 LYS A C 1
ATOM 2787 O O . LYS A 1 375 ? -0.610 -11.150 6.468 1.00 91.38 375 LYS A O 1
ATOM 2792 N N . PHE A 1 376 ? -2.650 -10.755 7.332 1.00 93.88 376 PHE A N 1
ATOM 2793 C CA . PHE A 1 376 ? -2.177 -9.976 8.468 1.00 93.88 376 PHE A CA 1
ATOM 2794 C C . PHE A 1 376 ? -1.683 -10.916 9.585 1.00 93.88 376 PHE A C 1
ATOM 2796 O O . PHE A 1 376 ? -2.388 -11.877 9.904 1.00 93.88 376 PHE A O 1
ATOM 2803 N N . PRO A 1 377 ? -0.502 -10.670 10.190 1.00 97.19 377 PRO A N 1
ATOM 2804 C CA . PRO A 1 377 ? -0.019 -11.467 11.318 1.00 97.19 377 PRO A CA 1
ATOM 2805 C C . PRO A 1 377 ? -1.014 -11.440 12.481 1.00 97.19 377 PRO A C 1
ATOM 2807 O O . PRO A 1 377 ? -1.379 -10.365 12.946 1.00 97.19 377 PRO A O 1
ATOM 2810 N N . LEU A 1 378 ? -1.438 -12.605 12.968 1.00 98.75 378 LEU A N 1
ATOM 2811 C CA . LEU A 1 378 ? -2.405 -12.709 14.056 1.00 98.75 378 LEU A CA 1
ATOM 2812 C C . LEU A 1 378 ? -1.768 -12.280 15.390 1.00 98.75 378 LEU A C 1
ATOM 2814 O O . LEU A 1 378 ? -0.847 -12.960 15.848 1.00 98.75 378 LEU A O 1
ATOM 2818 N N . PRO A 1 379 ? -2.265 -11.228 16.060 1.00 98.69 379 PRO A N 1
ATOM 2819 C CA . PRO A 1 379 ? -1.777 -10.842 17.380 1.00 98.69 379 PRO A CA 1
ATOM 2820 C C . PRO A 1 379 ? -2.295 -11.801 18.460 1.00 98.69 379 PRO A C 1
ATOM 2822 O O . PRO A 1 379 ? -3.487 -12.094 18.514 1.00 98.69 379 PRO A O 1
ATOM 2825 N N . VAL A 1 380 ? -1.425 -12.257 19.358 1.00 98.88 380 VAL A N 1
ATOM 2826 C CA . VAL A 1 380 ? -1.783 -13.063 20.537 1.00 98.88 380 VAL A CA 1
ATOM 2827 C C . VAL A 1 380 ? -1.211 -12.388 21.779 1.00 98.88 380 VAL A C 1
ATOM 2829 O O . VAL A 1 380 ? 0.006 -12.225 21.881 1.00 98.88 380 VAL A O 1
ATOM 2832 N N . GLU A 1 381 ? -2.069 -11.975 22.715 1.00 98.81 381 GLU A N 1
ATOM 2833 C CA . GLU A 1 381 ? -1.653 -11.363 23.981 1.00 98.81 381 GLU A CA 1
ATOM 2834 C C . GLU A 1 381 ? -1.282 -12.456 24.984 1.00 98.81 381 GLU A C 1
ATOM 2836 O O . GLU A 1 381 ? -2.050 -13.383 25.244 1.00 98.81 381 GLU A O 1
ATOM 2841 N N . VAL A 1 382 ? -0.076 -12.367 25.537 1.00 98.81 382 VAL A N 1
ATOM 2842 C CA . VAL A 1 382 ? 0.542 -13.439 26.315 1.00 98.81 382 VAL A CA 1
ATOM 2843 C C . VAL A 1 382 ? 1.137 -12.886 27.599 1.00 98.81 382 VAL A C 1
ATOM 2845 O O . VAL A 1 382 ? 1.871 -11.894 27.587 1.00 98.81 382 VAL A O 1
ATOM 2848 N N . ILE A 1 383 ? 0.889 -13.584 28.707 1.00 98.56 383 ILE A N 1
ATOM 2849 C CA . ILE A 1 383 ? 1.523 -13.293 29.993 1.00 98.56 383 ILE A CA 1
ATOM 2850 C C . ILE A 1 383 ? 3.051 -13.354 29.809 1.00 98.56 383 ILE A C 1
ATOM 2852 O O . ILE A 1 383 ? 3.549 -14.378 29.328 1.00 98.56 383 ILE A O 1
ATOM 2856 N N . PRO A 1 384 ? 3.835 -12.333 30.215 1.00 98.44 384 PRO A N 1
ATOM 2857 C CA . PRO A 1 384 ? 5.270 -12.267 29.916 1.00 98.44 384 PRO A CA 1
ATOM 2858 C C . PRO A 1 384 ? 6.052 -13.522 30.332 1.00 98.44 384 PRO A C 1
ATOM 2860 O O . PRO A 1 384 ? 6.901 -14.006 29.581 1.00 98.44 384 PRO A O 1
ATOM 2863 N N . PHE A 1 385 ? 5.702 -14.103 31.484 1.00 98.25 385 PHE A N 1
ATOM 2864 C CA . PHE A 1 385 ? 6.257 -15.363 31.989 1.00 98.25 385 PHE A CA 1
ATOM 2865 C C . PHE A 1 385 ? 6.068 -16.549 31.021 1.00 98.25 385 PHE A C 1
ATOM 2867 O O . PHE A 1 385 ? 6.950 -17.397 30.892 1.00 98.25 385 PHE A O 1
ATOM 2874 N N . ALA A 1 386 ? 4.944 -16.599 30.303 1.00 98.44 386 ALA A N 1
ATOM 2875 C CA . ALA A 1 386 ? 4.565 -17.705 29.429 1.00 98.44 386 ALA A CA 1
ATOM 2876 C C . ALA A 1 386 ? 5.021 -17.538 27.967 1.00 98.44 386 ALA A C 1
ATOM 2878 O O . ALA A 1 386 ? 4.893 -18.485 27.188 1.00 98.44 386 ALA A O 1
ATOM 2879 N N . ARG A 1 387 ? 5.595 -16.385 27.583 1.00 98.31 387 ARG A N 1
ATOM 2880 C CA . ARG A 1 387 ? 5.944 -16.021 26.191 1.00 98.31 387 ARG A CA 1
ATOM 2881 C C . ARG A 1 387 ? 6.555 -17.171 25.387 1.00 98.31 387 ARG A C 1
ATOM 2883 O O . ARG A 1 387 ? 6.054 -17.536 24.328 1.00 98.31 387 ARG A O 1
ATOM 2890 N N . SER A 1 388 ? 7.646 -17.752 25.886 1.00 98.31 388 SER A N 1
ATOM 2891 C CA . SER A 1 388 ? 8.380 -18.799 25.163 1.00 98.31 388 SER A CA 1
ATOM 2892 C C . SER A 1 388 ? 7.612 -20.123 25.093 1.00 98.31 388 SER A C 1
ATOM 2894 O O . SER A 1 388 ? 7.790 -20.880 24.141 1.00 98.31 388 SER A O 1
ATOM 2896 N N . PHE A 1 389 ? 6.781 -20.432 26.094 1.00 98.81 389 PHE A N 1
ATOM 2897 C CA . PHE A 1 389 ? 5.920 -21.615 26.071 1.00 98.81 389 PHE A CA 1
ATOM 2898 C C . PHE A 1 389 ? 4.814 -21.461 25.029 1.00 98.81 389 PHE A C 1
ATOM 2900 O O . PHE A 1 389 ? 4.682 -22.336 24.173 1.00 98.81 389 PHE A O 1
ATOM 2907 N N . VAL A 1 390 ? 4.092 -20.337 25.054 1.00 98.81 390 VAL A N 1
ATOM 2908 C CA . VAL A 1 390 ? 3.019 -20.048 24.095 1.00 98.81 390 VAL A CA 1
ATOM 2909 C C . VAL A 1 390 ? 3.556 -20.037 22.667 1.00 98.81 390 VAL A C 1
ATOM 2911 O O . VAL A 1 390 ? 2.981 -20.695 21.806 1.00 98.81 390 VAL A O 1
ATOM 2914 N N . ALA A 1 391 ? 4.715 -19.413 22.422 1.00 98.81 391 ALA A N 1
ATOM 2915 C CA . ALA A 1 391 ? 5.362 -19.435 21.109 1.00 98.81 391 ALA A CA 1
ATOM 2916 C C . ALA A 1 391 ? 5.558 -20.867 20.571 1.00 98.81 391 ALA A C 1
ATOM 2918 O O . ALA A 1 391 ? 5.228 -21.150 19.423 1.00 98.81 391 ALA A O 1
ATOM 2919 N N . ARG A 1 392 ? 6.016 -21.816 21.401 1.00 98.75 392 ARG A N 1
ATOM 2920 C CA . ARG A 1 392 ? 6.160 -23.221 20.972 1.00 98.75 392 ARG A CA 1
ATOM 2921 C C . ARG A 1 392 ? 4.825 -23.895 20.662 1.00 98.75 392 ARG A C 1
ATOM 2923 O O . ARG A 1 392 ? 4.791 -24.757 19.792 1.00 98.75 392 ARG A O 1
ATOM 2930 N N . GLN A 1 393 ? 3.748 -23.553 21.370 1.00 98.88 393 GLN A N 1
ATOM 2931 C CA . GLN A 1 393 ? 2.423 -24.104 21.066 1.00 98.88 393 GLN A CA 1
ATOM 2932 C C . GLN A 1 393 ? 1.874 -23.528 19.757 1.00 98.88 393 GLN A C 1
ATOM 2934 O O . GLN A 1 393 ? 1.372 -24.285 18.936 1.00 98.88 393 GLN A O 1
ATOM 2939 N N . LEU A 1 394 ? 2.067 -22.230 19.507 1.00 98.75 394 LEU A N 1
ATOM 2940 C CA . LEU A 1 394 ? 1.692 -21.589 18.242 1.00 98.75 394 LEU A CA 1
ATOM 2941 C C . LEU A 1 394 ? 2.439 -22.200 17.045 1.00 98.75 394 LEU A C 1
ATOM 2943 O O . LEU A 1 394 ? 1.833 -22.418 16.001 1.00 98.75 394 LEU A O 1
ATOM 2947 N N . VAL A 1 395 ? 3.714 -22.574 17.215 1.00 98.69 395 VAL A N 1
ATOM 2948 C CA . VAL A 1 395 ? 4.467 -23.330 16.196 1.00 98.69 395 VAL A CA 1
ATOM 2949 C C . VAL A 1 395 ? 3.841 -24.696 15.907 1.00 98.69 395 VAL A C 1
ATOM 2951 O O . VAL A 1 395 ? 3.757 -25.097 14.750 1.00 98.69 395 VAL A O 1
ATOM 2954 N N . LYS A 1 396 ? 3.345 -25.414 16.924 1.00 98.56 396 LYS A N 1
ATOM 2955 C CA . LYS A 1 396 ? 2.648 -26.699 16.713 1.00 98.56 396 LYS A CA 1
ATOM 2956 C C . LYS A 1 396 ? 1.319 -26.547 15.974 1.00 98.56 396 LYS A C 1
ATOM 2958 O O . LYS A 1 396 ? 0.895 -27.494 15.324 1.00 98.56 396 LYS A O 1
ATOM 2963 N N . LEU A 1 397 ? 0.687 -25.378 16.068 1.00 98.12 397 LEU A N 1
ATOM 2964 C CA . LEU A 1 397 ? -0.501 -25.021 15.286 1.00 98.12 397 LEU A CA 1
ATOM 2965 C C . LEU A 1 397 ? -0.157 -24.574 13.850 1.00 98.12 397 LEU A C 1
ATOM 2967 O O . LEU A 1 397 ? -1.048 -24.173 13.110 1.00 98.12 397 LEU A O 1
ATOM 2971 N N . GLY A 1 398 ? 1.119 -24.638 13.448 1.00 97.69 398 GLY A N 1
ATOM 2972 C CA . GLY A 1 398 ? 1.596 -24.256 12.114 1.00 97.69 398 GLY A CA 1
ATOM 2973 C C . GLY A 1 398 ? 2.044 -22.798 11.992 1.00 97.69 398 GLY A C 1
ATOM 2974 O O . GLY A 1 398 ? 2.448 -22.374 10.915 1.00 97.69 398 GLY A O 1
ATOM 2975 N N . GLY A 1 399 ? 2.000 -22.026 13.080 1.00 98.12 399 GLY A N 1
ATOM 2976 C CA . GLY A 1 399 ? 2.335 -20.606 13.070 1.00 98.12 399 GLY A CA 1
ATOM 2977 C C . GLY A 1 399 ? 3.830 -20.300 13.205 1.00 98.12 399 GLY A C 1
ATOM 2978 O O . GLY A 1 399 ? 4.620 -21.092 13.715 1.00 98.12 399 GLY A O 1
ATOM 2979 N N . SER A 1 400 ? 4.216 -19.086 12.822 1.00 98.31 400 SER A N 1
ATOM 2980 C CA . SER A 1 400 ? 5.537 -18.501 13.054 1.00 98.31 400 SER A CA 1
ATOM 2981 C C . SER A 1 400 ? 5.397 -17.264 13.953 1.00 98.31 400 SER A C 1
ATOM 2983 O O . SER A 1 400 ? 5.083 -16.176 13.463 1.00 98.31 400 SER A O 1
ATOM 2985 N N . PRO A 1 401 ? 5.535 -17.417 15.285 1.00 98.44 401 PRO A N 1
ATOM 2986 C CA . PRO A 1 401 ? 5.339 -16.326 16.232 1.00 98.44 401 PRO A CA 1
ATOM 2987 C C . PRO A 1 401 ? 6.574 -15.423 16.325 1.00 98.44 401 PRO A C 1
ATOM 2989 O O . PRO A 1 401 ? 7.689 -15.890 16.561 1.00 98.44 401 PRO A O 1
ATOM 2992 N N . THR A 1 402 ? 6.354 -14.114 16.245 1.00 98.38 402 THR A N 1
ATOM 2993 C CA . THR A 1 402 ? 7.368 -13.074 16.452 1.00 98.38 402 THR A CA 1
ATOM 2994 C C . THR A 1 402 ? 6.952 -12.174 17.609 1.00 98.38 402 THR A C 1
ATOM 2996 O O . THR A 1 402 ? 5.816 -11.718 17.671 1.00 98.38 402 THR A O 1
ATOM 2999 N N . LEU A 1 403 ? 7.861 -11.901 18.547 1.00 98.31 403 LEU A N 1
ATOM 3000 C CA . LEU A 1 403 ? 7.592 -10.948 19.626 1.00 98.31 403 LEU A CA 1
ATOM 3001 C C . LEU A 1 403 ? 7.451 -9.530 19.063 1.00 98.31 403 LEU A C 1
ATOM 3003 O O . LEU A 1 403 ? 8.362 -9.040 18.393 1.00 98.31 403 LEU A O 1
ATOM 3007 N N . ARG A 1 404 ? 6.357 -8.843 19.403 1.00 96.12 404 ARG A N 1
ATOM 3008 C CA . ARG A 1 404 ? 6.189 -7.422 19.092 1.00 96.12 404 ARG A CA 1
ATOM 3009 C C . ARG A 1 404 ? 7.092 -6.581 19.998 1.00 96.12 404 ARG A C 1
ATOM 3011 O O . ARG A 1 404 ? 6.795 -6.357 21.170 1.00 96.12 404 ARG A O 1
ATOM 3018 N N . ASN A 1 405 ? 8.235 -6.152 19.467 1.00 89.69 405 ASN A N 1
ATOM 3019 C CA . ASN A 1 405 ? 9.250 -5.434 20.239 1.00 89.69 405 ASN A CA 1
ATOM 3020 C C . ASN A 1 405 ? 8.753 -4.064 20.720 1.00 89.69 405 ASN A C 1
ATOM 3022 O O . ASN A 1 405 ? 8.164 -3.304 19.956 1.00 89.69 405 ASN A O 1
ATOM 3026 N N . GLY A 1 406 ? 9.055 -3.733 21.979 1.00 88.69 406 GLY A N 1
ATOM 3027 C CA . GLY A 1 406 ? 8.776 -2.413 22.555 1.00 88.69 406 GLY A CA 1
ATOM 3028 C C . GLY A 1 406 ? 7.302 -2.129 22.857 1.00 88.69 406 GLY A C 1
ATOM 3029 O O . GLY A 1 406 ? 6.965 -0.980 23.123 1.00 88.69 406 GLY A O 1
ATOM 3030 N N . VAL A 1 407 ? 6.432 -3.145 22.824 1.00 90.31 407 VAL A N 1
ATOM 3031 C CA . VAL A 1 407 ? 5.000 -3.006 23.116 1.00 90.31 407 VAL A CA 1
ATOM 3032 C C . VAL A 1 407 ? 4.637 -3.787 24.376 1.00 90.31 407 VAL A C 1
ATOM 3034 O O . VAL A 1 407 ? 4.884 -4.989 24.461 1.00 90.31 407 VAL A O 1
ATOM 3037 N N . THR A 1 408 ? 3.993 -3.094 25.313 1.00 95.19 408 THR A N 1
ATOM 3038 C CA . THR A 1 408 ? 3.308 -3.672 26.475 1.00 95.19 408 THR A CA 1
ATOM 3039 C C . THR A 1 408 ? 1.845 -3.259 26.397 1.00 95.19 408 THR A C 1
ATOM 3041 O O . THR A 1 408 ? 1.561 -2.085 26.161 1.00 95.19 408 THR A O 1
ATOM 3044 N N . THR A 1 409 ? 0.922 -4.205 26.556 1.00 97.88 409 THR A N 1
ATOM 3045 C CA . THR A 1 409 ? -0.519 -3.913 26.496 1.00 97.88 409 THR A CA 1
ATOM 3046 C C . THR A 1 409 ? -0.984 -3.133 27.727 1.00 97.88 409 THR A C 1
ATOM 3048 O O . THR A 1 409 ? -0.309 -3.119 28.759 1.00 97.88 409 THR A O 1
ATOM 3051 N N . ASP A 1 410 ? -2.190 -2.560 27.668 1.00 96.06 410 ASP A N 1
ATOM 3052 C CA . ASP A 1 410 ? -2.846 -1.915 28.820 1.00 96.06 410 ASP A CA 1
ATOM 3053 C C . ASP A 1 410 ? -3.050 -2.870 30.018 1.00 96.06 410 ASP A C 1
ATOM 3055 O O . ASP A 1 410 ? -3.370 -2.427 31.122 1.00 96.06 410 ASP A O 1
ATOM 3059 N N . ASN A 1 411 ? -2.882 -4.182 29.811 1.00 97.56 411 ASN A N 1
ATOM 3060 C CA . ASN A 1 411 ? -2.986 -5.217 30.842 1.00 97.56 411 ASN A CA 1
ATOM 3061 C C . ASN A 1 411 ? -1.608 -5.710 31.332 1.00 97.56 411 ASN A C 1
ATOM 3063 O O . ASN A 1 411 ? -1.538 -6.663 32.103 1.00 97.56 411 ASN A O 1
ATOM 3067 N N . GLY A 1 412 ? -0.509 -5.092 30.882 1.00 97.75 412 GLY A N 1
ATOM 3068 C CA . GLY A 1 412 ? 0.853 -5.439 31.301 1.00 97.75 412 GLY A CA 1
ATOM 3069 C C . GLY A 1 412 ? 1.465 -6.651 30.588 1.00 97.75 412 GLY A C 1
ATOM 3070 O O . GLY A 1 412 ? 2.473 -7.184 31.052 1.00 97.75 412 GLY A O 1
ATOM 3071 N N . ASN A 1 413 ? 0.882 -7.095 29.472 1.00 98.69 413 ASN A N 1
ATOM 3072 C CA . ASN A 1 413 ? 1.311 -8.295 28.752 1.00 98.69 413 ASN A CA 1
ATOM 3073 C C . ASN A 1 413 ? 2.123 -7.977 27.493 1.00 98.69 413 ASN A C 1
ATOM 3075 O O . ASN A 1 413 ? 2.203 -6.830 27.052 1.00 98.69 413 ASN A O 1
ATOM 3079 N N . VAL A 1 414 ? 2.716 -9.018 26.902 1.00 98.56 414 VAL A N 1
ATOM 3080 C CA . VAL A 1 414 ? 3.411 -8.940 25.608 1.00 98.56 414 VAL A CA 1
ATOM 3081 C C . VAL A 1 414 ? 2.527 -9.484 24.489 1.00 98.56 414 VAL A C 1
ATOM 3083 O O . VAL A 1 414 ? 1.587 -10.232 24.746 1.00 98.56 414 VAL A O 1
ATOM 3086 N N . ILE A 1 415 ? 2.852 -9.152 23.238 1.00 98.81 415 ILE A N 1
ATOM 3087 C CA . ILE A 1 415 ? 2.147 -9.670 22.059 1.00 98.81 415 ILE A CA 1
ATOM 3088 C C . ILE A 1 415 ? 3.091 -10.525 21.214 1.00 98.81 415 ILE A C 1
ATOM 3090 O O . ILE A 1 415 ? 4.228 -10.130 20.944 1.00 98.81 415 ILE A O 1
ATOM 3094 N N . LEU A 1 416 ? 2.607 -11.688 20.780 1.00 98.75 416 LEU A N 1
ATOM 3095 C CA . LEU A 1 416 ? 3.198 -12.473 19.701 1.00 98.75 416 LEU A CA 1
ATOM 3096 C C . LEU A 1 416 ? 2.388 -12.253 18.421 1.00 98.75 416 LEU A C 1
ATOM 3098 O O . LEU A 1 416 ? 1.202 -12.560 18.391 1.00 98.75 416 LEU A O 1
ATOM 3102 N N . ASP A 1 417 ? 3.030 -11.748 17.375 1.00 98.56 417 ASP A N 1
ATOM 3103 C CA . ASP A 1 417 ? 2.469 -11.647 16.029 1.00 98.56 417 ASP A CA 1
ATOM 3104 C C . ASP A 1 417 ? 2.762 -12.938 15.265 1.00 98.56 417 ASP A C 1
ATOM 3106 O O . ASP A 1 417 ? 3.925 -13.300 15.074 1.00 98.56 417 ASP A O 1
ATOM 3110 N N . VAL A 1 418 ? 1.719 -13.660 14.859 1.00 98.62 418 VAL A N 1
ATOM 3111 C CA . VAL A 1 418 ? 1.836 -15.021 14.323 1.00 98.62 418 VAL A CA 1
ATOM 3112 C C . VAL A 1 418 ? 1.451 -15.051 12.850 1.00 98.62 418 VAL A C 1
ATOM 3114 O O . VAL A 1 418 ? 0.310 -14.778 12.488 1.00 98.62 418 VAL A O 1
ATOM 3117 N N . THR A 1 419 ? 2.394 -15.412 11.984 1.00 98.00 419 THR A N 1
ATOM 3118 C CA . THR A 1 419 ? 2.134 -15.655 10.554 1.00 98.00 419 THR A CA 1
ATOM 3119 C C . THR A 1 419 ? 2.023 -17.151 10.261 1.00 98.00 419 THR A C 1
ATOM 3121 O O . THR A 1 419 ? 2.372 -17.975 11.101 1.00 98.00 419 THR A O 1
ATOM 3124 N N . GLY A 1 420 ? 1.535 -17.530 9.078 1.00 94.50 420 GLY A N 1
ATOM 3125 C CA . GLY A 1 420 ? 1.572 -18.922 8.601 1.00 94.50 420 GLY A CA 1
ATOM 3126 C C . GLY A 1 420 ? 0.519 -19.872 9.184 1.00 94.50 420 GLY A C 1
ATOM 3127 O O . GLY A 1 420 ? 0.485 -21.031 8.787 1.00 94.50 420 GLY A O 1
ATOM 3128 N N . LEU A 1 421 ? -0.355 -19.397 10.077 1.00 96.19 421 LEU A N 1
ATOM 3129 C CA . LEU A 1 421 ? -1.492 -20.180 10.567 1.00 96.19 421 LEU A CA 1
ATOM 3130 C C . LEU A 1 421 ? -2.503 -20.448 9.443 1.00 96.19 421 LEU A C 1
ATOM 3132 O O . LEU A 1 421 ? -2.808 -19.558 8.648 1.00 96.19 421 LEU A O 1
ATOM 3136 N N . ASP A 1 422 ? -3.070 -21.653 9.427 1.00 94.88 422 ASP A N 1
ATOM 3137 C CA . ASP A 1 422 ? -4.238 -21.969 8.606 1.00 94.88 422 ASP A CA 1
ATOM 3138 C C . ASP A 1 422 ? -5.505 -21.439 9.290 1.00 94.88 422 ASP A C 1
ATOM 3140 O O . ASP A 1 422 ? -5.924 -21.940 10.334 1.00 94.88 422 ASP A O 1
ATOM 3144 N N . LEU A 1 423 ? -6.100 -20.403 8.698 1.00 96.25 423 LEU A N 1
ATOM 3145 C CA . LEU A 1 423 ? -7.346 -19.783 9.155 1.00 96.25 423 LEU A CA 1
ATOM 3146 C C . LEU A 1 423 ? -8.540 -20.147 8.260 1.00 96.25 423 LEU A C 1
ATOM 3148 O O . LEU A 1 423 ? -9.483 -19.367 8.140 1.00 96.25 423 LEU A O 1
ATOM 3152 N N . SER A 1 424 ? -8.524 -21.325 7.630 1.00 94.56 424 SER A N 1
ATOM 3153 C CA . SER A 1 424 ? -9.698 -21.872 6.936 1.00 94.56 424 SER A CA 1
ATOM 3154 C C . SER A 1 424 ? -10.889 -22.093 7.883 1.00 94.56 424 SER A C 1
ATOM 3156 O O . SER A 1 424 ? -12.038 -21.889 7.483 1.00 94.56 424 SER A O 1
ATOM 3158 N N . ASP A 1 425 ? -10.617 -22.404 9.156 1.00 97.38 425 ASP A N 1
ATOM 3159 C CA . ASP A 1 425 ? -11.591 -22.442 10.253 1.00 97.38 425 ASP A CA 1
ATOM 3160 C C . ASP A 1 425 ? -11.165 -21.509 11.410 1.00 97.38 425 ASP A C 1
ATOM 3162 O O . ASP A 1 425 ? -10.550 -21.949 12.390 1.00 97.38 425 ASP A O 1
ATOM 3166 N N . PRO A 1 426 ? -11.470 -20.198 11.317 1.00 97.81 426 PRO A N 1
ATOM 3167 C CA . PRO A 1 426 ? -11.110 -19.226 12.345 1.00 97.81 426 PRO A CA 1
ATOM 3168 C C . PRO A 1 426 ? -11.737 -19.509 13.713 1.00 97.81 426 PRO A C 1
ATOM 3170 O O . PRO A 1 426 ? -11.113 -19.184 14.716 1.00 97.81 426 PRO A O 1
ATOM 3173 N N . LEU A 1 427 ? -12.934 -20.112 13.772 1.00 98.06 427 LEU A N 1
ATOM 3174 C CA . LEU A 1 427 ? -13.593 -20.460 15.039 1.00 98.06 427 LEU A CA 1
ATOM 3175 C C . LEU A 1 427 ? -12.746 -21.476 15.799 1.00 98.06 427 LEU A C 1
ATOM 3177 O O . LEU A 1 427 ? -12.312 -21.225 16.920 1.00 98.06 427 LEU A O 1
ATOM 3181 N N . ARG A 1 428 ? -12.414 -22.587 15.137 1.00 98.44 428 ARG A N 1
ATOM 3182 C CA . ARG A 1 428 ? -11.576 -23.623 15.737 1.00 98.44 428 ARG A CA 1
ATOM 3183 C C . ARG A 1 428 ? -10.186 -23.108 16.099 1.00 98.44 428 ARG A C 1
ATOM 3185 O O . ARG A 1 428 ? -9.631 -23.520 17.120 1.00 98.44 428 ARG A O 1
ATOM 3192 N N . MET A 1 429 ? -9.594 -22.240 15.276 1.00 98.62 429 MET A N 1
ATOM 3193 C CA . MET A 1 429 ? -8.295 -21.645 15.599 1.00 98.62 429 MET A CA 1
ATOM 3194 C C . MET A 1 429 ? -8.387 -20.727 16.827 1.00 98.62 429 MET A C 1
ATOM 3196 O O . MET A 1 429 ? -7.518 -20.803 17.695 1.00 98.62 429 MET A O 1
ATOM 3200 N N . GLU A 1 430 ? -9.442 -19.912 16.939 1.00 98.75 430 GLU A N 1
ATOM 3201 C CA . GLU A 1 430 ? -9.698 -19.065 18.110 1.00 98.75 430 GLU A CA 1
ATOM 3202 C C . GLU A 1 430 ? -9.778 -19.914 19.390 1.00 98.75 430 GLU A C 1
ATOM 3204 O O . GLU A 1 430 ? -9.059 -19.640 20.352 1.00 98.75 430 GLU A O 1
ATOM 3209 N N . GLU A 1 431 ? -10.566 -20.995 19.379 1.00 98.69 431 GLU A N 1
ATOM 3210 C CA . GLU A 1 431 ? -10.676 -21.947 20.496 1.00 98.69 431 GLU A CA 1
ATOM 3211 C C . GLU A 1 431 ? -9.334 -22.612 20.828 1.00 98.69 431 GLU A C 1
ATOM 3213 O O . GLU A 1 431 ? -8.946 -22.714 21.995 1.00 98.69 431 GLU A O 1
ATOM 3218 N N . SER A 1 432 ? -8.599 -23.042 19.800 1.00 98.69 432 SER A N 1
ATOM 3219 C CA . SER A 1 432 ? -7.318 -23.736 19.962 1.00 98.69 432 SER A CA 1
ATOM 3220 C C . SER A 1 432 ? -6.263 -22.841 20.607 1.00 98.69 432 SER A C 1
ATOM 3222 O O . SER A 1 432 ? -5.500 -23.311 21.451 1.00 98.69 432 SER A O 1
ATOM 3224 N N . ILE A 1 433 ? -6.218 -21.557 20.238 1.00 98.75 433 ILE A N 1
ATOM 3225 C CA . ILE A 1 433 ? -5.293 -20.590 20.838 1.00 98.75 433 ILE A CA 1
ATOM 3226 C C . ILE A 1 433 ? -5.735 -20.239 22.264 1.00 98.75 433 ILE A C 1
ATOM 3228 O O . ILE A 1 433 ? -4.894 -20.219 23.163 1.00 98.75 433 ILE A O 1
ATOM 3232 N N . ASN A 1 434 ? -7.036 -20.038 22.495 1.00 98.75 434 ASN A N 1
ATOM 3233 C CA . ASN A 1 434 ? -7.585 -19.766 23.830 1.00 98.75 434 ASN A CA 1
ATOM 3234 C C . ASN A 1 434 ? -7.318 -20.905 24.828 1.00 98.75 434 ASN A C 1
ATOM 3236 O O . ASN A 1 434 ? -7.183 -20.660 26.025 1.00 98.75 434 ASN A O 1
ATOM 3240 N N . ALA A 1 435 ? -7.193 -22.146 24.353 1.00 98.62 435 ALA A N 1
ATOM 3241 C CA . ALA A 1 435 ? -6.873 -23.299 25.190 1.00 98.62 435 ALA A CA 1
ATOM 3242 C C . ALA A 1 435 ? -5.404 -23.354 25.664 1.00 98.62 435 ALA A C 1
ATOM 3244 O O . ALA A 1 435 ? -5.065 -24.209 26.485 1.00 98.62 435 ALA A O 1
ATOM 3245 N N . ILE A 1 436 ? -4.510 -22.489 25.166 1.00 98.81 436 ILE A N 1
ATOM 3246 C CA . ILE A 1 436 ? -3.085 -22.503 25.522 1.00 98.81 436 ILE A CA 1
ATOM 3247 C C . ILE A 1 436 ? -2.856 -21.751 26.849 1.00 98.81 436 ILE A C 1
ATOM 3249 O O . ILE A 1 436 ? -3.025 -20.532 26.895 1.00 98.81 436 ILE A O 1
ATOM 3253 N N . PRO A 1 437 ? -2.352 -22.406 27.918 1.00 98.75 437 PRO A N 1
ATOM 3254 C CA . PRO A 1 437 ? -2.041 -21.714 29.166 1.00 98.75 437 PRO A CA 1
ATOM 3255 C C . PRO A 1 437 ? -1.029 -20.578 28.976 1.00 98.75 437 PRO A C 1
ATOM 3257 O O . PRO A 1 437 ? 0.056 -20.773 28.421 1.00 98.75 437 PRO A O 1
ATOM 3260 N N . GLY A 1 438 ? -1.378 -19.396 29.484 1.00 98.44 438 GLY A N 1
ATOM 3261 C CA . GLY A 1 438 ? -0.568 -18.182 29.380 1.00 98.44 438 GLY A CA 1
ATOM 3262 C C . GLY A 1 438 ? -0.960 -17.250 28.234 1.00 98.44 438 GLY A C 1
ATOM 3263 O O . GLY A 1 438 ? -0.495 -16.111 28.227 1.00 98.44 438 GLY A O 1
ATOM 3264 N N . VAL A 1 439 ? -1.820 -17.693 27.310 1.00 98.81 439 VAL A N 1
ATOM 3265 C CA . VAL A 1 439 ? -2.573 -16.781 26.441 1.00 98.81 439 VAL A CA 1
ATOM 3266 C C . VAL A 1 439 ? -3.605 -16.060 27.301 1.00 98.81 439 VAL A C 1
ATOM 3268 O O . VAL A 1 439 ? -4.312 -16.701 28.076 1.00 98.81 439 VAL A O 1
ATOM 3271 N N . LEU A 1 440 ? -3.659 -14.734 27.188 1.00 98.44 440 LEU A N 1
ATOM 3272 C CA . LEU A 1 440 ? -4.765 -13.957 27.739 1.00 98.44 440 LEU A CA 1
ATOM 3273 C C . LEU A 1 440 ? -5.920 -13.899 26.735 1.00 98.44 440 LEU A C 1
ATOM 3275 O O . LEU A 1 440 ? -7.050 -14.201 27.096 1.00 98.44 440 LEU A O 1
ATOM 3279 N N . ASP A 1 441 ? -5.616 -13.539 25.486 1.00 98.50 441 ASP A N 1
ATOM 3280 C CA . ASP A 1 441 ? -6.565 -13.529 24.372 1.00 98.50 441 ASP A CA 1
ATOM 3281 C C . ASP A 1 441 ? -5.808 -13.523 23.028 1.00 98.50 441 ASP A C 1
ATOM 3283 O O . ASP A 1 441 ? -4.582 -13.365 22.974 1.00 98.50 441 ASP A O 1
ATOM 3287 N N . ASN A 1 442 ? -6.532 -13.675 21.923 1.00 98.69 442 ASN A N 1
ATOM 3288 C CA . ASN A 1 442 ? -6.004 -13.634 20.566 1.00 98.69 442 ASN A CA 1
ATOM 3289 C C . ASN A 1 442 ? -6.838 -12.734 19.642 1.00 98.69 442 ASN A C 1
ATOM 3291 O O . ASN A 1 442 ? -8.000 -12.436 19.897 1.00 98.69 442 ASN A O 1
ATOM 3295 N N . GLY A 1 443 ? -6.238 -12.295 18.542 1.00 98.56 443 GLY A N 1
ATOM 3296 C CA . GLY A 1 443 ? -6.824 -11.325 17.626 1.00 98.56 443 GLY A CA 1
ATOM 3297 C C . GLY A 1 443 ? -7.945 -11.851 16.730 1.00 98.56 443 GLY A C 1
ATOM 3298 O O . GLY A 1 443 ? -8.461 -11.069 15.938 1.00 98.56 443 GLY A O 1
ATOM 3299 N N . ILE A 1 444 ? -8.323 -13.131 16.802 1.00 98.81 444 ILE A N 1
ATOM 3300 C CA . ILE A 1 444 ? -9.440 -13.670 16.018 1.00 98.81 444 ILE A CA 1
ATOM 3301 C C . ILE A 1 444 ? -10.746 -13.273 16.701 1.00 98.81 444 ILE A C 1
ATOM 3303 O O . ILE A 1 444 ? -10.917 -13.508 17.889 1.00 98.81 444 ILE A O 1
ATOM 3307 N N . PHE A 1 445 ? -11.667 -12.675 15.952 1.00 98.69 445 PHE A N 1
ATOM 3308 C CA . PHE A 1 445 ? -13.032 -12.396 16.396 1.00 98.69 445 PHE A CA 1
ATOM 3309 C C . PHE A 1 445 ? -13.975 -13.226 15.526 1.00 98.69 445 PHE A C 1
ATOM 3311 O O . PHE A 1 445 ? -14.517 -12.730 14.533 1.00 98.69 445 PHE A O 1
ATOM 3318 N N . ALA A 1 446 ? -14.115 -14.512 15.852 1.00 98.12 446 ALA A N 1
ATOM 3319 C CA . ALA A 1 446 ? -14.954 -15.441 15.105 1.00 98.12 446 ALA A CA 1
ATOM 3320 C C . ALA A 1 446 ? -16.187 -15.866 15.911 1.00 98.12 446 ALA A C 1
ATOM 3322 O O . ALA A 1 446 ? -17.294 -15.831 15.368 1.00 98.12 446 ALA A O 1
ATOM 3323 N N . HIS A 1 447 ? -16.028 -16.172 17.206 1.00 97.69 447 HIS A N 1
ATOM 3324 C CA . HIS A 1 447 ? -17.172 -16.385 18.104 1.00 97.69 447 HIS A CA 1
ATOM 3325 C C . HIS A 1 447 ? -17.988 -15.105 18.263 1.00 97.69 447 HIS A C 1
ATOM 3327 O O . HIS A 1 447 ? -19.196 -15.100 18.025 1.00 97.69 447 HIS A O 1
ATOM 3333 N N . ARG A 1 448 ? -17.311 -13.997 18.590 1.00 97.38 448 ARG A N 1
ATOM 3334 C CA . ARG A 1 448 ? -17.900 -12.656 18.585 1.00 97.38 448 ARG A CA 1
ATOM 3335 C C . ARG A 1 448 ? -17.506 -11.895 17.319 1.00 97.38 448 ARG A C 1
ATOM 3337 O O . ARG A 1 448 ? -16.731 -10.944 17.354 1.00 97.38 448 ARG A O 1
ATOM 3344 N N . ARG A 1 449 ? -18.040 -12.350 16.185 1.00 98.00 449 ARG A N 1
ATOM 3345 C CA . ARG A 1 449 ? -17.905 -11.685 14.877 1.00 98.00 449 ARG A CA 1
ATOM 3346 C C . ARG A 1 449 ? -18.604 -10.318 14.849 1.00 98.00 449 ARG A C 1
ATOM 3348 O O . ARG A 1 449 ? -19.377 -10.014 15.757 1.00 98.00 449 ARG A O 1
ATOM 3355 N N . ALA A 1 450 ? -18.365 -9.514 13.813 1.00 98.62 450 ALA A N 1
ATOM 3356 C CA . ALA A 1 450 ? -19.142 -8.292 13.594 1.00 98.62 450 ALA A CA 1
ATOM 3357 C C . ALA A 1 450 ? -20.587 -8.616 13.171 1.00 98.62 450 ALA A C 1
ATOM 3359 O O . ALA A 1 450 ? -20.838 -9.615 12.501 1.00 98.62 450 ALA A O 1
ATOM 3360 N N . ASP A 1 451 ? -21.526 -7.741 13.522 1.00 98.75 451 ASP A N 1
ATOM 3361 C CA . ASP A 1 451 ? -22.923 -7.821 13.075 1.00 98.75 451 ASP A CA 1
ATOM 3362 C C . ASP A 1 451 ? -23.152 -6.946 11.833 1.00 98.75 451 ASP A C 1
ATOM 3364 O O . ASP A 1 451 ? -23.962 -7.261 10.960 1.00 98.75 451 ASP A O 1
ATOM 3368 N N . VAL A 1 452 ? -22.410 -5.838 11.742 1.00 98.69 452 VAL A N 1
ATOM 3369 C CA . VAL A 1 452 ? -22.434 -4.900 10.615 1.00 98.69 452 VAL A CA 1
ATOM 3370 C C . VAL A 1 452 ? -21.004 -4.564 10.208 1.00 98.69 452 VAL A C 1
ATOM 3372 O O . VAL A 1 452 ? -20.150 -4.321 11.058 1.00 98.69 452 VAL A O 1
ATOM 3375 N N . MET A 1 453 ? -20.748 -4.497 8.905 1.00 98.50 453 MET A N 1
ATOM 3376 C CA . MET A 1 453 ? -19.495 -3.999 8.339 1.00 98.50 453 MET A CA 1
ATOM 3377 C C . MET A 1 453 ? -19.752 -2.768 7.487 1.00 98.50 453 MET A C 1
ATOM 3379 O O . MET A 1 453 ? -20.599 -2.795 6.593 1.00 98.50 453 MET A O 1
ATOM 3383 N N . LEU A 1 454 ? -18.991 -1.711 7.749 1.00 98.31 454 LEU A N 1
ATOM 3384 C CA . LEU A 1 454 ? -19.005 -0.461 7.004 1.00 98.31 454 LEU A CA 1
ATOM 3385 C C . LEU A 1 454 ? -17.617 -0.240 6.405 1.00 98.31 454 LEU A C 1
ATOM 3387 O O . LEU A 1 454 ? -16.673 0.110 7.116 1.00 98.31 454 LEU A O 1
ATOM 3391 N N . PHE A 1 455 ? -17.502 -0.446 5.094 1.00 95.06 455 PHE A N 1
ATOM 3392 C CA . PHE A 1 455 ? -16.260 -0.234 4.361 1.00 95.06 455 PHE A CA 1
ATOM 3393 C C . PHE A 1 455 ? -16.302 1.067 3.572 1.00 95.06 455 PHE A C 1
ATOM 3395 O O . PHE A 1 455 ? -17.118 1.227 2.665 1.00 95.06 455 PHE A O 1
ATOM 3402 N N . GLY A 1 456 ? -15.391 1.987 3.872 1.00 86.25 456 GLY A N 1
ATOM 3403 C CA . GLY A 1 456 ? -15.149 3.147 3.025 1.00 86.25 456 GLY A CA 1
ATOM 3404 C C . GLY A 1 456 ? -14.498 2.709 1.718 1.00 86.25 456 GLY A C 1
ATOM 3405 O O . GLY A 1 456 ? -13.421 2.111 1.731 1.00 86.25 456 GLY A O 1
ATOM 3406 N N . SER A 1 457 ? -15.133 3.024 0.593 1.00 81.19 457 SER A N 1
ATOM 3407 C CA . SER A 1 457 ? -14.625 2.768 -0.756 1.00 81.19 457 SER A CA 1
ATOM 3408 C C . SER A 1 457 ? -14.646 4.043 -1.603 1.00 81.19 457 SER A C 1
ATOM 3410 O O . SER A 1 457 ? -15.241 5.051 -1.216 1.00 81.19 457 SER A O 1
ATOM 3412 N N . ALA A 1 458 ? -14.011 3.999 -2.775 1.00 73.81 458 ALA A N 1
ATOM 3413 C CA . ALA A 1 458 ? -14.044 5.113 -3.720 1.00 73.81 458 ALA A CA 1
ATOM 3414 C C . ALA A 1 458 ? -15.477 5.479 -4.161 1.00 73.81 458 ALA A C 1
ATOM 3416 O O . ALA A 1 458 ? -15.745 6.650 -4.420 1.00 73.81 458 ALA A O 1
ATOM 3417 N N . ASP A 1 459 ? -16.390 4.503 -4.173 1.00 69.69 459 ASP A N 1
ATOM 3418 C CA . ASP A 1 459 ? -17.772 4.651 -4.646 1.00 69.69 459 ASP A CA 1
ATOM 3419 C C . ASP A 1 459 ? -18.776 4.972 -3.523 1.00 69.69 459 ASP A C 1
ATOM 3421 O O . ASP A 1 459 ? -19.979 5.053 -3.765 1.00 69.69 459 ASP A O 1
ATOM 3425 N N . GLY A 1 460 ? -18.313 5.148 -2.280 1.00 78.56 460 GLY A N 1
ATOM 3426 C CA . GLY A 1 460 ? -19.190 5.324 -1.120 1.00 78.56 460 GLY A CA 1
ATOM 3427 C C . GLY A 1 460 ? -18.889 4.348 0.013 1.00 78.56 460 GLY A C 1
ATOM 3428 O O . GLY A 1 460 ? -17.865 3.662 0.022 1.00 78.56 460 GLY A O 1
ATOM 3429 N N . VAL A 1 461 ? -19.795 4.278 0.989 1.00 90.69 461 VAL A N 1
ATOM 3430 C CA . VAL A 1 461 ? -19.714 3.287 2.068 1.00 90.69 461 VAL A CA 1
ATOM 3431 C C . VAL A 1 461 ? -20.450 2.021 1.650 1.00 90.69 461 VAL A C 1
ATOM 3433 O O . VAL A 1 461 ? -21.657 2.050 1.419 1.00 90.69 461 VAL A O 1
ATOM 3436 N N . ILE A 1 462 ? -19.721 0.911 1.587 1.00 90.81 462 ILE A N 1
ATOM 3437 C CA . ILE A 1 462 ? -20.286 -0.423 1.400 1.00 90.81 462 ILE A CA 1
ATOM 3438 C C . ILE A 1 462 ? -20.741 -0.920 2.767 1.00 90.81 462 ILE A C 1
ATOM 3440 O O . ILE A 1 462 ? -19.939 -1.027 3.694 1.00 90.81 462 ILE A O 1
ATOM 3444 N N . GLU A 1 463 ? -22.025 -1.232 2.885 1.00 97.06 463 GLU A N 1
ATOM 3445 C CA . GLU A 1 463 ? -22.609 -1.797 4.094 1.00 97.06 463 GLU A CA 1
ATOM 3446 C C . GLU A 1 463 ? -22.947 -3.272 3.895 1.00 97.06 463 GLU A C 1
ATOM 3448 O O . GLU A 1 463 ? -23.585 -3.646 2.910 1.00 97.06 463 GLU A O 1
ATOM 3453 N N . ARG A 1 464 ? -22.563 -4.103 4.865 1.00 95.31 464 ARG A N 1
ATOM 3454 C CA . ARG A 1 464 ? -22.977 -5.506 4.961 1.00 95.31 464 ARG A CA 1
ATOM 3455 C C . ARG A 1 464 ? -23.530 -5.782 6.355 1.00 95.31 464 ARG A C 1
ATOM 3457 O O . ARG A 1 464 ? -23.047 -5.204 7.327 1.00 95.31 464 ARG A O 1
ATOM 3464 N N . LYS A 1 465 ? -24.522 -6.666 6.446 1.00 95.75 465 LYS A N 1
ATOM 3465 C CA . LYS A 1 465 ? -25.151 -7.110 7.701 1.00 95.75 465 LYS A CA 1
ATOM 3466 C C . LYS A 1 465 ? -25.167 -8.637 7.739 1.00 95.75 465 LYS A C 1
ATOM 3468 O O . LYS A 1 465 ? -25.420 -9.234 6.690 1.00 95.75 465 LYS A O 1
ATOM 3473 N N . ALA A 1 466 ? -24.829 -9.207 8.893 1.00 85.06 466 ALA A N 1
ATOM 3474 C CA . ALA A 1 466 ? -24.657 -10.646 9.098 1.00 85.06 466 ALA A CA 1
ATOM 3475 C C . ALA A 1 466 ? -25.970 -11.433 9.172 1.00 85.06 466 ALA A C 1
ATOM 3477 O O . ALA A 1 466 ? -27.017 -10.820 9.488 1.00 85.06 466 ALA A O 1
#

Sequence (466 aa):
MNTQPFVLILLSAAQRLRLNDGTEVTTGFWAEELVVPWQILRKAGWRLQVVTPGGVPPLIDPESLDPSTLGGDHSRAAYLCNAVRQITGLRTPLDLDALTGKDLDTLIGVFIPGGNGPLMDLCQAPGVDRLLRHCVAAAKPIATLCHGTAALLATCGGADRSPFCGQRVTCFSAAEESATPLAGRWPYTLENRLRQEGFRVSTGAPWQSHIATDNFILSGQNPASAATLTHVFIERLTSTPTYKGNNMNADALKKMAAEAALRYIQPGMVVGVGTGSTTNFFIAALGAAKIHVDGYVASSIATENRLKAQGLNVLDLNATGDIPVYVDGADEADPHFRLIKGGGGALTREKIVASAARLFICIADVSKDKPMLGKFPLPVEVIPFARSFVARQLVKLGGSPTLRNGVTTDNGNVILDVTGLDLSDPLRMEESINAIPGVLDNGIFAHRRADVMLFGSADGVIERKA

Secondary structure (DSSP, 8-state):
-----EEEEE-----EEEPTTS-EEE--B-HHHHHHHHHHHHHTT--EEEEEGGGPPPPBPGGGG-TTTTTT-HHHHHHHHHHHHH-GGGTS-EETTT--HHHHHHEEEEEE--SSGGGTTTTT-HHHHHHHHHHHHTT--EEEEGGGGGGGGGGGSSSSPPTTTT-EE--S-HHHHTTSTTTTTSSS-HHHHHHHTT-EE---STTS--EEEETTEEEESSGGGHHHHHHHHHHHHHH-TT--SSS--HHHHHHHHHHHHGGG--TT-EEEE--SHHHHHHHHHHHHH----SEEEESSHHHHHHHHHTT--B--GGGT-SEEEEEE--SEE-TTS-EE--TTS-HHHHHHHHHHEEEEEEEEEGGGB-SSS-SSPEEEEE-GGGHHHHHHHHHHTT-EEEE-TT---TTS-EEEEEES---SSHHHHHHHHHTSBTEEEESEESTT--SEEEEEETTEEEEEE-

pLDDT: mean 92.93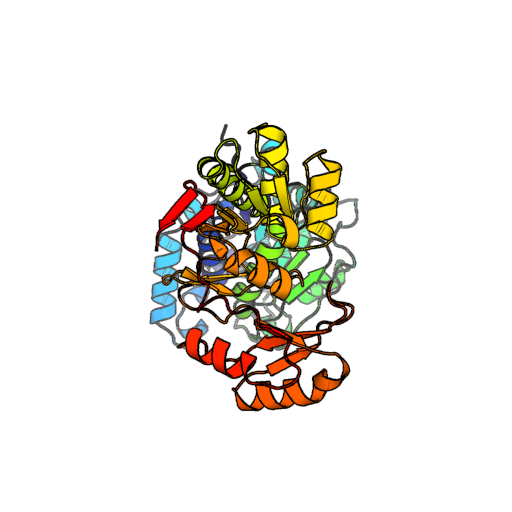, std 10.48, range [31.06, 98.88]

Organism: NCBI:txid743299

Radius of gyration: 26.89 Å; chains: 1; bounding box: 61×52×74 Å